Protein AF-A0A8T6LXS4-F1 (afdb_monomer_lite)

Sequence (438 aa):
MLAKVILNIPNPSGKRLLEIGCGSGAISLFAAQLGFSVTACDINPYAVASSRDSARQNNIQIEVREGGPGPESDGEVRQWAGEEPHDVIVWNLPYLVPENDSEHLGPLEEAALLDTDEKGLVARLLHQLNTSSVLADGGVVYLLVSENEKGRTARSTCLRNGFAVRKVAQHQFDDGEQLVVLGIWRPYHSNTKLFESEIDSTNSTLLASEHIEGDFLQAGRQLAGHGRRGRTWSHEDIAFAGSWVIHDRSELPNPGLLQLQAGLALYEAIYSLVESSQNIVLKWPNDVLLKKDNELRKVGGVLVESVSRGKTSRIILGIGCNIHSSEVQKEGYSLGALHELNEQISLDDFQVVIQASVASWFEQKQGLEQPTNKSILSLYESKFSEAINALGDSIYRNKVMAFSTVNIDGRIALKDGEKKIHIIEDGEHIEWSNYSLN

Structure (mmCIF, N/CA/C/O backbone):
data_AF-A0A8T6LXS4-F1
#
_entry.id   AF-A0A8T6LXS4-F1
#
loop_
_atom_site.group_PDB
_atom_site.id
_atom_site.type_symbol
_atom_site.label_atom_id
_atom_site.label_alt_id
_atom_site.label_comp_id
_atom_site.label_asym_id
_atom_site.label_entity_id
_atom_site.label_seq_id
_atom_site.pdbx_PDB_ins_code
_atom_site.Cartn_x
_atom_site.Cartn_y
_atom_site.Cartn_z
_atom_site.occupancy
_atom_site.B_iso_or_equiv
_atom_site.auth_seq_id
_atom_site.auth_comp_id
_atom_site.auth_asym_id
_atom_site.auth_atom_id
_atom_site.pdbx_PDB_model_num
ATOM 1 N N . MET A 1 1 ? 19.444 -9.307 -7.001 1.00 89.00 1 MET A N 1
ATOM 2 C CA . MET A 1 1 ? 18.112 -9.467 -6.367 1.00 89.00 1 MET A CA 1
ATOM 3 C C . MET A 1 1 ? 16.976 -9.343 -7.384 1.00 89.00 1 MET A C 1
ATOM 5 O O . MET A 1 1 ? 16.180 -10.270 -7.462 1.00 89.00 1 MET A O 1
ATOM 9 N N . LEU A 1 2 ? 16.947 -8.288 -8.214 1.00 92.88 2 LEU A N 1
ATOM 10 C CA . LEU A 1 2 ? 15.936 -8.094 -9.273 1.00 92.88 2 LEU A CA 1
ATOM 11 C C . LEU A 1 2 ? 15.747 -9.302 -10.207 1.00 92.88 2 LEU A C 1
ATOM 13 O O . LEU A 1 2 ? 14.614 -9.701 -10.431 1.00 92.88 2 LEU A O 1
ATOM 17 N N . ALA A 1 3 ? 16.819 -9.965 -10.657 1.00 93.69 3 ALA A N 1
ATOM 18 C CA . ALA A 1 3 ? 16.698 -11.174 -11.485 1.00 93.69 3 ALA A CA 1
ATOM 19 C C . ALA A 1 3 ? 15.824 -12.277 -10.844 1.00 93.69 3 ALA A C 1
ATOM 21 O O . ALA A 1 3 ? 15.031 -12.912 -11.529 1.00 93.69 3 ALA A O 1
ATOM 22 N N . LYS A 1 4 ? 15.902 -12.476 -9.517 1.00 93.38 4 LYS A N 1
ATOM 23 C CA . LYS A 1 4 ? 15.047 -13.450 -8.810 1.00 93.38 4 LYS A CA 1
ATOM 24 C C . LYS A 1 4 ? 13.578 -13.025 -8.813 1.00 93.38 4 LYS A C 1
ATOM 26 O O . LYS A 1 4 ? 12.705 -13.875 -8.914 1.00 93.38 4 LYS A O 1
ATOM 31 N N . VAL A 1 5 ? 13.317 -11.722 -8.703 1.00 94.50 5 VAL A N 1
ATOM 32 C CA . VAL A 1 5 ? 11.960 -11.167 -8.780 1.00 94.50 5 VAL A CA 1
ATOM 33 C C . VAL A 1 5 ? 11.399 -11.361 -10.186 1.00 94.50 5 VAL A C 1
ATOM 35 O O . VAL A 1 5 ? 10.312 -11.910 -10.321 1.00 94.50 5 VAL A O 1
ATOM 38 N N . ILE A 1 6 ? 12.171 -11.014 -11.221 1.00 95.44 6 ILE A N 1
ATOM 39 C CA . ILE A 1 6 ? 11.779 -11.171 -12.631 1.00 95.44 6 ILE A CA 1
ATOM 40 C C . ILE A 1 6 ? 11.488 -12.636 -12.968 1.00 95.44 6 ILE A C 1
ATOM 42 O O . ILE A 1 6 ? 10.495 -12.923 -13.631 1.00 95.44 6 ILE A O 1
ATOM 46 N N . LEU A 1 7 ? 12.302 -13.569 -12.466 1.00 94.88 7 LEU A N 1
ATOM 47 C CA . LEU A 1 7 ? 12.097 -15.008 -12.658 1.00 94.88 7 LEU A CA 1
ATOM 48 C C . LEU A 1 7 ? 10.735 -15.495 -12.135 1.00 94.88 7 LEU A C 1
ATOM 50 O O . LEU A 1 7 ? 10.164 -16.428 -12.694 1.00 94.88 7 LEU A O 1
ATOM 54 N N . ASN A 1 8 ? 10.216 -14.865 -11.079 1.00 92.94 8 ASN A N 1
ATOM 55 C CA . ASN A 1 8 ? 8.938 -15.218 -10.463 1.00 92.94 8 ASN A CA 1
ATOM 56 C C . ASN A 1 8 ? 7.742 -14.472 -11.080 1.00 92.94 8 ASN A C 1
ATOM 58 O O . ASN A 1 8 ? 6.606 -14.687 -10.649 1.00 92.94 8 ASN A O 1
ATOM 62 N N . ILE A 1 9 ? 7.957 -13.607 -12.080 1.00 93.56 9 ILE A N 1
ATOM 63 C CA . ILE A 1 9 ? 6.858 -12.929 -12.769 1.00 93.56 9 ILE A CA 1
ATOM 64 C C . ILE A 1 9 ? 6.089 -13.961 -13.608 1.00 93.56 9 ILE A C 1
ATOM 66 O O . ILE A 1 9 ? 6.671 -14.629 -14.466 1.00 93.56 9 ILE A O 1
ATOM 70 N N . PRO A 1 10 ? 4.768 -14.094 -13.412 1.00 89.00 10 PRO A N 1
ATOM 71 C CA . PRO A 1 10 ? 3.985 -15.103 -14.106 1.00 89.00 10 PRO A CA 1
ATOM 72 C C . PRO A 1 10 ? 3.780 -14.732 -15.574 1.00 89.00 10 PRO A C 1
ATOM 74 O O . PRO A 1 10 ? 3.498 -13.575 -15.895 1.00 89.00 10 PRO A O 1
ATOM 77 N N . ASN A 1 11 ? 3.832 -15.741 -16.447 1.00 90.19 11 ASN A N 1
ATOM 78 C CA . ASN A 1 11 ? 3.597 -15.630 -17.892 1.00 90.19 11 ASN A CA 1
ATOM 79 C C . ASN A 1 11 ? 4.434 -14.511 -18.552 1.00 90.19 11 ASN A C 1
ATOM 81 O O . ASN A 1 11 ? 3.858 -13.545 -19.054 1.00 90.19 11 ASN A O 1
ATOM 85 N N . PRO A 1 12 ? 5.777 -14.608 -18.531 1.00 91.69 12 PRO A N 1
ATOM 86 C CA . PRO A 1 12 ? 6.664 -13.581 -19.087 1.00 91.69 12 PRO A CA 1
ATOM 87 C C . PRO A 1 12 ? 6.569 -13.454 -20.616 1.00 91.69 12 PRO A C 1
ATOM 89 O O . PRO A 1 12 ? 6.804 -12.381 -21.164 1.00 91.69 12 PRO A O 1
ATOM 92 N N . SER A 1 13 ? 6.196 -14.534 -21.312 1.00 92.38 13 SER A N 1
ATOM 93 C CA . SER A 1 13 ? 6.138 -14.568 -22.774 1.00 92.38 13 SER A CA 1
ATOM 94 C C . SER A 1 13 ? 5.177 -13.516 -23.335 1.00 92.38 13 SER A C 1
ATOM 96 O O . SER A 1 13 ? 3.986 -13.525 -23.025 1.00 92.38 13 SER A O 1
ATOM 98 N N . GLY A 1 14 ? 5.707 -12.615 -24.165 1.00 86.50 14 GLY A N 1
ATOM 99 C CA . GLY A 1 14 ? 4.936 -11.565 -24.838 1.00 86.50 14 GLY A CA 1
ATOM 100 C C . GLY A 1 14 ? 4.648 -10.321 -23.991 1.00 86.50 14 GLY A C 1
ATOM 101 O O . GLY A 1 14 ? 4.145 -9.343 -24.539 1.00 86.50 14 GLY A O 1
ATOM 102 N N . LYS A 1 15 ? 4.995 -10.314 -22.696 1.00 96.81 15 LYS A N 1
ATOM 103 C CA . LYS A 1 15 ? 4.927 -9.102 -21.867 1.00 96.81 15 LYS A CA 1
ATOM 104 C C . LYS A 1 15 ? 6.042 -8.132 -22.242 1.00 96.81 15 LYS A C 1
ATOM 106 O O . LYS A 1 15 ? 7.162 -8.554 -22.539 1.00 96.81 15 LYS A O 1
ATOM 111 N N . ARG A 1 16 ? 5.755 -6.834 -22.180 1.00 98.31 16 ARG A N 1
ATOM 112 C CA . ARG A 1 16 ? 6.739 -5.766 -22.393 1.00 98.31 16 ARG A CA 1
ATOM 113 C C . ARG A 1 16 ? 7.409 -5.412 -21.074 1.00 98.31 16 ARG A C 1
ATOM 115 O O . ARG A 1 16 ? 6.724 -5.075 -20.106 1.00 98.31 16 ARG A O 1
ATOM 122 N N . LEU A 1 17 ? 8.735 -5.488 -21.042 1.00 98.56 17 LEU A N 1
ATOM 123 C CA . LEU A 1 17 ? 9.545 -5.121 -19.887 1.00 98.56 17 LEU A CA 1
ATOM 124 C C . LEU A 1 17 ? 10.437 -3.932 -20.232 1.00 98.56 17 LEU A C 1
ATOM 126 O O . LEU A 1 17 ? 11.146 -3.980 -21.232 1.00 98.56 17 LEU A O 1
ATOM 130 N N . LEU A 1 18 ? 10.407 -2.900 -19.391 1.00 98.62 18 LEU A N 1
ATOM 131 C CA . LEU A 1 18 ? 11.345 -1.783 -19.436 1.00 98.62 18 LEU A CA 1
ATOM 132 C C . LEU A 1 18 ? 12.369 -1.919 -18.311 1.00 98.62 18 LEU A C 1
ATOM 134 O O . LEU A 1 18 ? 11.989 -1.923 -17.141 1.00 98.62 18 LEU A O 1
ATOM 138 N N . GLU A 1 19 ? 13.653 -1.997 -18.644 1.00 98.44 19 GLU A N 1
ATOM 139 C CA . GLU A 1 19 ? 14.733 -1.786 -17.677 1.00 98.44 19 GLU A CA 1
ATOM 140 C C . GLU A 1 19 ? 15.204 -0.331 -17.727 1.00 98.44 19 GLU A C 1
ATOM 142 O O . GLU A 1 19 ? 15.655 0.144 -18.765 1.00 98.44 19 GLU A O 1
ATOM 147 N N . ILE A 1 20 ? 15.133 0.360 -16.592 1.00 96.94 20 ILE A N 1
ATOM 148 C CA . ILE A 1 20 ? 15.703 1.696 -16.411 1.00 96.94 20 ILE A CA 1
ATOM 149 C C . ILE A 1 20 ? 17.067 1.548 -15.730 1.00 96.94 20 ILE A C 1
ATOM 151 O O . ILE A 1 20 ? 17.177 0.846 -14.723 1.00 96.94 20 ILE A O 1
ATOM 155 N N . GLY A 1 21 ? 18.090 2.216 -16.266 1.00 94.69 21 GLY A N 1
ATOM 156 C CA . GLY A 1 21 ? 19.472 2.124 -15.788 1.00 94.69 21 GLY A CA 1
ATOM 157 C C . GLY A 1 21 ? 20.101 0.777 -16.138 1.00 94.69 21 GLY A C 1
ATOM 158 O O . GLY A 1 21 ? 20.493 0.023 -15.247 1.00 94.69 21 GLY A O 1
ATOM 159 N N . CYS A 1 22 ? 20.126 0.433 -17.427 1.00 94.19 22 CYS A N 1
ATOM 160 C CA . CYS A 1 22 ? 20.465 -0.918 -17.867 1.00 94.19 22 CYS A CA 1
ATOM 161 C C . CYS A 1 22 ? 21.934 -1.316 -17.660 1.00 94.19 22 CYS A C 1
ATOM 163 O O . CYS A 1 22 ? 22.231 -2.514 -17.609 1.00 94.19 22 CYS A O 1
ATOM 165 N N . GLY A 1 23 ? 22.865 -0.365 -17.515 1.00 93.94 23 GLY A N 1
ATOM 166 C CA . GLY A 1 23 ? 24.270 -0.670 -17.231 1.00 93.94 23 GLY A CA 1
ATOM 167 C C . GLY A 1 23 ? 24.895 -1.611 -18.271 1.00 93.94 23 GLY A C 1
ATOM 168 O O . GLY A 1 23 ? 25.058 -1.257 -19.436 1.00 93.94 23 GLY A O 1
ATOM 169 N N . SER A 1 24 ? 25.244 -2.835 -17.860 1.00 94.12 24 SER A N 1
ATOM 170 C CA . SER A 1 24 ? 25.782 -3.878 -18.753 1.00 94.12 24 SER A CA 1
ATOM 171 C C . SER A 1 24 ? 24.718 -4.637 -19.561 1.00 94.12 24 SER A C 1
ATOM 173 O O . SER A 1 24 ? 25.055 -5.449 -20.422 1.00 94.12 24 SER A O 1
ATOM 175 N N . GLY A 1 25 ? 23.436 -4.429 -19.261 1.00 95.94 25 GLY A N 1
ATOM 176 C CA . GLY A 1 25 ? 22.306 -5.123 -19.873 1.00 95.94 25 GLY A CA 1
ATOM 177 C C . GLY A 1 25 ? 22.032 -6.503 -19.276 1.00 95.94 25 GLY A C 1
ATOM 178 O O . GLY A 1 25 ? 21.212 -7.246 -19.806 1.00 95.94 25 GLY A O 1
ATOM 179 N N . ALA A 1 26 ? 22.693 -6.886 -18.178 1.00 96.38 26 ALA A N 1
ATOM 180 C CA . ALA A 1 26 ? 22.566 -8.228 -17.604 1.00 96.38 26 ALA A CA 1
ATOM 181 C C . ALA A 1 26 ? 21.112 -8.609 -17.258 1.00 96.38 26 ALA A C 1
ATOM 183 O O . ALA A 1 26 ? 20.693 -9.740 -17.514 1.00 96.38 26 ALA A O 1
ATOM 184 N N . ILE A 1 27 ? 20.332 -7.676 -16.702 1.00 97.12 27 ILE A N 1
ATOM 185 C CA . ILE A 1 27 ? 18.920 -7.906 -16.375 1.00 97.12 27 ILE A CA 1
ATOM 186 C C . ILE A 1 27 ? 18.063 -7.925 -17.644 1.00 97.12 27 ILE A C 1
ATOM 188 O O . ILE A 1 27 ? 17.255 -8.841 -17.792 1.00 97.12 27 ILE A O 1
ATOM 192 N N . SER A 1 28 ? 18.274 -6.994 -18.577 1.00 98.12 28 SER A N 1
ATOM 193 C CA . SER A 1 28 ? 17.612 -6.969 -19.887 1.00 98.12 28 SER A CA 1
ATOM 194 C C . SER A 1 28 ? 17.760 -8.286 -20.644 1.00 98.12 28 SER A C 1
ATOM 196 O O . SER A 1 28 ? 16.773 -8.861 -21.102 1.00 98.12 28 SER A O 1
ATOM 198 N N . LEU A 1 29 ? 18.985 -8.808 -20.742 1.00 98.19 29 LEU A N 1
ATOM 199 C CA . LEU A 1 29 ? 19.262 -10.068 -21.434 1.00 98.19 29 LEU A CA 1
ATOM 200 C C . LEU A 1 29 ? 18.614 -11.255 -20.724 1.00 98.19 29 LEU A C 1
ATOM 202 O O . LEU A 1 29 ? 18.020 -12.112 -21.378 1.00 98.19 29 LEU A O 1
ATOM 206 N N . PHE A 1 30 ? 18.681 -11.283 -19.393 1.00 97.94 30 PHE A N 1
ATOM 207 C CA . PHE A 1 30 ? 18.019 -12.308 -18.593 1.00 97.94 30 PHE A CA 1
ATOM 208 C C . PHE A 1 30 ? 16.495 -12.289 -18.791 1.00 97.94 30 PHE A C 1
ATOM 210 O O . PHE A 1 30 ? 15.891 -13.333 -19.025 1.00 97.94 30 PHE A O 1
ATOM 217 N N . ALA A 1 31 ? 15.867 -11.112 -18.761 1.00 97.94 31 ALA A N 1
ATOM 218 C CA . ALA A 1 31 ? 14.438 -10.960 -19.016 1.00 97.94 31 ALA A CA 1
ATOM 219 C C . ALA A 1 31 ? 14.060 -11.410 -20.439 1.00 97.94 31 ALA A C 1
ATOM 221 O O . ALA A 1 31 ? 13.108 -12.170 -20.616 1.00 97.94 31 ALA A O 1
ATOM 222 N N . ALA A 1 32 ? 14.831 -11.020 -21.453 1.00 97.94 32 ALA A N 1
ATOM 223 C CA . ALA A 1 32 ? 14.581 -11.435 -22.831 1.00 97.94 32 ALA A CA 1
ATOM 224 C C . ALA A 1 32 ? 14.649 -12.966 -22.995 1.00 97.94 32 ALA A C 1
ATOM 226 O O . ALA A 1 32 ? 13.808 -13.555 -23.674 1.00 97.94 32 ALA A O 1
ATOM 227 N N . GLN A 1 33 ? 15.578 -13.641 -22.307 1.00 96.69 33 GLN A N 1
ATOM 228 C CA . GLN A 1 33 ? 15.659 -15.110 -22.289 1.00 96.69 33 GLN A CA 1
ATOM 229 C C . GLN A 1 33 ? 14.446 -15.786 -21.635 1.00 96.69 33 GLN A C 1
ATOM 231 O O . GLN A 1 33 ? 14.117 -16.919 -21.987 1.00 96.69 33 GLN A O 1
ATOM 236 N N . LEU A 1 34 ? 13.758 -15.103 -20.716 1.00 96.75 34 LEU A N 1
ATOM 237 C CA . LEU A 1 34 ? 12.493 -15.570 -20.140 1.00 96.75 34 LEU A CA 1
ATOM 238 C C . LEU A 1 34 ? 11.288 -15.331 -21.070 1.00 96.75 34 LEU A C 1
ATOM 240 O O . LEU A 1 34 ? 10.190 -15.802 -20.775 1.00 96.75 34 LEU A O 1
ATOM 244 N N . GLY A 1 35 ? 11.478 -14.641 -22.200 1.00 97.06 35 GLY A N 1
ATOM 245 C CA . GLY A 1 35 ? 10.455 -14.408 -23.222 1.00 97.06 35 GLY A CA 1
ATOM 246 C C . GLY A 1 35 ? 9.785 -13.032 -23.178 1.00 97.06 35 GLY A C 1
ATOM 247 O O . GLY A 1 35 ? 8.796 -12.834 -23.889 1.00 97.06 35 GLY A O 1
ATOM 248 N N . PHE A 1 36 ? 10.295 -12.095 -22.374 1.00 98.19 36 PHE A N 1
ATOM 249 C CA . PHE A 1 36 ? 9.841 -10.703 -22.407 1.00 98.19 36 PHE A CA 1
ATOM 250 C C . PHE A 1 36 ? 10.255 -10.012 -23.716 1.00 98.19 36 PHE A C 1
ATOM 252 O O . PHE A 1 36 ? 11.338 -10.258 -24.248 1.00 98.19 36 PHE A O 1
ATOM 259 N N . SER A 1 37 ? 9.423 -9.086 -24.192 1.00 98.00 37 SER A N 1
ATOM 260 C CA . SER A 1 37 ? 9.840 -8.058 -25.148 1.00 98.00 37 SER A CA 1
ATOM 261 C C . SER A 1 37 ? 10.507 -6.933 -24.364 1.00 98.00 37 SER A C 1
ATOM 263 O O . SER A 1 37 ? 9.829 -6.240 -23.607 1.00 98.00 37 SER A O 1
ATOM 265 N N . VAL A 1 38 ? 11.825 -6.785 -24.494 1.00 98.44 38 VAL A N 1
ATOM 266 C CA . VAL A 1 38 ? 12.610 -5.910 -23.614 1.00 98.44 38 VAL A CA 1
ATOM 267 C C . VAL A 1 38 ? 12.991 -4.605 -24.305 1.00 98.44 38 VAL A C 1
ATOM 269 O O . VAL A 1 38 ? 13.678 -4.615 -25.330 1.00 98.44 38 VAL A O 1
ATOM 272 N N . THR A 1 39 ? 12.603 -3.507 -23.666 1.00 98.50 39 THR A N 1
ATOM 273 C CA . THR A 1 39 ? 13.164 -2.170 -23.859 1.00 98.50 39 THR A CA 1
ATOM 274 C C . THR A 1 39 ? 14.072 -1.866 -22.670 1.00 98.50 39 THR A C 1
ATOM 276 O O . THR A 1 39 ? 13.770 -2.219 -21.532 1.00 98.50 39 THR A O 1
ATOM 279 N N . ALA A 1 40 ? 15.192 -1.211 -22.911 1.00 98.25 40 ALA A N 1
ATOM 280 C CA . ALA A 1 40 ? 16.150 -0.820 -21.896 1.00 98.25 40 ALA A CA 1
ATOM 281 C C . ALA A 1 40 ? 16.553 0.635 -22.119 1.00 98.25 40 ALA A C 1
ATOM 283 O O . ALA A 1 40 ? 16.670 1.075 -23.266 1.00 98.25 40 ALA A O 1
ATOM 284 N N . CYS A 1 41 ? 16.794 1.380 -21.049 1.00 97.38 41 CYS A N 1
ATOM 285 C CA . CYS A 1 41 ? 17.328 2.725 -21.160 1.00 97.38 41 CYS A CA 1
ATOM 286 C C . CYS A 1 41 ? 18.401 3.020 -20.121 1.00 97.38 41 CYS A C 1
ATOM 288 O O . CYS A 1 41 ? 18.423 2.441 -19.035 1.00 97.38 41 CYS A O 1
ATOM 290 N N . ASP A 1 42 ? 19.295 3.936 -20.469 1.00 95.69 42 ASP A N 1
ATOM 291 C CA . ASP A 1 42 ? 20.288 4.476 -19.551 1.00 95.69 42 ASP A CA 1
ATOM 292 C C . ASP A 1 42 ? 20.634 5.911 -19.956 1.00 95.69 42 ASP A C 1
ATOM 294 O O . ASP A 1 42 ? 20.696 6.231 -21.146 1.00 95.69 42 ASP A O 1
ATOM 298 N N . ILE A 1 43 ? 20.865 6.783 -18.976 1.00 91.94 43 ILE A N 1
ATOM 299 C CA . ILE A 1 43 ? 21.345 8.148 -19.231 1.00 91.94 43 ILE A CA 1
ATOM 300 C C . ILE A 1 43 ? 22.815 8.146 -19.670 1.00 91.94 43 ILE A C 1
ATOM 302 O O . ILE A 1 43 ? 23.266 9.080 -20.331 1.00 91.94 43 ILE A O 1
ATOM 306 N N . ASN A 1 44 ? 23.570 7.096 -19.327 1.00 91.19 44 ASN A N 1
ATOM 307 C CA . ASN A 1 44 ? 24.963 6.946 -19.705 1.00 91.19 44 ASN A CA 1
ATOM 308 C C . ASN A 1 44 ? 25.078 6.274 -21.091 1.00 91.19 44 ASN A C 1
ATOM 310 O O . ASN A 1 44 ? 24.804 5.074 -21.225 1.00 91.19 44 ASN A O 1
ATOM 314 N N . PRO A 1 45 ? 25.572 6.978 -22.128 1.00 93.44 45 PRO A N 1
ATOM 315 C CA . PRO A 1 45 ? 25.698 6.409 -23.471 1.00 93.44 45 PRO A CA 1
ATOM 316 C C . PRO A 1 45 ? 26.656 5.206 -23.532 1.00 93.44 45 PRO A C 1
ATOM 318 O O . PRO A 1 45 ? 26.501 4.335 -24.392 1.00 93.44 45 PRO A O 1
ATOM 321 N N . TYR A 1 46 ? 27.619 5.095 -22.607 1.00 94.56 46 TYR A N 1
ATOM 322 C CA . TYR A 1 46 ? 28.499 3.925 -22.520 1.00 94.56 46 TYR A CA 1
ATOM 323 C C . TYR A 1 46 ? 27.768 2.683 -22.000 1.00 94.56 46 TYR A C 1
ATOM 325 O O . TYR A 1 46 ? 28.026 1.585 -22.493 1.00 94.56 46 TYR A O 1
ATOM 333 N N . ALA A 1 47 ? 26.830 2.841 -21.062 1.00 94.94 47 ALA A N 1
ATOM 334 C CA . ALA A 1 47 ? 25.970 1.752 -20.598 1.00 94.94 47 ALA A CA 1
ATOM 335 C C . ALA A 1 47 ? 25.031 1.280 -21.718 1.00 94.94 47 ALA A C 1
ATOM 337 O O . ALA A 1 47 ? 24.913 0.082 -21.986 1.00 94.94 47 ALA A O 1
ATOM 338 N N . VAL A 1 48 ? 24.463 2.222 -22.477 1.00 97.44 48 VAL A N 1
ATOM 339 C CA . VAL A 1 48 ? 23.675 1.906 -23.676 1.00 97.44 48 VAL A CA 1
ATOM 340 C C . VAL A 1 48 ? 24.504 1.113 -24.691 1.00 97.44 48 VAL A C 1
ATOM 342 O O . VAL A 1 48 ? 24.060 0.068 -25.178 1.00 97.44 48 VAL A O 1
ATOM 345 N N . ALA A 1 49 ? 25.722 1.565 -25.001 1.00 97.62 49 ALA A N 1
ATOM 346 C CA . ALA A 1 49 ? 26.621 0.856 -25.911 1.00 97.62 49 ALA A CA 1
ATOM 347 C C . ALA A 1 49 ? 27.002 -0.541 -25.384 1.00 97.62 49 ALA A C 1
ATOM 349 O O . ALA A 1 49 ? 26.962 -1.511 -26.144 1.00 97.62 49 ALA A O 1
ATOM 350 N N . SER A 1 50 ? 27.310 -0.656 -24.088 1.00 97.38 50 SER A N 1
ATOM 351 C CA . SER A 1 50 ? 27.654 -1.919 -23.422 1.00 97.38 50 SER A CA 1
ATOM 352 C C . SER A 1 50 ? 26.506 -2.929 -23.469 1.00 97.38 50 SER A C 1
ATOM 354 O O . SER A 1 50 ? 26.712 -4.091 -23.830 1.00 97.38 50 SER A O 1
ATOM 356 N N . SER A 1 51 ? 25.283 -2.482 -23.186 1.00 97.88 51 SER A N 1
ATOM 357 C CA . SER A 1 51 ? 24.078 -3.313 -23.230 1.00 97.88 51 SER A CA 1
ATOM 358 C C . SER A 1 51 ? 23.771 -3.800 -24.651 1.00 97.88 51 SER A C 1
ATOM 360 O O . SER A 1 51 ? 23.488 -4.984 -24.854 1.00 97.88 51 SER A O 1
ATOM 362 N N . ARG A 1 52 ? 23.899 -2.922 -25.660 1.00 98.44 52 ARG A N 1
ATOM 363 C CA . ARG A 1 52 ? 23.729 -3.284 -27.082 1.00 98.44 52 ARG A CA 1
ATOM 364 C C . ARG A 1 52 ? 24.763 -4.310 -27.546 1.00 98.44 52 ARG A C 1
ATOM 366 O O . ARG A 1 52 ? 24.402 -5.271 -28.226 1.00 98.44 52 ARG A O 1
ATOM 373 N N . ASP A 1 53 ? 26.036 -4.128 -27.192 1.00 98.06 53 ASP A N 1
ATOM 374 C CA . ASP A 1 53 ? 27.081 -5.086 -27.566 1.00 98.06 53 ASP A CA 1
ATOM 375 C C . ASP A 1 53 ? 26.887 -6.432 -26.855 1.00 98.06 53 ASP A C 1
ATOM 377 O O . ASP A 1 53 ? 26.947 -7.478 -27.502 1.00 98.06 53 ASP A O 1
ATOM 381 N N . SER A 1 54 ? 26.523 -6.423 -25.569 1.00 97.81 54 SER A N 1
ATOM 382 C CA . SER A 1 54 ? 26.201 -7.642 -24.816 1.00 97.81 54 SER A CA 1
ATOM 383 C C . SER A 1 54 ? 25.036 -8.414 -25.449 1.00 97.81 54 SER A C 1
ATOM 385 O O . SER A 1 54 ? 25.117 -9.635 -25.605 1.00 97.81 54 SER A O 1
ATOM 387 N N . ALA A 1 55 ? 23.985 -7.720 -25.894 1.00 98.06 55 ALA A N 1
ATOM 388 C CA . ALA A 1 55 ? 22.879 -8.325 -26.638 1.00 98.06 55 ALA A CA 1
ATOM 389 C C . ALA A 1 55 ? 23.338 -8.969 -27.950 1.00 98.06 55 ALA A C 1
ATOM 391 O O . ALA A 1 55 ? 23.011 -10.127 -28.231 1.00 98.06 55 ALA A O 1
ATOM 392 N N . ARG A 1 56 ? 24.169 -8.251 -28.716 1.00 98.00 56 ARG A N 1
ATOM 393 C CA . ARG A 1 56 ? 24.734 -8.730 -29.983 1.00 98.00 56 ARG A CA 1
ATOM 394 C C . ARG A 1 56 ? 25.590 -9.979 -29.794 1.00 98.00 56 ARG A C 1
ATOM 396 O O . ARG A 1 56 ? 25.417 -10.943 -30.534 1.00 98.00 56 ARG A O 1
ATOM 403 N N . GLN A 1 57 ? 26.487 -9.981 -28.808 1.00 97.88 57 GLN A N 1
ATOM 404 C CA . GLN A 1 57 ? 27.369 -11.116 -28.518 1.00 97.88 57 GLN A CA 1
ATOM 405 C C . GLN A 1 57 ? 26.590 -12.375 -28.114 1.00 97.88 57 GLN A C 1
ATOM 407 O O . GLN A 1 57 ? 27.004 -13.486 -28.438 1.00 97.88 57 GLN A O 1
ATOM 412 N N . ASN A 1 58 ? 25.446 -12.204 -27.446 1.00 97.56 58 ASN A N 1
ATOM 413 C CA . ASN A 1 58 ? 24.605 -13.308 -26.985 1.00 97.56 58 ASN A CA 1
ATOM 414 C C . ASN A 1 58 ? 23.480 -13.686 -27.967 1.00 97.56 58 ASN A C 1
ATOM 416 O O . ASN A 1 58 ? 22.726 -14.614 -27.687 1.00 97.56 58 ASN A O 1
ATOM 420 N N . ASN A 1 59 ? 23.375 -13.021 -29.126 1.00 97.69 59 ASN A N 1
ATOM 421 C CA . ASN A 1 59 ? 22.293 -13.199 -30.105 1.00 97.69 59 ASN A CA 1
ATOM 422 C C . ASN A 1 59 ? 20.883 -13.008 -29.512 1.00 97.69 59 ASN A C 1
ATOM 424 O O . ASN A 1 59 ? 19.941 -13.711 -29.882 1.00 97.69 59 ASN A O 1
ATOM 428 N N . ILE A 1 60 ? 20.736 -12.054 -28.593 1.00 97.88 60 ILE A N 1
ATOM 429 C CA . ILE A 1 60 ? 19.464 -11.718 -27.944 1.00 97.88 60 ILE A CA 1
ATOM 430 C C . ILE A 1 60 ? 18.961 -10.393 -28.524 1.00 97.88 60 ILE A C 1
ATOM 432 O O . ILE A 1 60 ? 19.724 -9.441 -28.660 1.00 97.88 60 ILE A O 1
ATOM 436 N N . GLN A 1 61 ? 17.678 -10.333 -28.877 1.00 96.69 61 GLN A N 1
ATOM 437 C CA . GLN A 1 61 ? 17.045 -9.120 -29.395 1.00 96.69 61 GLN A CA 1
ATOM 438 C C . GLN A 1 61 ? 16.455 -8.312 -28.239 1.00 96.69 61 GLN A C 1
ATOM 440 O O . GLN A 1 61 ? 15.551 -8.793 -27.559 1.00 96.69 61 GLN A O 1
ATOM 445 N N . ILE A 1 62 ? 16.963 -7.097 -28.042 1.00 97.69 62 ILE A N 1
ATOM 446 C CA . ILE A 1 62 ? 16.421 -6.087 -27.126 1.00 97.69 62 ILE A CA 1
ATOM 447 C C . ILE A 1 62 ? 16.524 -4.711 -27.785 1.00 97.69 62 ILE A C 1
ATOM 449 O O . ILE A 1 62 ? 17.390 -4.484 -28.635 1.00 97.69 62 ILE A O 1
ATOM 453 N N . GLU A 1 63 ? 15.676 -3.782 -27.364 1.00 98.06 63 GLU A N 1
ATOM 454 C CA . GLU A 1 63 ? 15.795 -2.373 -27.719 1.00 98.06 63 GLU A CA 1
ATOM 455 C C . GLU A 1 63 ? 16.503 -1.621 -26.588 1.00 98.06 63 GLU A C 1
ATOM 457 O O . GLU A 1 63 ? 16.117 -1.753 -25.435 1.00 98.06 63 GLU A O 1
ATOM 462 N N . VAL A 1 64 ? 17.540 -0.835 -26.894 1.00 98.38 64 VAL A N 1
ATOM 463 C CA . VAL A 1 64 ? 18.267 -0.042 -25.883 1.00 98.38 64 VAL A CA 1
ATOM 464 C C . VAL A 1 64 ? 18.312 1.415 -26.321 1.00 98.38 64 VAL A C 1
ATOM 466 O O . VAL A 1 64 ? 18.704 1.690 -27.460 1.00 98.38 64 VAL A O 1
ATOM 469 N N . ARG A 1 65 ? 17.932 2.340 -25.440 1.00 97.69 65 ARG A N 1
ATOM 470 C CA . ARG A 1 65 ? 17.746 3.775 -25.705 1.00 97.69 65 ARG A CA 1
ATOM 471 C C . ARG A 1 65 ? 18.526 4.632 -24.704 1.00 97.69 65 ARG A C 1
ATOM 473 O O . ARG A 1 65 ? 18.810 4.193 -23.598 1.00 97.69 65 ARG A O 1
ATOM 480 N N . GLU A 1 66 ? 18.870 5.853 -25.099 1.00 95.94 66 GLU A N 1
ATOM 481 C CA . GLU A 1 66 ? 19.473 6.840 -24.193 1.00 95.94 66 GLU A CA 1
ATOM 482 C C . GLU A 1 66 ? 18.379 7.657 -23.494 1.00 95.94 66 GLU A C 1
ATOM 484 O O . GLU A 1 66 ? 17.413 8.086 -24.138 1.00 95.94 66 GLU A O 1
ATOM 489 N N . GLY A 1 67 ? 18.549 7.873 -22.190 1.00 94.38 67 GLY A N 1
ATOM 490 C CA . GLY A 1 67 ? 17.673 8.679 -21.341 1.00 94.38 67 GLY A CA 1
ATOM 491 C C . GLY A 1 67 ? 17.077 7.917 -20.156 1.00 94.38 67 GLY A C 1
ATOM 492 O O . GLY A 1 67 ? 17.377 6.743 -19.922 1.00 94.38 67 GLY A O 1
ATOM 493 N N . GLY A 1 68 ? 16.213 8.592 -19.399 1.00 93.00 68 GLY A N 1
ATOM 494 C CA . GLY A 1 68 ? 15.539 7.998 -18.248 1.00 93.00 68 GLY A CA 1
ATOM 495 C C . GLY A 1 68 ? 14.654 8.977 -17.468 1.00 93.00 68 GLY A C 1
ATOM 496 O O . GLY A 1 68 ? 14.505 10.138 -17.850 1.00 93.00 68 GLY A O 1
ATOM 497 N N . PRO A 1 69 ? 14.043 8.523 -16.362 1.00 86.75 69 PRO A N 1
ATOM 498 C CA . PRO A 1 69 ? 13.250 9.360 -15.463 1.00 86.75 69 PRO A CA 1
ATOM 499 C C . PRO A 1 69 ? 14.152 10.308 -14.643 1.00 86.75 69 PRO A C 1
ATOM 501 O O . PRO A 1 69 ? 14.437 10.064 -13.472 1.00 86.75 69 PRO A O 1
ATOM 504 N N . GLY A 1 70 ? 14.583 11.404 -15.269 1.00 83.25 70 GLY A N 1
ATOM 505 C CA . GLY A 1 70 ? 15.433 12.446 -14.685 1.00 83.25 70 GLY A CA 1
ATOM 506 C C . GLY A 1 70 ? 14.905 13.869 -14.936 1.00 83.25 70 GLY A C 1
ATOM 507 O O . GLY A 1 70 ? 13.698 14.061 -15.148 1.00 83.25 70 GLY A O 1
ATOM 508 N N . PRO A 1 71 ? 15.746 14.911 -14.820 1.00 79.19 71 PRO A N 1
ATOM 509 C CA . PRO A 1 71 ? 15.461 16.252 -15.338 1.00 79.19 71 PRO A CA 1
ATOM 510 C C . PRO A 1 71 ? 15.068 16.250 -16.823 1.00 79.19 71 PRO A C 1
ATOM 512 O O . PRO A 1 71 ? 15.299 15.279 -17.532 1.00 79.19 71 PRO A O 1
ATOM 515 N N . GLU A 1 72 ? 14.486 17.349 -17.320 1.00 77.50 72 GLU A N 1
ATOM 516 C CA . GLU A 1 72 ? 14.062 17.453 -18.734 1.00 77.50 72 GLU A CA 1
ATOM 517 C C . GLU A 1 72 ? 15.212 17.205 -19.727 1.00 77.50 72 GLU A C 1
ATOM 519 O O . GLU A 1 72 ? 14.981 16.733 -20.837 1.00 77.50 72 GLU A O 1
ATOM 524 N N . SER A 1 73 ? 16.457 17.466 -19.315 1.00 80.56 73 SER A N 1
ATOM 525 C CA . SER A 1 73 ? 17.666 17.165 -20.089 1.00 80.56 73 SER A CA 1
ATOM 526 C C . SER A 1 73 ? 17.874 15.680 -20.379 1.00 80.56 73 SER A C 1
ATOM 528 O O . SER A 1 73 ? 18.565 15.352 -21.340 1.00 80.56 73 SER A O 1
ATOM 530 N N . ASP A 1 74 ? 17.283 14.794 -19.577 1.00 81.75 74 ASP A N 1
ATOM 531 C CA . ASP A 1 74 ? 17.502 13.345 -19.645 1.00 81.75 74 ASP A CA 1
ATOM 532 C C . ASP A 1 74 ? 16.546 12.667 -20.643 1.00 81.75 74 ASP A C 1
ATOM 534 O O . ASP A 1 74 ? 16.589 11.451 -20.841 1.00 81.75 74 ASP A O 1
ATOM 538 N N . GLY A 1 75 ? 15.709 13.463 -21.315 1.00 84.75 75 GLY A N 1
ATOM 539 C CA . GLY A 1 75 ? 14.869 13.049 -22.431 1.00 84.75 75 GLY A CA 1
ATOM 540 C C . GLY A 1 75 ? 13.402 12.812 -22.073 1.00 84.75 75 GLY A C 1
ATOM 541 O O . GLY A 1 75 ? 13.012 12.581 -20.928 1.00 84.75 75 GLY A O 1
ATOM 542 N N . GLU A 1 76 ? 12.560 12.851 -23.104 1.00 90.94 76 GLU A N 1
ATOM 543 C CA . GLU A 1 76 ? 11.124 12.596 -22.980 1.00 90.94 76 GLU A CA 1
ATOM 544 C C . GLU A 1 76 ? 10.822 11.102 -22.807 1.00 90.94 76 GLU A C 1
ATOM 546 O O . GLU A 1 76 ? 11.528 10.250 -23.342 1.00 90.94 76 GLU A O 1
ATOM 551 N N . VAL A 1 77 ? 9.705 10.764 -22.152 1.00 93.44 77 VAL A N 1
ATOM 552 C CA . VAL A 1 77 ? 9.292 9.366 -21.914 1.00 93.44 77 VAL A CA 1
ATOM 553 C C . VAL A 1 77 ? 9.326 8.516 -23.182 1.00 93.44 77 VAL A C 1
ATOM 555 O O . VAL A 1 77 ? 9.881 7.422 -23.176 1.00 93.44 77 VAL A O 1
ATOM 558 N N . ARG A 1 78 ? 8.791 9.018 -24.300 1.00 93.81 78 ARG A N 1
ATOM 559 C CA . ARG A 1 78 ? 8.762 8.266 -25.567 1.00 93.81 78 ARG A CA 1
ATOM 560 C C . ARG A 1 78 ? 10.152 7.999 -26.137 1.00 93.81 78 ARG A C 1
ATOM 562 O O . ARG A 1 78 ? 10.347 6.993 -26.819 1.00 93.81 78 ARG A O 1
ATOM 569 N N . GLN A 1 79 ? 11.119 8.870 -25.849 1.00 94.69 79 GLN A N 1
ATOM 570 C CA . GLN A 1 79 ? 12.502 8.701 -26.281 1.00 94.69 79 GLN A CA 1
ATOM 571 C C . GLN A 1 79 ? 13.127 7.477 -25.617 1.00 94.69 79 GLN A C 1
ATOM 573 O O . GLN A 1 79 ? 13.689 6.643 -26.325 1.00 94.69 79 GLN A O 1
ATOM 578 N N . TRP A 1 80 ? 13.011 7.347 -24.293 1.00 95.25 80 TRP A N 1
ATOM 579 C CA . TRP A 1 80 ? 13.708 6.301 -23.539 1.00 95.25 80 TRP A CA 1
ATOM 580 C C . TRP A 1 80 ? 12.861 5.053 -23.273 1.00 95.25 80 TRP A C 1
ATOM 582 O O . TRP A 1 80 ? 13.406 3.953 -23.276 1.00 95.25 80 TRP A O 1
ATOM 592 N N . ALA A 1 81 ? 11.541 5.181 -23.128 1.00 96.31 81 ALA A N 1
ATOM 593 C CA . ALA A 1 81 ? 10.641 4.046 -22.925 1.00 96.31 81 ALA A CA 1
ATOM 594 C C . ALA A 1 81 ? 10.033 3.498 -24.223 1.00 96.31 81 ALA A C 1
ATOM 596 O O . ALA A 1 81 ? 9.620 2.348 -24.253 1.00 96.31 81 ALA A O 1
ATOM 597 N N . GLY A 1 82 ? 9.964 4.283 -25.300 1.00 94.31 82 GLY A N 1
ATOM 598 C CA . GLY A 1 82 ? 9.210 3.914 -26.504 1.00 94.31 82 GLY A CA 1
ATOM 599 C C . GLY A 1 82 ? 7.749 4.376 -26.478 1.00 94.31 82 GLY A C 1
ATOM 600 O O . GLY A 1 82 ? 7.304 5.052 -25.554 1.00 94.31 82 GLY A O 1
ATOM 601 N N . GLU A 1 83 ? 7.006 4.054 -27.540 1.00 91.81 83 GLU A N 1
ATOM 602 C CA . GLU A 1 83 ? 5.627 4.544 -27.758 1.00 91.81 83 GLU A CA 1
ATOM 603 C C . GLU A 1 83 ? 4.569 3.792 -26.938 1.00 91.81 83 GLU A C 1
ATOM 605 O O . GLU A 1 83 ? 3.438 4.239 -26.770 1.00 91.81 83 GLU A O 1
ATOM 610 N N . GLU A 1 84 ? 4.938 2.620 -26.449 1.00 95.50 84 GLU A N 1
ATOM 611 C CA . GLU A 1 84 ? 4.039 1.569 -26.016 1.00 95.50 84 GLU A CA 1
ATOM 612 C C . GLU A 1 84 ? 4.219 1.311 -24.503 1.00 95.50 84 GLU A C 1
ATOM 614 O O . GLU A 1 84 ? 5.359 1.263 -24.038 1.00 95.50 84 GLU A O 1
ATOM 619 N N . PRO A 1 85 ? 3.137 1.144 -23.710 1.00 97.56 85 PRO A N 1
ATOM 620 C CA . PRO A 1 85 ? 3.252 0.933 -22.263 1.00 97.56 85 PRO A CA 1
ATOM 621 C C . PRO A 1 85 ? 4.043 -0.327 -21.897 1.00 97.56 85 PRO A C 1
ATOM 623 O O . PRO A 1 85 ? 4.144 -1.255 -22.680 1.00 97.56 85 PRO A O 1
ATOM 626 N N . HIS A 1 86 ? 4.517 -0.466 -20.669 1.00 98.25 86 HIS A N 1
ATOM 627 C CA . HIS A 1 86 ? 5.191 -1.687 -20.219 1.00 98.25 86 HIS A CA 1
ATOM 628 C C . HIS A 1 86 ? 4.356 -2.402 -19.162 1.00 98.25 86 HIS A C 1
ATOM 630 O O . HIS A 1 86 ? 3.766 -1.771 -18.285 1.00 98.25 86 HIS A O 1
ATOM 636 N N . ASP A 1 87 ? 4.294 -3.730 -19.247 1.00 97.81 87 ASP A N 1
ATOM 637 C CA . ASP A 1 87 ? 3.648 -4.568 -18.231 1.00 97.81 87 ASP A CA 1
ATOM 638 C C . ASP A 1 87 ? 4.516 -4.655 -16.973 1.00 97.81 87 ASP A C 1
ATOM 640 O O . ASP A 1 87 ? 4.018 -4.826 -15.859 1.00 97.81 87 ASP A O 1
ATOM 644 N N . VAL A 1 88 ? 5.832 -4.554 -17.164 1.00 98.12 88 VAL A N 1
ATOM 645 C CA . VAL A 1 88 ? 6.829 -4.600 -16.104 1.00 98.12 88 VAL A CA 1
ATOM 646 C C . VAL A 1 88 ? 7.826 -3.473 -16.320 1.00 98.12 88 VAL A C 1
ATOM 648 O O . VAL A 1 88 ? 8.402 -3.354 -17.396 1.00 98.12 88 VAL A O 1
ATOM 651 N N . ILE A 1 89 ? 8.073 -2.672 -15.292 1.00 98.44 89 ILE A N 1
ATOM 652 C CA . ILE A 1 89 ? 9.210 -1.747 -15.271 1.00 98.44 89 ILE A CA 1
ATOM 653 C C . ILE A 1 89 ? 10.135 -2.207 -14.156 1.00 98.44 89 ILE A C 1
ATOM 655 O O . ILE A 1 89 ? 9.671 -2.490 -13.054 1.00 98.44 89 ILE A O 1
ATOM 659 N N . VAL A 1 90 ? 11.431 -2.303 -14.414 1.00 97.94 90 VAL A N 1
ATOM 660 C CA . VAL A 1 90 ? 12.428 -2.611 -13.390 1.00 97.94 90 VAL A CA 1
ATOM 661 C C . VAL A 1 90 ? 13.446 -1.490 -13.330 1.00 97.94 90 VAL A C 1
ATOM 663 O O . VAL A 1 90 ? 13.880 -0.988 -14.363 1.00 97.94 90 VAL A O 1
ATOM 666 N N . TRP A 1 91 ? 13.825 -1.095 -12.121 1.00 95.62 91 TRP A N 1
ATOM 667 C CA . TRP A 1 91 ? 14.877 -0.107 -11.937 1.00 95.62 91 TRP A CA 1
ATOM 668 C C . TRP A 1 91 ? 15.725 -0.450 -10.720 1.00 95.62 91 TRP A C 1
ATOM 670 O O . TRP A 1 91 ? 15.223 -0.614 -9.603 1.00 95.62 91 TRP A O 1
ATOM 680 N N . ASN A 1 92 ? 17.024 -0.584 -10.962 1.00 91.56 92 ASN A N 1
ATOM 681 C CA . ASN A 1 92 ? 18.041 -0.609 -9.928 1.00 91.56 92 ASN A CA 1
ATOM 682 C C . ASN A 1 92 ? 18.453 0.832 -9.603 1.00 91.56 92 ASN A C 1
ATOM 684 O O . ASN A 1 92 ? 19.238 1.410 -10.352 1.00 91.56 92 ASN A O 1
ATOM 688 N N . LEU A 1 93 ? 17.884 1.431 -8.552 1.00 85.50 93 LEU A N 1
ATOM 689 C CA . LEU A 1 93 ? 18.215 2.815 -8.215 1.00 85.50 93 LEU A CA 1
ATOM 690 C C . LEU A 1 93 ? 19.646 2.936 -7.687 1.00 85.50 93 LEU A C 1
ATOM 692 O O . LEU A 1 93 ? 20.107 2.024 -7.003 1.00 85.50 93 LEU A O 1
ATOM 696 N N . PRO A 1 94 ? 20.308 4.080 -7.908 1.00 76.12 94 PRO A N 1
ATOM 697 C CA . PRO A 1 94 ? 21.515 4.431 -7.174 1.00 76.12 94 PRO A CA 1
ATOM 698 C C . PRO A 1 94 ? 21.220 4.451 -5.665 1.00 76.12 94 PRO A C 1
ATOM 700 O O . PRO A 1 94 ? 20.227 5.039 -5.228 1.00 76.12 94 PRO A O 1
ATOM 703 N N . TYR A 1 95 ? 22.044 3.777 -4.861 1.00 67.50 95 TYR A N 1
ATOM 704 C CA . TYR A 1 95 ? 21.771 3.558 -3.434 1.00 67.50 95 TYR A CA 1
ATOM 705 C C . TYR A 1 95 ? 22.880 4.029 -2.486 1.00 67.50 95 TYR A C 1
ATOM 707 O O . TYR A 1 95 ? 22.683 3.975 -1.269 1.00 67.50 95 TYR A O 1
ATOM 715 N N . LEU A 1 96 ? 24.005 4.530 -3.007 1.00 64.38 96 LEU A N 1
ATOM 716 C CA . LEU A 1 96 ? 25.056 5.106 -2.172 1.00 64.38 96 LEU A CA 1
ATOM 717 C C . LEU A 1 96 ? 24.664 6.518 -1.711 1.00 64.38 96 LEU A C 1
ATOM 719 O O . LEU A 1 96 ? 23.986 7.277 -2.411 1.00 64.38 96 LEU A O 1
ATOM 723 N N . VAL A 1 97 ? 25.076 6.860 -0.491 1.00 60.88 97 VAL A N 1
ATOM 724 C CA . VAL A 1 97 ? 24.936 8.210 0.066 1.00 60.88 97 VAL A CA 1
ATOM 725 C C . VAL A 1 97 ? 26.187 9.003 -0.323 1.00 60.88 97 VAL A C 1
ATOM 727 O O . VAL A 1 97 ? 27.281 8.454 -0.203 1.00 60.88 97 VAL A O 1
ATOM 730 N N . PRO A 1 98 ? 26.069 10.265 -0.776 1.00 58.53 98 PRO A N 1
ATOM 731 C CA . PRO A 1 98 ? 27.243 11.066 -1.103 1.00 58.53 98 PRO A CA 1
ATOM 732 C C . PRO A 1 98 ? 28.125 11.251 0.140 1.00 58.53 98 PRO A C 1
ATOM 734 O O . PRO A 1 98 ? 27.655 11.765 1.157 1.00 58.53 98 PRO A O 1
ATOM 737 N N . GLU A 1 99 ? 29.393 10.843 0.076 1.00 58.22 99 GLU A N 1
ATOM 738 C CA . GLU A 1 99 ? 30.384 11.188 1.099 1.00 58.22 99 GLU A CA 1
ATOM 739 C C . GLU A 1 99 ? 31.008 12.545 0.758 1.00 58.22 99 GLU A C 1
ATOM 741 O O . GLU A 1 99 ? 31.573 12.715 -0.321 1.00 58.22 99 GLU A O 1
ATOM 746 N N . ASN A 1 100 ? 30.933 13.504 1.690 1.00 51.75 100 ASN A N 1
ATOM 747 C CA . ASN A 1 100 ? 31.360 14.897 1.484 1.00 51.75 100 ASN A CA 1
ATOM 748 C C . ASN A 1 100 ? 32.870 15.092 1.199 1.00 51.75 100 ASN A C 1
ATOM 750 O O . ASN A 1 100 ? 33.260 16.215 0.903 1.00 51.75 100 ASN A O 1
ATOM 754 N N . ASP A 1 101 ? 33.704 14.044 1.276 1.00 53.59 101 ASP A N 1
ATOM 755 C CA . ASP A 1 101 ? 35.177 14.125 1.188 1.00 53.59 101 ASP A CA 1
ATOM 756 C C . ASP A 1 101 ? 35.820 13.031 0.293 1.00 53.59 101 ASP A C 1
ATOM 758 O O . ASP A 1 101 ? 37.000 12.707 0.445 1.00 53.59 101 ASP A O 1
ATOM 762 N N . SER A 1 102 ? 35.070 12.436 -0.643 1.00 56.47 102 SER A N 1
ATOM 763 C CA . SER A 1 102 ? 35.594 11.385 -1.539 1.00 56.47 102 SER A CA 1
ATOM 764 C C . SER A 1 102 ? 36.053 11.923 -2.905 1.00 56.47 102 SER A C 1
ATOM 766 O O . SER A 1 102 ? 35.536 12.922 -3.403 1.00 56.47 102 SER A O 1
ATOM 768 N N . GLU A 1 103 ? 37.058 11.279 -3.518 1.00 57.03 103 GLU A N 1
ATOM 769 C CA . GLU A 1 103 ? 37.449 11.573 -4.904 1.00 57.03 103 GLU A CA 1
ATOM 770 C C . GLU A 1 103 ? 36.277 11.276 -5.849 1.00 57.03 103 GLU A C 1
ATOM 772 O O . GLU A 1 103 ? 35.789 10.149 -5.934 1.00 57.03 103 GLU A O 1
ATOM 777 N N . HIS A 1 104 ? 35.847 12.305 -6.573 1.00 59.09 104 HIS A N 1
ATOM 778 C CA . HIS A 1 104 ? 34.768 12.244 -7.550 1.00 59.09 104 HIS A CA 1
ATOM 779 C C . HIS A 1 104 ? 35.140 11.337 -8.734 1.00 59.09 104 HIS A C 1
ATOM 781 O O . HIS A 1 104 ? 36.143 11.570 -9.414 1.00 59.09 104 HIS A O 1
ATOM 787 N N . LEU A 1 105 ? 34.320 10.315 -9.008 1.00 60.03 105 LEU A N 1
ATOM 788 C CA . LEU A 1 105 ? 34.544 9.348 -10.098 1.00 60.03 105 LEU A CA 1
ATOM 789 C C . LEU A 1 105 ? 34.155 9.895 -11.483 1.00 60.03 105 LEU A C 1
ATOM 791 O O . LEU A 1 105 ? 34.401 9.233 -12.489 1.00 60.03 105 LEU A O 1
ATOM 795 N N . GLY A 1 106 ? 33.598 11.108 -11.532 1.00 65.00 106 GLY A N 1
ATOM 796 C CA . GLY A 1 106 ? 33.028 11.717 -12.730 1.00 65.00 106 GLY A CA 1
ATOM 797 C C . GLY A 1 106 ? 31.495 11.719 -12.691 1.00 65.00 106 GLY A C 1
ATOM 798 O O . GLY A 1 106 ? 30.885 10.955 -11.944 1.00 65.00 106 GLY A O 1
ATOM 799 N N . PRO A 1 107 ? 30.837 12.586 -13.482 1.00 61.41 107 PRO A N 1
ATOM 800 C CA . PRO A 1 107 ? 29.398 12.827 -13.362 1.00 61.41 107 PRO A CA 1
ATOM 801 C C . PRO A 1 107 ? 28.529 11.614 -13.733 1.00 61.41 107 PRO A C 1
ATOM 803 O O . PRO A 1 107 ? 27.424 11.479 -13.215 1.00 61.41 107 PRO A O 1
ATOM 806 N N . LEU A 1 108 ? 29.000 10.728 -14.617 1.00 65.00 108 LEU A N 1
ATOM 807 C CA . LEU A 1 108 ? 28.237 9.551 -15.051 1.00 65.00 108 LEU A CA 1
ATOM 808 C C . LEU A 1 108 ? 28.348 8.404 -14.043 1.00 65.00 108 LEU A C 1
ATOM 810 O O . LEU A 1 108 ? 27.365 7.726 -13.754 1.00 65.00 108 LEU A O 1
ATOM 814 N N . GLU A 1 109 ? 29.542 8.202 -13.499 1.00 66.31 109 GLU A N 1
ATOM 815 C CA . GLU A 1 109 ? 29.834 7.232 -12.452 1.00 66.31 109 GLU A CA 1
ATOM 816 C C . GLU A 1 109 ? 29.112 7.605 -11.154 1.00 66.31 109 GLU A C 1
ATOM 818 O O . GLU A 1 109 ? 28.545 6.742 -10.486 1.00 66.31 109 GLU A O 1
ATOM 823 N N . GLU A 1 110 ? 29.056 8.898 -10.835 1.00 67.88 110 GLU A N 1
ATOM 824 C CA . GLU A 1 110 ? 28.284 9.407 -9.705 1.00 67.88 110 GLU A CA 1
ATOM 825 C C . GLU A 1 110 ? 26.785 9.247 -9.911 1.00 67.88 110 GLU A C 1
ATOM 827 O O . GLU A 1 110 ? 26.125 8.749 -9.010 1.00 67.88 110 GLU A O 1
ATOM 832 N N . ALA A 1 111 ? 26.237 9.573 -11.085 1.00 60.03 111 ALA A N 1
ATOM 833 C CA . ALA A 1 111 ? 24.808 9.384 -11.351 1.00 60.03 111 ALA A CA 1
ATOM 834 C C . ALA A 1 111 ? 24.372 7.905 -11.307 1.00 60.03 111 ALA A C 1
ATOM 836 O O . ALA A 1 111 ? 23.216 7.604 -11.012 1.00 60.03 111 ALA A O 1
ATOM 837 N N . ALA A 1 112 ? 25.291 6.969 -11.568 1.00 61.22 112 ALA A N 1
ATOM 838 C CA . ALA A 1 112 ? 25.034 5.534 -11.441 1.00 61.22 112 ALA A CA 1
ATOM 839 C C . ALA A 1 112 ? 25.025 5.040 -9.980 1.00 61.22 112 ALA A C 1
ATOM 841 O O . ALA A 1 112 ? 24.452 3.988 -9.690 1.00 61.22 112 ALA A O 1
ATOM 842 N N . LEU A 1 113 ? 25.666 5.771 -9.063 1.00 62.94 113 LEU A N 1
ATOM 843 C CA . LEU A 1 113 ? 25.896 5.349 -7.677 1.00 62.94 113 LEU A CA 1
ATOM 844 C C . LEU A 1 113 ? 25.126 6.180 -6.644 1.00 62.94 113 LEU A C 1
ATOM 846 O O . LEU A 1 113 ? 24.686 5.638 -5.629 1.00 62.94 113 LEU A O 1
ATOM 850 N N . LEU A 1 114 ? 24.918 7.462 -6.927 1.00 65.44 114 LEU A N 1
ATOM 851 C CA . LEU A 1 114 ? 24.333 8.468 -6.055 1.00 65.44 114 LEU A CA 1
ATOM 852 C C . LEU A 1 114 ? 23.027 8.999 -6.646 1.00 65.44 114 LEU A C 1
ATOM 854 O O . LEU A 1 114 ? 22.953 9.380 -7.811 1.00 65.44 114 LEU A O 1
ATOM 858 N N . ASP A 1 115 ? 22.003 9.106 -5.802 1.00 70.38 115 ASP A N 1
ATOM 859 C CA . ASP A 1 115 ? 20.830 9.921 -6.120 1.00 70.38 115 ASP A CA 1
ATOM 860 C C . ASP A 1 115 ? 21.150 11.388 -5.799 1.00 70.38 115 ASP A C 1
ATOM 862 O O . ASP A 1 115 ? 21.036 11.822 -4.643 1.00 70.38 115 ASP A O 1
ATOM 866 N N . THR A 1 116 ? 21.614 12.108 -6.822 1.00 64.50 116 THR A N 1
ATOM 867 C CA . THR A 1 116 ? 21.982 13.532 -6.786 1.00 64.50 116 THR A CA 1
ATOM 868 C C . THR A 1 116 ? 20.818 14.462 -7.134 1.00 64.50 116 THR A C 1
ATOM 870 O O . THR A 1 116 ? 20.991 15.681 -7.139 1.00 64.50 116 THR A O 1
ATOM 873 N N . ASP A 1 117 ? 19.630 13.920 -7.418 1.00 74.38 117 ASP A N 1
ATOM 874 C CA . ASP A 1 117 ? 18.489 14.721 -7.840 1.00 74.38 117 ASP A CA 1
ATOM 875 C C . ASP A 1 117 ? 17.758 15.352 -6.647 1.00 74.38 117 ASP A C 1
ATOM 877 O O . ASP A 1 117 ? 17.338 14.670 -5.713 1.00 74.38 117 ASP A O 1
ATOM 881 N N . GLU A 1 118 ? 17.529 16.665 -6.711 1.00 70.94 118 GLU A N 1
ATOM 882 C CA . GLU A 1 118 ? 16.880 17.418 -5.628 1.00 70.94 118 GLU A CA 1
ATOM 883 C C . GLU A 1 118 ? 15.431 16.978 -5.355 1.00 70.94 118 GLU A C 1
ATOM 885 O O . GLU A 1 118 ? 14.954 17.100 -4.227 1.00 70.94 118 GLU A O 1
ATOM 890 N N . LYS A 1 119 ? 14.713 16.469 -6.369 1.00 77.00 119 LYS A N 1
ATOM 891 C CA . LYS A 1 119 ? 13.333 15.971 -6.214 1.00 77.00 119 LYS A CA 1
ATOM 892 C C . LYS A 1 119 ? 13.289 14.498 -5.799 1.00 77.00 119 LYS A C 1
ATOM 894 O O . LYS A 1 119 ? 12.257 14.041 -5.308 1.00 77.00 119 LYS A O 1
ATOM 899 N N . GLY A 1 120 ? 14.384 13.769 -5.997 1.00 85.50 120 GLY A N 1
ATOM 900 C CA . GLY A 1 120 ? 14.501 12.334 -5.786 1.00 85.50 120 GLY A CA 1
ATOM 901 C C . GLY A 1 120 ? 13.982 11.517 -6.971 1.00 85.50 120 GLY A C 1
ATOM 902 O O . GLY A 1 120 ? 12.862 11.697 -7.466 1.00 85.50 120 GLY A O 1
ATOM 903 N N . LEU A 1 121 ? 14.780 10.535 -7.387 1.00 88.12 121 LEU A N 1
ATOM 904 C CA . LEU A 1 121 ? 14.510 9.693 -8.557 1.00 88.12 121 LEU A CA 1
ATOM 905 C C . LEU A 1 121 ? 13.200 8.890 -8.456 1.00 88.12 121 LEU A C 1
ATOM 907 O O . LEU A 1 121 ? 12.489 8.723 -9.450 1.00 88.12 121 LEU A O 1
ATOM 911 N N . VAL A 1 122 ? 12.819 8.454 -7.249 1.00 90.50 122 VAL A N 1
ATOM 912 C CA . VAL A 1 122 ? 11.529 7.779 -7.006 1.00 90.50 122 VAL A CA 1
ATOM 913 C C . VAL A 1 122 ? 10.360 8.696 -7.365 1.00 90.50 122 VAL A C 1
ATOM 915 O O . VAL A 1 122 ? 9.447 8.286 -8.079 1.00 90.50 122 VAL A O 1
ATOM 918 N N . ALA A 1 123 ? 10.387 9.946 -6.896 1.00 90.81 123 ALA A N 1
ATOM 919 C CA . ALA A 1 123 ? 9.324 10.909 -7.158 1.00 90.81 123 ALA A CA 1
ATOM 920 C C . ALA A 1 123 ? 9.239 11.250 -8.652 1.00 90.81 123 ALA A C 1
ATOM 922 O O . ALA A 1 123 ? 8.139 11.346 -9.197 1.00 90.81 123 ALA A O 1
ATOM 923 N N . ARG A 1 124 ? 10.388 11.356 -9.336 1.00 91.50 124 ARG A N 1
ATOM 924 C CA . ARG A 1 124 ? 10.429 11.557 -10.792 1.00 91.50 124 ARG A CA 1
ATOM 925 C C . ARG A 1 124 ? 9.791 10.414 -11.556 1.00 91.50 124 ARG A C 1
ATOM 927 O O . ARG A 1 124 ? 8.959 10.675 -12.422 1.00 91.50 124 ARG A O 1
ATOM 934 N N . LEU A 1 125 ? 10.124 9.167 -11.222 1.00 94.75 125 LEU A N 1
ATOM 935 C CA . LEU A 1 125 ? 9.478 8.019 -11.852 1.00 94.75 125 LEU A CA 1
ATOM 936 C C . LEU A 1 125 ? 7.971 8.071 -11.644 1.00 94.75 125 LEU A C 1
ATOM 938 O O . LEU A 1 125 ? 7.239 8.030 -12.622 1.00 94.75 125 LEU A O 1
ATOM 942 N N . LEU A 1 126 ? 7.504 8.205 -10.400 1.00 95.50 126 LEU A N 1
ATOM 943 C CA . LEU A 1 126 ? 6.071 8.215 -10.084 1.00 95.50 126 LEU A CA 1
ATOM 944 C C . LEU A 1 126 ? 5.328 9.347 -10.807 1.00 95.50 126 LEU A C 1
ATOM 946 O O . LEU A 1 126 ? 4.213 9.132 -11.287 1.00 95.50 126 LEU A O 1
ATOM 950 N N . HIS A 1 127 ? 5.959 10.517 -10.952 1.00 94.31 127 HIS A N 1
ATOM 951 C CA . HIS A 1 127 ? 5.437 11.598 -11.782 1.00 94.31 127 HIS A CA 1
ATOM 952 C C . HIS A 1 127 ? 5.261 11.146 -13.235 1.00 94.31 127 HIS A C 1
ATOM 954 O O . HIS A 1 127 ? 4.153 11.245 -13.753 1.00 94.31 127 HIS A O 1
ATOM 960 N N . GLN A 1 128 ? 6.300 10.578 -13.859 1.00 94.69 128 GLN A N 1
ATOM 961 C CA . GLN A 1 128 ? 6.215 10.073 -15.234 1.00 94.69 128 GLN A CA 1
ATOM 962 C C . GLN A 1 128 ? 5.179 8.959 -15.380 1.00 94.69 128 GLN A C 1
ATOM 964 O O . GLN A 1 128 ? 4.444 8.935 -16.364 1.00 94.69 128 GLN A O 1
ATOM 969 N N . LEU A 1 129 ? 5.060 8.061 -14.398 1.00 95.94 129 LEU A N 1
ATOM 970 C CA . LEU A 1 129 ? 4.014 7.042 -14.405 1.00 95.94 129 LEU A CA 1
ATOM 971 C C . LEU A 1 129 ? 2.624 7.693 -14.451 1.00 95.94 129 LEU A C 1
ATOM 973 O O . LEU A 1 129 ? 1.761 7.196 -15.166 1.00 95.94 129 LEU A O 1
ATOM 977 N N . ASN A 1 130 ? 2.397 8.779 -13.701 1.00 94.56 130 ASN A N 1
ATOM 978 C CA . ASN A 1 130 ? 1.116 9.492 -13.615 1.00 94.56 130 ASN A CA 1
ATOM 979 C C . ASN A 1 130 ? 0.815 10.426 -14.792 1.00 94.56 130 ASN A C 1
ATOM 981 O O . ASN A 1 130 ? -0.359 10.654 -15.075 1.00 94.56 130 ASN A O 1
ATOM 985 N N . THR A 1 131 ? 1.829 10.964 -15.465 1.00 93.56 131 THR A N 1
ATOM 986 C CA . THR A 1 131 ? 1.648 11.938 -16.556 1.00 93.56 131 THR A CA 1
ATOM 987 C C . THR A 1 131 ? 1.848 11.349 -17.950 1.00 93.56 131 THR A C 1
ATOM 989 O O . THR A 1 131 ? 1.601 12.035 -18.942 1.00 93.56 131 THR A O 1
ATOM 992 N N . SER A 1 132 ? 2.243 10.078 -18.052 1.00 93.06 132 SER A N 1
ATOM 993 C CA . SER A 1 132 ? 2.461 9.381 -19.321 1.00 93.06 132 SER A CA 1
ATOM 994 C C . SER A 1 132 ? 1.842 7.979 -19.335 1.00 93.06 132 SER A C 1
ATOM 996 O O . SER A 1 132 ? 1.419 7.448 -18.312 1.00 93.06 132 SER A O 1
ATOM 998 N N . SER A 1 133 ? 1.818 7.347 -20.509 1.00 91.94 133 SER A N 1
ATOM 999 C CA . SER A 1 133 ? 1.335 5.976 -20.710 1.00 91.94 133 SER A CA 1
ATOM 1000 C C . SER A 1 133 ? 2.455 4.929 -20.639 1.00 91.94 133 SER A C 1
ATOM 1002 O O . SER A 1 133 ? 2.394 3.922 -21.338 1.00 91.94 133 SER A O 1
ATOM 1004 N N . VAL A 1 134 ? 3.507 5.165 -19.843 1.00 97.00 134 VAL A N 1
ATOM 1005 C CA . VAL A 1 134 ? 4.683 4.273 -19.784 1.00 97.00 134 VAL A CA 1
ATOM 1006 C C . VAL A 1 134 ? 4.413 2.941 -19.081 1.00 97.00 134 VAL A C 1
ATOM 1008 O O . VAL A 1 134 ? 5.044 1.942 -19.412 1.00 97.00 134 VAL A O 1
ATOM 1011 N N . LEU A 1 135 ? 3.470 2.899 -18.137 1.00 97.69 135 LEU A N 1
ATOM 1012 C CA . LEU A 1 135 ? 3.056 1.688 -17.424 1.00 97.69 135 LEU A CA 1
ATOM 1013 C C . LEU A 1 135 ? 1.663 1.274 -17.901 1.00 97.69 135 LEU A C 1
ATOM 1015 O O . LEU A 1 135 ? 0.752 2.100 -17.921 1.00 97.69 135 LEU A O 1
ATOM 1019 N N . ALA A 1 136 ? 1.492 0.004 -18.261 1.00 96.31 136 ALA A N 1
ATOM 1020 C CA . ALA A 1 136 ? 0.187 -0.548 -18.619 1.00 96.31 136 ALA A CA 1
ATOM 1021 C C . ALA A 1 136 ? -0.789 -0.501 -17.425 1.00 96.31 136 ALA A C 1
ATOM 1023 O O . ALA A 1 136 ? -0.356 -0.525 -16.274 1.00 96.31 136 ALA A O 1
ATOM 1024 N N . ASP A 1 137 ? -2.103 -0.519 -17.678 1.00 91.38 137 ASP A N 1
ATOM 1025 C CA . ASP A 1 137 ? -3.133 -0.411 -16.626 1.00 91.38 137 ASP A CA 1
ATOM 1026 C C . ASP A 1 137 ? -2.966 -1.466 -15.518 1.00 91.38 137 ASP A C 1
ATOM 1028 O O . ASP A 1 137 ? -3.100 -1.167 -14.334 1.00 91.38 137 ASP A O 1
ATOM 1032 N N . GLY A 1 138 ? -2.566 -2.685 -15.891 1.00 92.81 138 GLY A N 1
ATOM 1033 C CA . GLY A 1 138 ? -2.246 -3.777 -14.971 1.00 92.81 138 GLY A CA 1
ATOM 1034 C C . GLY A 1 138 ? -0.760 -3.938 -14.641 1.00 92.81 138 GLY A C 1
ATOM 1035 O O . GLY A 1 138 ? -0.402 -4.936 -14.009 1.00 92.81 138 GLY A O 1
ATOM 1036 N N . GLY A 1 139 ? 0.094 -3.007 -15.053 1.00 96.25 139 GLY A N 1
ATOM 1037 C CA . GLY A 1 139 ? 1.541 -3.119 -14.929 1.00 96.25 139 GLY A CA 1
ATOM 1038 C C . GLY A 1 139 ? 2.049 -3.048 -13.488 1.00 96.25 139 GLY A C 1
ATOM 1039 O O . GLY A 1 139 ? 1.358 -2.585 -12.575 1.00 96.25 139 GLY A O 1
ATOM 1040 N N . VAL A 1 140 ? 3.276 -3.527 -13.285 1.00 97.75 140 VAL A N 1
ATOM 1041 C CA . VAL A 1 140 ? 3.979 -3.476 -11.995 1.00 97.75 140 VAL A CA 1
ATOM 1042 C C . VAL A 1 140 ? 5.382 -2.917 -12.194 1.00 97.75 140 VAL A C 1
ATOM 1044 O O . VAL A 1 140 ? 6.113 -3.334 -13.090 1.00 97.75 140 VAL A O 1
ATOM 1047 N N . VAL A 1 141 ? 5.771 -1.993 -11.323 1.00 98.06 141 VAL A N 1
ATOM 1048 C CA . VAL A 1 141 ? 7.141 -1.495 -11.229 1.00 98.06 141 VAL A CA 1
ATOM 1049 C C . VAL A 1 141 ? 7.864 -2.234 -10.108 1.00 98.06 141 VAL A C 1
ATOM 1051 O O . VAL A 1 141 ? 7.350 -2.321 -8.996 1.00 98.06 141 VAL A O 1
ATOM 1054 N N . TYR A 1 142 ? 9.058 -2.749 -10.383 1.00 97.69 142 TYR A N 1
ATOM 1055 C CA . TYR A 1 142 ? 9.954 -3.333 -9.394 1.00 97.69 142 TYR A CA 1
ATOM 1056 C C . TYR A 1 142 ? 11.162 -2.430 -9.190 1.00 97.69 142 TYR A C 1
ATOM 1058 O O . TYR A 1 142 ? 12.034 -2.319 -10.053 1.00 97.69 142 TYR A O 1
ATOM 1066 N N . LEU A 1 143 ? 11.206 -1.800 -8.026 1.00 95.19 143 LEU A N 1
ATOM 1067 C CA . LEU A 1 143 ? 12.204 -0.805 -7.677 1.00 95.19 143 LEU A CA 1
ATOM 1068 C C . LEU A 1 143 ? 13.142 -1.370 -6.615 1.00 95.19 143 LEU A C 1
ATOM 1070 O O . LEU A 1 143 ? 12.692 -1.701 -5.517 1.00 95.19 143 LEU A O 1
ATOM 1074 N N . LEU A 1 144 ? 14.429 -1.498 -6.928 1.00 93.38 144 LEU A N 1
ATOM 1075 C CA . LEU A 1 144 ? 15.431 -1.848 -5.926 1.00 93.38 144 LEU A CA 1
ATOM 1076 C C . LEU A 1 144 ? 15.904 -0.578 -5.217 1.00 93.38 144 LEU A C 1
ATOM 1078 O O . LEU A 1 144 ? 16.371 0.345 -5.871 1.00 93.38 144 LEU A O 1
ATOM 1082 N N . VAL A 1 145 ? 15.767 -0.550 -3.893 1.00 90.62 145 VAL A N 1
ATOM 1083 C CA . VAL A 1 145 ? 16.161 0.557 -3.011 1.00 90.62 145 VAL A CA 1
ATOM 1084 C C . VAL A 1 145 ? 16.994 0.025 -1.846 1.00 90.62 145 VAL A C 1
ATOM 1086 O O . VAL A 1 145 ? 16.805 -1.116 -1.421 1.00 90.62 145 VAL A O 1
ATOM 1089 N N . SER A 1 146 ? 17.880 0.851 -1.292 1.00 84.75 146 SER A N 1
ATOM 1090 C CA . SER A 1 146 ? 18.509 0.575 0.007 1.00 84.75 146 SER A CA 1
ATOM 1091 C C . SER A 1 146 ? 17.593 1.034 1.133 1.00 84.75 146 SER A C 1
ATOM 1093 O O . SER A 1 146 ? 17.057 2.130 1.076 1.00 84.75 146 SER A O 1
ATOM 1095 N N . GLU A 1 147 ? 17.404 0.221 2.170 1.00 77.25 147 GLU A N 1
ATOM 1096 C CA . GLU A 1 147 ? 16.564 0.490 3.350 1.00 77.25 147 GLU A CA 1
ATOM 1097 C C . GLU A 1 147 ? 17.218 1.498 4.327 1.00 77.25 147 GLU A C 1
ATOM 1099 O O . GLU A 1 147 ? 16.895 1.564 5.516 1.00 77.25 147 GLU A O 1
ATOM 1104 N N . ASN A 1 148 ? 18.123 2.328 3.800 1.00 69.88 148 ASN A N 1
ATOM 1105 C CA . ASN A 1 148 ? 18.554 3.587 4.389 1.00 69.88 148 ASN A CA 1
ATOM 1106 C C . ASN A 1 148 ? 17.391 4.606 4.423 1.00 69.88 148 ASN A C 1
ATOM 1108 O O . ASN A 1 148 ? 16.254 4.310 4.050 1.00 69.88 148 ASN A O 1
ATOM 1112 N N . GLU A 1 149 ? 17.645 5.825 4.904 1.00 63.59 149 GLU A N 1
ATOM 1113 C CA . GLU A 1 149 ? 16.605 6.854 5.045 1.00 63.59 149 GLU A CA 1
ATOM 1114 C C . GLU A 1 149 ? 15.806 7.101 3.752 1.00 63.59 149 GLU A C 1
ATOM 1116 O O . GLU A 1 149 ? 14.578 7.170 3.812 1.00 63.59 149 GLU A O 1
ATOM 1121 N N . LYS A 1 150 ? 16.465 7.110 2.584 1.00 62.59 150 LYS A N 1
ATOM 1122 C CA . LYS A 1 150 ? 15.809 7.304 1.281 1.00 62.59 150 LYS A CA 1
ATOM 1123 C C . LYS A 1 150 ? 14.922 6.117 0.877 1.00 62.59 150 LYS A C 1
ATOM 1125 O O . LYS A 1 150 ? 13.813 6.322 0.386 1.00 62.59 150 LYS A O 1
ATOM 1130 N N . GLY A 1 151 ? 15.332 4.867 1.107 1.00 63.91 151 GLY A N 1
ATOM 1131 C CA . GLY A 1 151 ? 14.439 3.728 0.834 1.00 63.91 151 GLY A CA 1
ATOM 1132 C C . GLY A 1 151 ? 13.301 3.592 1.837 1.00 63.91 151 GLY A C 1
ATOM 1133 O O . GLY A 1 151 ? 12.224 3.117 1.469 1.00 63.91 151 GLY A O 1
ATOM 1134 N N . ARG A 1 152 ? 13.483 4.068 3.078 1.00 68.38 152 ARG A N 1
ATOM 1135 C CA . ARG A 1 152 ? 12.384 4.168 4.053 1.00 68.38 152 ARG A CA 1
ATOM 1136 C C . ARG A 1 152 ? 11.307 5.148 3.584 1.00 68.38 152 ARG A C 1
ATOM 1138 O O . ARG A 1 152 ? 10.124 4.843 3.734 1.00 68.38 152 ARG A O 1
ATOM 1145 N N . THR A 1 153 ? 11.685 6.271 2.970 1.00 83.50 153 THR A N 1
ATOM 1146 C CA . THR A 1 153 ? 10.716 7.243 2.434 1.00 83.50 153 THR A CA 1
ATOM 1147 C C . THR A 1 153 ? 10.113 6.817 1.097 1.00 83.50 153 THR A C 1
ATOM 1149 O O . THR A 1 153 ? 8.988 7.217 0.803 1.00 83.50 153 THR A O 1
ATOM 1152 N N . ALA A 1 154 ? 10.772 5.949 0.317 1.00 89.69 154 ALA A N 1
ATOM 1153 C CA . ALA A 1 154 ? 10.254 5.471 -0.970 1.00 89.69 154 ALA A CA 1
ATOM 1154 C C . ALA A 1 154 ? 8.831 4.889 -0.866 1.00 89.69 154 ALA A C 1
ATOM 1156 O O . ALA A 1 154 ? 7.993 5.173 -1.723 1.00 89.69 154 ALA A O 1
ATOM 1157 N N . ARG A 1 155 ? 8.524 4.140 0.208 1.00 92.19 155 ARG A N 1
ATOM 1158 C CA . ARG A 1 155 ? 7.166 3.628 0.473 1.00 92.19 155 ARG A CA 1
ATOM 1159 C C . ARG A 1 155 ? 6.163 4.775 0.627 1.00 92.19 155 ARG A C 1
ATOM 1161 O O . ARG A 1 155 ? 5.176 4.803 -0.102 1.00 92.19 155 ARG A O 1
ATOM 1168 N N . SER A 1 156 ? 6.434 5.730 1.514 1.00 93.25 156 SER A N 1
ATOM 1169 C CA . SER A 1 156 ? 5.571 6.900 1.737 1.00 93.25 156 SER A CA 1
ATOM 1170 C C . SER A 1 156 ? 5.403 7.740 0.468 1.00 93.25 156 SER A C 1
ATOM 1172 O O . SER A 1 156 ? 4.307 8.203 0.161 1.00 93.25 156 SER A O 1
ATOM 1174 N N . THR A 1 157 ? 6.468 7.899 -0.319 1.00 94.25 157 THR A N 1
ATOM 1175 C CA . THR A 1 157 ? 6.434 8.610 -1.602 1.00 94.25 157 THR A CA 1
ATOM 1176 C C . THR A 1 157 ? 5.562 7.888 -2.631 1.00 94.25 157 THR A C 1
ATOM 1178 O O . THR A 1 157 ? 4.783 8.554 -3.311 1.00 94.25 157 THR A O 1
ATOM 1181 N N . CYS A 1 158 ? 5.602 6.552 -2.709 1.00 97.12 158 CYS A N 1
ATOM 1182 C CA . CYS A 1 158 ? 4.677 5.782 -3.553 1.00 97.12 158 CYS A CA 1
ATOM 1183 C C . CYS A 1 158 ? 3.220 6.028 -3.148 1.00 97.12 158 CYS A C 1
ATOM 1185 O O . CYS A 1 158 ? 2.401 6.386 -3.996 1.00 97.12 158 CYS A O 1
ATOM 1187 N N . LEU A 1 159 ? 2.919 5.910 -1.849 1.00 97.50 159 LEU A N 1
ATOM 1188 C CA . LEU A 1 159 ? 1.564 6.081 -1.326 1.00 97.50 159 LEU A CA 1
ATOM 1189 C C . LEU A 1 159 ? 1.022 7.495 -1.598 1.00 97.50 159 LEU A C 1
ATOM 1191 O O . LEU A 1 159 ? -0.084 7.629 -2.117 1.00 97.50 159 LEU A O 1
ATOM 1195 N N . ARG A 1 160 ? 1.821 8.544 -1.350 1.00 96.06 160 ARG A N 1
ATOM 1196 C CA . ARG A 1 160 ? 1.476 9.952 -1.660 1.00 96.06 160 ARG A CA 1
ATOM 1197 C C . ARG A 1 160 ? 1.209 10.228 -3.130 1.00 96.06 160 ARG A C 1
ATOM 1199 O O . ARG A 1 160 ? 0.430 11.115 -3.444 1.00 96.06 160 ARG A O 1
ATOM 1206 N N . ASN A 1 161 ? 1.824 9.466 -4.027 1.00 96.88 161 ASN A N 1
ATOM 1207 C CA . ASN A 1 161 ? 1.600 9.597 -5.465 1.00 96.88 161 ASN A CA 1
ATOM 1208 C C . ASN A 1 161 ? 0.513 8.642 -5.991 1.00 96.88 161 ASN A C 1
ATOM 1210 O O . ASN A 1 161 ? 0.365 8.497 -7.206 1.00 96.88 161 ASN A O 1
ATOM 1214 N N . GLY A 1 162 ? -0.242 7.990 -5.097 1.00 97.50 162 GLY A N 1
ATOM 1215 C CA . GLY A 1 162 ? -1.378 7.141 -5.451 1.00 97.50 162 GLY A CA 1
ATOM 1216 C C . GLY A 1 162 ? -1.002 5.742 -5.930 1.00 97.50 162 GLY A C 1
ATOM 1217 O O . GLY A 1 162 ? -1.808 5.093 -6.597 1.00 97.50 162 GLY A O 1
ATOM 1218 N N . PHE A 1 163 ? 0.201 5.262 -5.607 1.00 98.38 163 PHE A N 1
ATOM 1219 C CA . PHE A 1 163 ? 0.653 3.920 -5.962 1.00 98.38 163 PHE A CA 1
ATOM 1220 C C . PHE A 1 163 ? 0.698 3.004 -4.746 1.00 98.38 163 PHE A C 1
ATOM 1222 O O . PHE A 1 163 ? 1.334 3.311 -3.736 1.00 98.38 163 PHE A O 1
ATOM 1229 N N . ALA A 1 164 ? 0.064 1.840 -4.872 1.00 98.19 164 ALA A N 1
ATOM 1230 C CA . ALA A 1 164 ? 0.217 0.772 -3.902 1.00 98.19 164 ALA A CA 1
ATOM 1231 C C . ALA A 1 164 ? 1.624 0.178 -3.990 1.00 98.19 164 ALA A C 1
ATOM 1233 O O . ALA A 1 164 ? 2.252 0.192 -5.049 1.00 98.19 164 ALA A O 1
ATOM 1234 N N . VAL A 1 165 ? 2.124 -0.329 -2.867 1.00 97.25 165 VAL A N 1
ATOM 1235 C CA . VAL A 1 165 ? 3.508 -0.767 -2.727 1.00 97.25 165 VAL A CA 1
ATOM 1236 C C . VAL A 1 165 ? 3.646 -1.923 -1.734 1.00 97.25 165 VAL A C 1
ATOM 1238 O O . VAL A 1 165 ? 3.113 -1.895 -0.623 1.00 97.25 165 VAL A O 1
ATOM 1241 N N . ARG A 1 166 ? 4.437 -2.939 -2.091 1.00 95.31 166 ARG A N 1
ATOM 1242 C CA . ARG A 1 166 ? 4.826 -4.061 -1.218 1.00 95.31 166 ARG A CA 1
ATOM 1243 C C . ARG A 1 166 ? 6.318 -4.327 -1.302 1.00 95.31 166 ARG A C 1
ATOM 1245 O O . ARG A 1 166 ? 6.914 -4.212 -2.365 1.00 95.31 166 ARG A O 1
ATOM 1252 N N . LYS A 1 167 ? 6.905 -4.763 -0.191 1.00 93.31 167 LYS A N 1
ATOM 1253 C CA . LYS A 1 167 ? 8.237 -5.371 -0.175 1.00 93.31 167 LYS A CA 1
ATOM 1254 C C . LYS A 1 167 ? 8.128 -6.783 -0.762 1.00 93.31 167 LYS A C 1
ATOM 1256 O O . LYS A 1 167 ? 7.421 -7.611 -0.197 1.00 93.31 167 LYS A O 1
ATOM 1261 N N . VAL A 1 168 ? 8.803 -7.042 -1.883 1.00 92.75 168 VAL A N 1
ATOM 1262 C CA . VAL A 1 168 ? 8.745 -8.341 -2.594 1.00 92.75 168 VAL A CA 1
ATOM 1263 C C . VAL A 1 168 ? 9.989 -9.193 -2.380 1.00 92.75 168 VAL A C 1
ATOM 1265 O O . VAL A 1 168 ? 9.940 -10.414 -2.473 1.00 92.75 168 VAL A O 1
ATOM 1268 N N . ALA A 1 169 ? 11.118 -8.553 -2.095 1.00 92.12 169 ALA A N 1
ATOM 1269 C CA . ALA A 1 169 ? 12.365 -9.216 -1.757 1.00 92.12 169 ALA A CA 1
ATOM 1270 C C . ALA A 1 169 ? 13.182 -8.304 -0.845 1.00 92.12 169 ALA A C 1
ATOM 1272 O O . ALA A 1 169 ? 13.071 -7.081 -0.928 1.00 92.12 169 ALA A O 1
ATOM 1273 N N . GLN A 1 170 ? 14.012 -8.898 0.004 1.00 91.44 170 GLN A N 1
ATOM 1274 C CA . GLN A 1 170 ? 14.990 -8.170 0.801 1.00 91.44 170 GLN A CA 1
ATOM 1275 C C . GLN A 1 170 ? 16.264 -8.995 0.957 1.00 91.44 170 GLN A C 1
ATOM 1277 O O . GLN A 1 170 ? 16.221 -10.230 0.930 1.00 91.44 170 GLN A O 1
ATOM 1282 N N . HIS A 1 171 ? 17.384 -8.310 1.131 1.00 90.50 171 HIS A N 1
ATOM 1283 C CA . HIS A 1 171 ? 18.668 -8.912 1.443 1.00 90.50 171 HIS A CA 1
ATOM 1284 C C . HIS A 1 171 ? 19.424 -8.004 2.405 1.00 90.50 171 HIS A C 1
ATOM 1286 O O . HIS A 1 171 ? 19.477 -6.801 2.176 1.00 90.50 171 HIS A O 1
ATOM 1292 N N . GLN A 1 172 ? 19.985 -8.585 3.459 1.00 88.94 172 GLN A N 1
ATOM 1293 C CA . GLN A 1 172 ? 20.836 -7.887 4.412 1.00 88.94 172 GLN A CA 1
ATOM 1294 C C . GLN A 1 172 ? 22.273 -8.361 4.205 1.00 88.94 172 GLN A C 1
ATOM 1296 O O . GLN A 1 172 ? 22.508 -9.570 4.128 1.00 88.94 172 GLN A O 1
ATOM 1301 N N . PHE A 1 173 ? 23.192 -7.414 4.088 1.00 84.81 173 PHE A N 1
ATOM 1302 C CA . PHE A 1 173 ? 24.624 -7.633 3.962 1.00 84.81 173 PHE A CA 1
ATOM 1303 C C . PHE A 1 173 ? 25.302 -7.683 5.335 1.00 84.81 173 PHE A C 1
ATOM 1305 O O . PHE A 1 173 ? 24.739 -7.269 6.351 1.00 84.81 173 PHE A O 1
ATOM 1312 N N . ASP A 1 174 ? 26.530 -8.202 5.355 1.00 85.56 174 ASP A N 1
ATOM 1313 C CA . ASP A 1 174 ? 27.312 -8.401 6.582 1.00 85.56 174 ASP A CA 1
ATOM 1314 C C . ASP A 1 174 ? 27.710 -7.079 7.265 1.00 85.56 174 ASP A C 1
ATOM 1316 O O . ASP A 1 174 ? 27.923 -7.048 8.476 1.00 85.56 174 ASP A O 1
ATOM 1320 N N . ASP A 1 175 ? 27.780 -5.984 6.506 1.00 80.62 175 ASP A N 1
ATOM 1321 C CA . ASP A 1 175 ? 28.030 -4.624 6.998 1.00 80.62 175 ASP A CA 1
ATOM 1322 C C . ASP A 1 175 ? 26.772 -3.935 7.561 1.00 80.62 175 ASP A C 1
ATOM 1324 O O . ASP A 1 175 ? 26.841 -2.814 8.066 1.00 80.62 175 ASP A O 1
ATOM 1328 N N . GLY A 1 176 ? 25.625 -4.619 7.521 1.00 79.62 176 GLY A N 1
ATOM 1329 C CA . GLY A 1 176 ? 24.342 -4.113 7.988 1.00 79.62 176 GLY A CA 1
ATOM 1330 C C . GLY A 1 176 ? 23.544 -3.347 6.935 1.00 79.62 176 GLY A C 1
ATOM 1331 O O . GLY A 1 176 ? 22.399 -2.992 7.230 1.00 79.62 176 GLY A O 1
ATOM 1332 N N . GLU A 1 177 ? 24.073 -3.129 5.723 1.00 80.75 177 GLU A N 1
ATOM 1333 C CA . GLU A 1 177 ? 23.271 -2.587 4.628 1.00 80.75 177 GLU A CA 1
ATOM 1334 C C . GLU A 1 177 ? 22.136 -3.559 4.286 1.00 80.75 177 GLU A C 1
ATOM 1336 O O . GLU A 1 177 ? 22.302 -4.779 4.251 1.00 80.75 177 GLU A O 1
ATOM 1341 N N . GLN A 1 178 ? 20.952 -3.017 4.019 1.00 86.81 178 GLN A N 1
ATOM 1342 C CA . GLN A 1 178 ? 19.802 -3.807 3.623 1.00 86.81 178 GLN A CA 1
ATOM 1343 C C . GLN A 1 178 ? 19.237 -3.273 2.316 1.00 86.81 178 GLN A C 1
ATOM 1345 O O . GLN A 1 178 ? 18.855 -2.113 2.226 1.00 86.81 178 GLN A O 1
ATOM 1350 N N . LEU A 1 179 ? 19.146 -4.130 1.304 1.00 89.94 179 LEU A N 1
ATOM 1351 C CA . LEU A 1 179 ? 18.470 -3.818 0.052 1.00 89.94 179 LEU A CA 1
ATOM 1352 C C . LEU A 1 179 ? 17.086 -4.441 0.038 1.00 89.94 179 LEU A C 1
ATOM 1354 O O . LEU A 1 179 ? 16.869 -5.562 0.507 1.00 89.94 179 LEU A O 1
ATOM 1358 N N . VAL A 1 180 ? 16.161 -3.747 -0.607 1.00 91.81 180 VAL A N 1
ATOM 1359 C CA . VAL A 1 180 ? 14.772 -4.153 -0.766 1.00 91.81 180 VAL A CA 1
ATOM 1360 C C . VAL A 1 180 ? 14.357 -3.982 -2.218 1.00 91.81 180 VAL A C 1
ATOM 1362 O O . VAL A 1 180 ? 14.703 -2.996 -2.855 1.00 91.81 180 VAL A O 1
ATOM 1365 N N . VAL A 1 181 ? 13.572 -4.924 -2.742 1.00 94.56 181 VAL A N 1
ATOM 1366 C CA . VAL A 1 181 ? 12.771 -4.676 -3.946 1.00 94.56 181 VAL A CA 1
ATOM 1367 C C . VAL A 1 181 ? 11.351 -4.335 -3.522 1.00 94.56 181 VAL A C 1
ATOM 1369 O O . VAL A 1 181 ? 10.707 -5.105 -2.800 1.00 94.56 181 VAL A O 1
ATOM 1372 N N . LEU A 1 182 ? 10.863 -3.195 -3.992 1.00 95.56 182 LEU A N 1
ATOM 1373 C CA . LEU A 1 182 ? 9.479 -2.765 -3.874 1.00 95.56 182 LEU A CA 1
ATOM 1374 C C . LEU A 1 182 ? 8.731 -3.123 -5.159 1.00 95.56 182 LEU A C 1
ATOM 1376 O O . LEU A 1 182 ? 9.177 -2.767 -6.243 1.00 95.56 182 LEU A O 1
ATOM 1380 N N . GLY A 1 183 ? 7.604 -3.819 -5.043 1.00 97.31 183 GLY A N 1
ATOM 1381 C CA . GLY A 1 183 ? 6.615 -3.948 -6.109 1.00 97.31 183 GLY A CA 1
ATOM 1382 C C . GLY A 1 183 ? 5.593 -2.827 -5.971 1.00 97.31 183 GLY A C 1
ATOM 1383 O O . GLY A 1 183 ? 5.005 -2.689 -4.900 1.00 97.31 183 GLY A O 1
ATOM 1384 N N . ILE A 1 184 ? 5.408 -2.032 -7.020 1.00 97.94 184 ILE A N 1
ATOM 1385 C CA . ILE A 1 184 ? 4.613 -0.800 -7.030 1.00 97.94 184 ILE A CA 1
ATOM 1386 C C . ILE A 1 184 ? 3.592 -0.882 -8.171 1.00 97.94 184 ILE A C 1
ATOM 1388 O O . ILE A 1 184 ? 3.948 -1.261 -9.287 1.00 97.94 184 ILE A O 1
ATOM 1392 N N . TRP A 1 185 ? 2.324 -0.558 -7.919 1.00 98.06 185 TRP A N 1
ATOM 1393 C CA . TRP A 1 185 ? 1.263 -0.671 -8.929 1.00 98.06 185 TRP A CA 1
ATOM 1394 C C . TRP A 1 185 ? 0.116 0.320 -8.702 1.00 98.06 185 TRP A C 1
ATOM 1396 O O . TRP A 1 185 ? 0.012 0.956 -7.651 1.00 98.06 185 TRP A O 1
ATOM 1406 N N . ARG A 1 186 ? -0.756 0.452 -9.709 1.00 97.38 186 ARG A N 1
ATOM 1407 C CA . ARG A 1 186 ? -1.968 1.278 -9.636 1.00 97.38 186 ARG A CA 1
ATOM 1408 C C . ARG A 1 186 ? -3.069 0.554 -8.848 1.00 97.38 186 ARG A C 1
ATOM 1410 O O . ARG A 1 186 ? -3.494 -0.507 -9.307 1.00 97.38 186 ARG A O 1
ATOM 1417 N N . PRO A 1 187 ? -3.550 1.112 -7.719 1.00 97.12 187 PRO A N 1
ATOM 1418 C CA . PRO A 1 187 ? -4.583 0.497 -6.887 1.00 97.12 187 PRO A CA 1
ATOM 1419 C C . PRO A 1 187 ? -5.858 0.184 -7.670 1.00 97.12 187 PRO A C 1
ATOM 1421 O O . PRO A 1 187 ? -6.473 1.109 -8.217 1.00 97.12 187 PRO A O 1
ATOM 1424 N N . TYR A 1 188 ? -6.261 -1.090 -7.679 1.00 96.00 188 TYR A N 1
ATOM 1425 C CA . TYR A 1 188 ? -7.553 -1.562 -8.189 1.00 96.00 188 TYR A CA 1
ATOM 1426 C C . TYR A 1 188 ? -7.938 -0.935 -9.543 1.00 96.00 188 TYR A C 1
ATOM 1428 O O . TYR A 1 188 ? -9.037 -0.408 -9.719 1.00 96.00 188 TYR A O 1
ATOM 1436 N N . HIS A 1 189 ? -6.996 -0.911 -10.493 1.00 90.94 189 HIS A N 1
ATOM 1437 C CA . HIS A 1 189 ? -7.095 -0.091 -11.711 1.00 90.94 189 HIS A CA 1
ATOM 1438 C C . HIS A 1 189 ? -8.347 -0.364 -12.566 1.00 90.94 189 HIS A C 1
ATOM 1440 O O . HIS A 1 189 ? -8.807 0.525 -13.275 1.00 90.94 189 HIS A O 1
ATOM 1446 N N . SER A 1 190 ? -8.884 -1.586 -12.520 1.00 92.19 190 SER A N 1
ATOM 1447 C CA . SER A 1 190 ? -10.063 -2.015 -13.279 1.00 92.19 190 SER A CA 1
ATOM 1448 C C . SER A 1 190 ? -11.359 -2.014 -12.464 1.00 92.19 190 SER A C 1
ATOM 1450 O O . SER A 1 190 ? -12.397 -2.411 -12.990 1.00 92.19 190 SER A O 1
ATOM 1452 N N . ASN A 1 191 ? -11.306 -1.643 -11.183 1.00 96.56 191 ASN A N 1
ATOM 1453 C CA . ASN A 1 191 ? -12.454 -1.690 -10.284 1.00 96.56 191 ASN A CA 1
ATOM 1454 C C . ASN A 1 191 ? -13.262 -0.397 -10.293 1.00 96.56 191 ASN A C 1
ATOM 1456 O O . ASN A 1 191 ? -12.773 0.689 -10.618 1.00 96.56 191 ASN A O 1
ATOM 1460 N N . THR A 1 192 ? -14.513 -0.524 -9.863 1.00 97.12 192 THR A N 1
ATOM 1461 C CA . THR A 1 192 ? -15.440 0.598 -9.772 1.00 97.12 192 THR A CA 1
ATOM 1462 C C . THR A 1 192 ? -15.086 1.474 -8.574 1.00 97.12 192 THR A C 1
ATOM 1464 O O . THR A 1 192 ? -14.915 0.981 -7.458 1.00 97.12 192 THR A O 1
ATOM 1467 N N . LYS A 1 193 ? -15.025 2.790 -8.795 1.00 97.25 193 LYS A N 1
ATOM 1468 C CA . LYS A 1 193 ? -14.892 3.806 -7.744 1.00 97.25 193 LYS A CA 1
ATOM 1469 C C . LYS A 1 193 ? -16.138 4.681 -7.762 1.00 97.25 193 LYS A C 1
ATOM 1471 O O . LYS A 1 193 ? -16.397 5.359 -8.754 1.00 97.25 193 LYS A O 1
ATOM 1476 N N . LEU A 1 194 ? -16.910 4.632 -6.685 1.00 98.00 194 LEU A N 1
ATOM 1477 C CA . LEU A 1 194 ? -18.164 5.360 -6.524 1.00 98.00 194 LEU A CA 1
ATOM 1478 C C . LEU A 1 194 ? -18.007 6.482 -5.500 1.00 98.00 194 LEU A C 1
ATOM 1480 O O . LEU A 1 194 ? -17.282 6.341 -4.513 1.00 98.00 194 LEU A O 1
ATOM 1484 N N . PHE A 1 195 ? -18.732 7.572 -5.722 1.00 98.06 195 PHE A N 1
ATOM 1485 C CA . PHE A 1 195 ? -18.875 8.663 -4.771 1.00 98.06 195 PHE A CA 1
ATOM 1486 C C . PHE A 1 195 ? -20.347 9.052 -4.681 1.00 98.06 195 PHE A C 1
ATOM 1488 O O . PHE A 1 195 ? -20.966 9.353 -5.699 1.00 98.06 195 PHE A O 1
ATOM 1495 N N . GLU A 1 196 ? -20.874 9.079 -3.463 1.00 97.44 196 GLU A N 1
ATOM 1496 C CA . GLU A 1 196 ? -22.223 9.548 -3.162 1.00 97.44 196 GLU A CA 1
ATOM 1497 C C . GLU A 1 196 ? -22.125 10.777 -2.260 1.00 97.44 196 GLU A C 1
ATOM 1499 O O . GLU A 1 196 ? -21.472 10.739 -1.215 1.00 97.44 196 GLU A O 1
ATOM 1504 N N . SER A 1 197 ? -22.765 11.887 -2.634 1.00 95.62 197 SER A N 1
ATOM 1505 C CA . SER A 1 197 ? -22.688 13.113 -1.829 1.00 95.62 197 SER A CA 1
ATOM 1506 C C . SER A 1 197 ? -23.282 12.921 -0.432 1.00 95.62 197 SER A C 1
ATOM 1508 O O . SER A 1 197 ? -22.767 13.476 0.535 1.00 95.62 197 SER A O 1
ATOM 1510 N N . GLU A 1 198 ? -24.341 12.118 -0.324 1.00 95.44 198 GLU A N 1
ATOM 1511 C CA . GLU A 1 198 ? -24.990 11.760 0.934 1.00 95.44 198 GLU A CA 1
ATOM 1512 C C . GLU A 1 198 ? -25.572 10.341 0.839 1.00 95.44 198 GLU A C 1
ATOM 1514 O O . GLU A 1 198 ? -26.203 9.993 -0.158 1.00 95.44 198 GLU A O 1
ATOM 1519 N N . ILE A 1 199 ? -25.353 9.515 1.864 1.00 96.62 199 ILE A N 1
ATOM 1520 C CA . ILE A 1 199 ? -25.842 8.128 1.939 1.00 96.62 199 ILE A CA 1
ATOM 1521 C C . ILE A 1 199 ? -26.042 7.709 3.401 1.00 96.62 199 ILE A C 1
ATOM 1523 O O . ILE A 1 199 ? -25.484 8.327 4.300 1.00 96.62 199 ILE A O 1
ATOM 1527 N N . ASP A 1 200 ? -26.787 6.641 3.682 1.00 95.00 200 ASP A N 1
ATOM 1528 C CA . ASP A 1 200 ? -26.920 6.121 5.050 1.00 95.00 200 ASP A CA 1
ATOM 1529 C C . ASP A 1 200 ? -25.579 5.600 5.599 1.00 95.00 200 ASP A C 1
ATOM 1531 O O . ASP A 1 200 ? -25.034 6.132 6.570 1.00 95.00 200 ASP A O 1
ATOM 1535 N N . SER A 1 201 ? -25.015 4.571 4.960 1.00 96.62 201 SER A N 1
ATOM 1536 C CA . SER A 1 201 ? -23.726 3.979 5.330 1.00 96.62 201 SER A CA 1
ATOM 1537 C C . SER A 1 201 ? -23.045 3.345 4.121 1.00 96.62 201 SER A C 1
ATOM 1539 O O . SER A 1 201 ? -23.649 2.525 3.422 1.00 96.62 201 SER A O 1
ATOM 1541 N N . THR A 1 202 ? -21.777 3.692 3.881 1.00 97.81 202 THR A N 1
ATOM 1542 C CA . THR A 1 202 ? -20.966 3.104 2.801 1.00 97.81 202 THR A CA 1
ATOM 1543 C C . THR A 1 202 ? -20.795 1.595 3.001 1.00 97.81 202 THR A C 1
ATOM 1545 O O . THR A 1 202 ? -20.962 0.822 2.056 1.00 97.81 202 THR A O 1
ATOM 1548 N N . ASN A 1 203 ? -20.572 1.155 4.247 1.00 97.38 203 ASN A N 1
ATOM 1549 C CA . ASN A 1 203 ? -20.453 -0.261 4.598 1.00 97.38 203 ASN A CA 1
ATOM 1550 C C . ASN A 1 203 ? -21.741 -1.038 4.313 1.00 97.38 203 ASN A C 1
ATOM 1552 O O . ASN A 1 203 ? -21.710 -2.043 3.603 1.00 97.38 203 ASN A O 1
ATOM 1556 N N . SER A 1 204 ? -22.874 -0.557 4.837 1.00 96.88 204 SER A N 1
ATOM 1557 C CA . SER A 1 204 ? -24.175 -1.216 4.650 1.00 96.88 204 SER A CA 1
ATOM 1558 C C . SER A 1 204 ? -24.551 -1.311 3.169 1.00 96.88 204 SER A C 1
ATOM 1560 O O . SER A 1 204 ? -25.041 -2.346 2.716 1.00 96.88 204 SER A O 1
ATOM 1562 N N . THR A 1 205 ? -24.250 -0.263 2.400 1.00 97.81 205 THR A N 1
ATOM 1563 C CA . THR A 1 205 ? -24.503 -0.219 0.955 1.00 97.81 205 THR A CA 1
ATOM 1564 C C . THR A 1 205 ? -23.691 -1.279 0.215 1.00 97.81 205 THR A C 1
ATOM 1566 O O . THR A 1 205 ? -24.259 -2.084 -0.525 1.00 97.81 205 THR A O 1
ATOM 1569 N N . LEU A 1 206 ? -22.377 -1.363 0.453 1.00 97.56 206 LEU A N 1
ATOM 1570 C CA . LEU A 1 206 ? -21.545 -2.376 -0.203 1.00 97.56 206 LEU A CA 1
ATOM 1571 C C . LEU A 1 206 ? -21.878 -3.807 0.250 1.00 97.56 206 LEU A C 1
ATOM 1573 O O . LEU A 1 206 ? -21.890 -4.720 -0.584 1.00 97.56 206 LEU A O 1
ATOM 1577 N N . LEU A 1 207 ? -22.223 -4.014 1.528 1.00 96.62 207 LEU A N 1
ATOM 1578 C CA . LEU A 1 207 ? -22.674 -5.313 2.048 1.00 96.62 207 LEU A CA 1
ATOM 1579 C C . LEU A 1 207 ? -23.903 -5.838 1.292 1.00 96.62 207 LEU A C 1
ATOM 1581 O O . LEU A 1 207 ? -23.982 -7.041 1.025 1.00 96.62 207 LEU A O 1
ATOM 1585 N N . ALA A 1 208 ? -24.835 -4.953 0.930 1.00 95.88 208 ALA A N 1
ATOM 1586 C CA . ALA A 1 208 ? -26.075 -5.286 0.226 1.00 95.88 208 ALA A CA 1
ATOM 1587 C C . ALA A 1 208 ? -25.955 -5.294 -1.311 1.00 95.88 208 ALA A C 1
ATOM 1589 O O . ALA A 1 208 ? -26.815 -5.859 -1.978 1.00 95.88 208 ALA A O 1
ATOM 1590 N N . SER A 1 209 ? -24.900 -4.703 -1.875 1.00 95.12 209 SER A N 1
ATOM 1591 C CA . SER A 1 209 ? -24.715 -4.540 -3.328 1.00 95.12 209 SER A CA 1
ATOM 1592 C C . SER A 1 209 ? -24.373 -5.840 -4.080 1.00 95.12 209 SER A C 1
ATOM 1594 O O . SER A 1 209 ? -24.316 -6.908 -3.482 1.00 95.12 209 SER A O 1
ATOM 1596 N N . GLU A 1 210 ? -24.063 -5.763 -5.377 1.00 94.38 210 GLU A N 1
ATOM 1597 C CA . GLU A 1 210 ? -23.421 -6.839 -6.161 1.00 94.38 210 GLU A CA 1
ATOM 1598 C C . GLU A 1 210 ? -21.999 -6.453 -6.619 1.00 94.38 210 GLU A C 1
ATOM 1600 O O . GLU A 1 210 ? -21.446 -7.064 -7.529 1.00 94.38 210 GLU A O 1
ATOM 1605 N N . HIS A 1 211 ? -21.397 -5.444 -5.977 1.00 96.19 211 HIS A N 1
ATOM 1606 C CA . HIS A 1 211 ? -20.022 -5.023 -6.246 1.00 96.19 211 HIS A CA 1
ATOM 1607 C C . HIS A 1 211 ? -19.012 -6.134 -5.959 1.00 96.19 211 HIS A C 1
ATOM 1609 O O . HIS A 1 211 ? -19.227 -6.975 -5.080 1.00 96.19 211 HIS A O 1
ATOM 1615 N N . ILE A 1 212 ? -17.912 -6.124 -6.709 1.00 95.00 212 ILE A N 1
ATOM 1616 C CA . ILE A 1 212 ? -16.879 -7.162 -6.652 1.00 95.00 212 ILE A CA 1
ATOM 1617 C C . ILE A 1 212 ? -15.706 -6.738 -5.770 1.00 95.00 212 ILE A C 1
ATOM 1619 O O . ILE A 1 212 ? -15.544 -5.565 -5.445 1.00 95.00 212 ILE A O 1
ATOM 1623 N N . GLU A 1 213 ? -14.861 -7.699 -5.394 1.00 95.69 213 GLU A N 1
ATOM 1624 C CA . GLU A 1 213 ? -13.630 -7.416 -4.654 1.00 95.69 213 GLU A CA 1
ATOM 1625 C C . GLU A 1 213 ? -12.773 -6.353 -5.361 1.00 95.69 213 GLU A C 1
ATOM 1627 O O . GLU A 1 213 ? -12.493 -6.457 -6.557 1.00 95.69 213 GLU A O 1
ATOM 1632 N N . GLY A 1 214 ? -12.367 -5.340 -4.598 1.00 96.62 214 GLY A N 1
ATOM 1633 C CA . GLY A 1 214 ? -11.640 -4.158 -5.051 1.00 96.62 214 GLY A CA 1
ATOM 1634 C C . GLY A 1 214 ? -12.513 -2.941 -5.357 1.00 96.62 214 GLY A C 1
ATOM 1635 O O . GLY A 1 214 ? -11.981 -1.833 -5.415 1.00 96.62 214 GLY A O 1
ATOM 1636 N N . ASP A 1 215 ? -13.833 -3.103 -5.505 1.00 98.31 215 ASP A N 1
ATOM 1637 C CA . ASP A 1 215 ? -14.734 -1.962 -5.675 1.00 98.31 215 ASP A CA 1
ATOM 1638 C C . ASP A 1 215 ? -14.764 -1.092 -4.410 1.00 98.31 215 ASP A C 1
ATOM 1640 O O . ASP A 1 215 ? -14.706 -1.583 -3.273 1.00 98.31 215 ASP A O 1
ATOM 1644 N N . PHE A 1 216 ? -14.870 0.215 -4.634 1.00 98.50 216 PHE A N 1
ATOM 1645 C CA . PHE A 1 216 ? -14.776 1.254 -3.618 1.00 98.50 216 PHE A CA 1
ATOM 1646 C C . PHE A 1 216 ? -15.986 2.191 -3.666 1.00 98.50 216 PHE A C 1
ATOM 1648 O O . PHE A 1 216 ? -16.410 2.613 -4.743 1.00 98.50 216 PHE A O 1
ATOM 1655 N N . LEU A 1 217 ? -16.494 2.568 -2.492 1.00 98.62 217 LEU A N 1
ATOM 1656 C CA . LEU A 1 217 ? -17.539 3.575 -2.320 1.00 98.62 217 LEU A CA 1
ATOM 1657 C C . LEU A 1 217 ? -17.117 4.603 -1.270 1.00 98.62 217 LEU A C 1
ATOM 1659 O O . LEU A 1 217 ? -16.847 4.244 -0.124 1.00 98.62 217 LEU A O 1
ATOM 1663 N N . GLN A 1 218 ? -17.132 5.876 -1.652 1.00 98.19 218 GLN A N 1
ATOM 1664 C CA . GLN A 1 218 ? -16.945 7.022 -0.766 1.00 98.19 218 GLN A CA 1
ATOM 1665 C C . GLN A 1 218 ? -18.259 7.765 -0.552 1.00 98.19 218 GLN A C 1
ATOM 1667 O O . GLN A 1 218 ? -19.056 7.903 -1.480 1.00 98.19 218 GLN A O 1
ATOM 1672 N N . ALA A 1 219 ? -18.448 8.294 0.651 1.00 96.75 219 ALA A N 1
ATOM 1673 C CA . ALA A 1 219 ? -19.513 9.235 0.951 1.00 96.75 219 ALA A CA 1
ATOM 1674 C C . ALA A 1 219 ? -18.942 10.633 1.209 1.00 96.75 219 ALA A C 1
ATOM 1676 O O . ALA A 1 219 ? -17.914 10.771 1.871 1.00 96.75 219 ALA A O 1
ATOM 1677 N N . GLY A 1 220 ? -19.633 11.668 0.730 1.00 93.75 220 GLY A N 1
ATOM 1678 C CA . GLY A 1 220 ? -19.434 13.037 1.213 1.00 93.75 220 GLY A CA 1
ATOM 1679 C C . GLY A 1 220 ? -20.011 13.234 2.619 1.00 93.75 220 GLY A C 1
ATOM 1680 O O . GLY A 1 220 ? -19.463 13.991 3.415 1.00 93.75 220 GLY A O 1
ATOM 1681 N N . ARG A 1 221 ? -21.109 12.532 2.933 1.00 91.88 221 ARG A N 1
ATOM 1682 C CA . ARG A 1 221 ? -21.762 12.528 4.246 1.00 91.88 221 ARG A CA 1
ATOM 1683 C C . ARG A 1 221 ? -22.507 11.219 4.497 1.00 91.88 221 ARG A C 1
ATOM 1685 O O . ARG A 1 221 ? -23.211 10.725 3.619 1.00 91.88 221 ARG A O 1
ATOM 1692 N N . GLN A 1 222 ? -22.395 10.691 5.717 1.00 93.06 222 GLN A N 1
ATOM 1693 C CA . GLN A 1 222 ? -23.183 9.545 6.179 1.00 93.06 222 GLN A CA 1
ATOM 1694 C C . GLN A 1 222 ? -24.308 9.966 7.134 1.00 93.06 222 GLN A C 1
ATOM 1696 O O . GLN A 1 222 ? -24.040 10.600 8.154 1.00 93.06 222 GLN A O 1
ATOM 1701 N N . LEU A 1 223 ? -25.549 9.577 6.831 1.00 92.44 223 LEU A N 1
ATOM 1702 C CA . LEU A 1 223 ? -26.742 9.862 7.642 1.00 92.44 223 LEU A CA 1
ATOM 1703 C C . LEU A 1 223 ? -26.937 8.872 8.796 1.00 92.44 223 LEU A C 1
ATOM 1705 O O . LEU A 1 223 ? -27.451 9.239 9.850 1.00 92.44 223 LEU A O 1
ATOM 1709 N N . ALA A 1 224 ? -26.506 7.626 8.602 1.00 92.38 224 ALA A N 1
ATOM 1710 C CA . ALA A 1 224 ? -26.618 6.534 9.564 1.00 92.38 224 ALA A CA 1
ATOM 1711 C C . ALA A 1 224 ? -25.275 5.799 9.701 1.00 92.38 224 ALA A C 1
ATOM 1713 O O . ALA A 1 224 ? -25.209 4.569 9.750 1.00 92.38 224 ALA A O 1
ATOM 1714 N N . GLY A 1 225 ? -24.178 6.564 9.728 1.00 88.94 225 GLY A N 1
ATOM 1715 C CA . GLY A 1 225 ? -22.850 6.015 9.957 1.00 88.94 225 GLY A CA 1
ATOM 1716 C C . GLY A 1 225 ? -22.751 5.341 11.318 1.00 88.94 225 GLY A C 1
ATOM 1717 O O . GLY A 1 225 ? -23.250 5.845 12.324 1.00 88.94 225 GLY A O 1
ATOM 1718 N N . HIS A 1 226 ? -22.084 4.192 11.354 1.00 90.50 226 HIS A N 1
ATOM 1719 C CA . HIS A 1 226 ? -21.897 3.422 12.573 1.00 90.50 226 HIS A CA 1
ATOM 1720 C C . HIS A 1 226 ? -20.474 2.876 12.65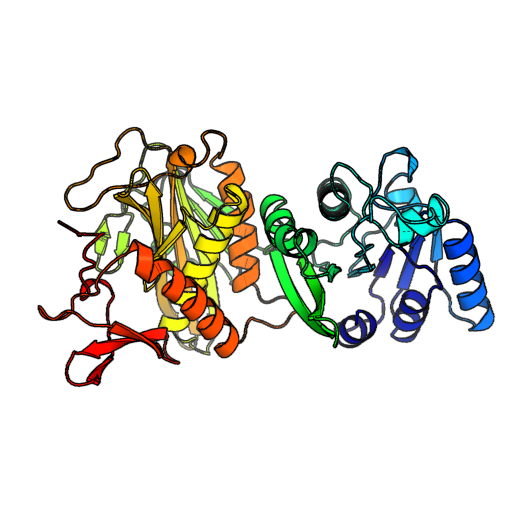7 1.00 90.50 226 HIS A C 1
ATOM 1722 O O . HIS A 1 226 ? -19.826 2.588 11.654 1.00 90.50 226 HIS A O 1
ATOM 1728 N N . GLY A 1 227 ? -19.994 2.729 13.884 1.00 88.38 227 GLY A N 1
ATOM 1729 C CA . GLY A 1 227 ? -18.774 2.029 14.238 1.00 88.38 227 GLY A CA 1
ATOM 1730 C C . GLY A 1 227 ? -19.073 0.691 14.910 1.00 88.38 227 GLY A C 1
ATOM 1731 O O . GLY A 1 227 ? -20.201 0.190 14.942 1.00 88.38 227 GLY A O 1
ATOM 1732 N N . ARG A 1 228 ? -18.036 0.106 15.512 1.00 85.25 228 ARG A N 1
ATOM 1733 C CA . ARG A 1 228 ? -18.163 -1.138 16.283 1.00 85.25 228 ARG A CA 1
ATOM 1734 C C . ARG A 1 228 ? -19.148 -0.960 17.446 1.00 85.25 228 ARG A C 1
ATOM 1736 O O . ARG A 1 228 ? -19.172 0.096 18.084 1.00 85.25 228 ARG A O 1
ATOM 1743 N N . ARG A 1 229 ? -19.908 -2.024 17.741 1.00 80.19 229 ARG A N 1
ATOM 1744 C CA . ARG A 1 229 ? -20.946 -2.084 18.793 1.00 80.19 229 ARG A CA 1
ATOM 1745 C C . ARG A 1 229 ? -22.103 -1.083 18.601 1.00 80.19 229 ARG A C 1
ATOM 1747 O O . ARG A 1 229 ? -22.749 -0.712 19.571 1.00 80.19 229 ARG A O 1
ATOM 1754 N N . GLY A 1 230 ? -22.361 -0.642 17.367 1.00 77.81 230 GLY A N 1
ATOM 1755 C CA . GLY A 1 230 ? -23.486 0.248 17.055 1.00 77.81 230 GLY A CA 1
ATOM 1756 C C . GLY A 1 230 ? -23.294 1.701 17.497 1.00 77.81 230 GLY A C 1
ATOM 1757 O O . GLY A 1 230 ? -24.259 2.456 17.506 1.00 77.81 230 GLY A O 1
ATOM 1758 N N . ARG A 1 231 ? -22.068 2.106 17.864 1.00 81.88 231 ARG A N 1
ATOM 1759 C CA . ARG A 1 231 ? -21.748 3.520 18.115 1.00 81.88 231 ARG A CA 1
ATOM 1760 C C . ARG A 1 231 ? -22.000 4.331 16.853 1.00 81.88 231 ARG A C 1
ATOM 1762 O O . ARG A 1 231 ? -21.589 3.902 15.779 1.00 81.88 231 ARG A O 1
ATOM 1769 N N . THR A 1 232 ? -22.610 5.499 16.980 1.00 80.69 232 THR A N 1
ATOM 1770 C CA . THR A 1 232 ? -22.788 6.407 15.846 1.00 80.69 232 THR A CA 1
ATOM 1771 C C . THR A 1 232 ? -21.431 6.906 15.357 1.00 80.69 232 THR A C 1
ATOM 1773 O O . THR A 1 232 ? -20.592 7.326 16.152 1.00 80.69 232 THR A O 1
ATOM 1776 N N . TRP A 1 233 ? -21.222 6.860 14.044 1.00 79.75 233 TRP A N 1
ATOM 1777 C CA . TRP A 1 233 ? -20.130 7.549 13.369 1.00 79.75 233 TRP A CA 1
ATOM 1778 C C . TRP A 1 233 ? -20.693 8.798 12.699 1.00 79.75 233 TRP A C 1
ATOM 1780 O O . TRP A 1 233 ? -21.601 8.712 11.873 1.00 79.75 233 TRP A O 1
ATOM 1790 N N . SER A 1 234 ? -20.157 9.957 13.055 1.00 71.06 234 SER A N 1
ATOM 1791 C CA . SER A 1 234 ? -20.575 11.253 12.524 1.00 71.06 234 SER A CA 1
ATOM 1792 C C . SER A 1 234 ? -19.489 11.836 11.635 1.00 71.06 234 SER A C 1
ATOM 1794 O O . SER A 1 234 ? -18.312 11.749 11.973 1.00 71.06 234 SER A O 1
ATOM 1796 N N . HIS A 1 235 ? -19.889 12.473 10.538 1.00 65.62 235 HIS A N 1
ATOM 1797 C CA . HIS A 1 235 ? -18.993 13.353 9.795 1.00 65.62 235 HIS A CA 1
ATOM 1798 C C . HIS A 1 235 ? -18.811 14.651 10.585 1.00 65.62 235 HIS A C 1
ATOM 1800 O O . HIS A 1 235 ? -19.796 15.353 10.817 1.00 65.62 235 HIS A O 1
ATOM 1806 N N . GLU A 1 236 ? -17.578 14.941 11.006 1.00 68.25 236 GLU A N 1
ATOM 1807 C CA . GLU A 1 236 ? -17.185 16.309 11.372 1.00 68.25 236 GLU A CA 1
ATOM 1808 C C . GLU A 1 236 ? -17.101 17.181 10.104 1.00 68.25 236 GLU A C 1
ATOM 1810 O O . GLU A 1 236 ? -17.384 16.698 9.005 1.00 68.25 236 GLU A O 1
ATOM 1815 N N . ASP A 1 237 ? -16.684 18.443 10.244 1.00 79.75 237 ASP A N 1
ATOM 1816 C CA . ASP A 1 237 ? -16.600 19.424 9.149 1.00 79.75 237 ASP A CA 1
ATOM 1817 C C . ASP A 1 237 ? -16.034 18.850 7.843 1.00 79.75 237 ASP A C 1
ATOM 1819 O O . ASP A 1 237 ? -16.653 18.990 6.788 1.00 79.75 237 ASP A O 1
ATOM 1823 N N . ILE A 1 238 ? -14.868 18.192 7.910 1.00 88.25 238 ILE A N 1
ATOM 1824 C CA . ILE A 1 238 ? -14.296 17.454 6.781 1.00 88.25 238 ILE A CA 1
ATOM 1825 C C . ILE A 1 238 ? -13.759 16.119 7.291 1.00 88.25 238 ILE A C 1
ATOM 1827 O O . ILE A 1 238 ? -12.736 16.053 7.978 1.00 88.25 238 ILE A O 1
ATOM 1831 N N . ALA A 1 239 ? -14.418 15.036 6.896 1.00 92.38 239 ALA A N 1
ATOM 1832 C CA . ALA A 1 239 ? -13.998 13.678 7.199 1.00 92.38 239 ALA A CA 1
ATOM 1833 C C . ALA A 1 239 ? -13.986 12.821 5.931 1.00 92.38 239 ALA A C 1
ATOM 1835 O O . ALA A 1 239 ? -14.825 12.972 5.046 1.00 92.38 239 ALA A O 1
ATOM 1836 N N . PHE A 1 240 ? -13.035 11.896 5.863 1.00 96.00 240 PHE A N 1
ATOM 1837 C CA . PHE A 1 240 ? -13.065 10.803 4.909 1.00 96.00 240 PHE A CA 1
ATOM 1838 C C . PHE A 1 240 ? -13.965 9.691 5.445 1.00 96.00 240 PHE A C 1
ATOM 1840 O O . PHE A 1 240 ? -13.776 9.230 6.574 1.00 96.00 240 PHE A O 1
ATOM 1847 N N . ALA A 1 241 ? -14.887 9.220 4.611 1.00 96.69 241 ALA A N 1
ATOM 1848 C CA . ALA A 1 241 ? -15.673 8.023 4.859 1.00 96.69 241 ALA A CA 1
ATOM 1849 C C . ALA A 1 241 ? -15.741 7.181 3.587 1.00 96.69 241 ALA A C 1
ATOM 1851 O O . ALA A 1 241 ? -16.389 7.547 2.604 1.00 96.69 241 ALA A O 1
ATOM 1852 N N . GLY A 1 242 ? -15.035 6.055 3.602 1.00 97.81 242 GLY A N 1
ATOM 1853 C CA . GLY A 1 242 ? -14.915 5.189 2.440 1.00 97.81 242 GLY A CA 1
ATOM 1854 C C . GLY A 1 242 ? -14.899 3.720 2.818 1.00 97.81 242 GLY A C 1
ATOM 1855 O O . GLY A 1 242 ? -14.410 3.345 3.886 1.00 97.81 242 GLY A O 1
ATOM 1856 N N . SER A 1 243 ? -15.425 2.892 1.921 1.00 98.69 243 SER A N 1
ATOM 1857 C CA . SER A 1 243 ? -15.512 1.450 2.106 1.00 98.69 243 SER A CA 1
ATOM 1858 C C . SER A 1 243 ? -15.055 0.682 0.873 1.00 98.69 243 SER A C 1
ATOM 1860 O O . SER A 1 243 ? -15.317 1.095 -0.254 1.00 98.69 243 SER A O 1
ATOM 1862 N N . TRP A 1 244 ? -14.421 -0.468 1.095 1.00 98.62 244 TRP A N 1
ATOM 1863 C CA . TRP A 1 244 ? -13.939 -1.376 0.055 1.00 98.62 244 TRP A CA 1
ATOM 1864 C C . TRP A 1 244 ? -14.542 -2.765 0.235 1.00 98.62 244 TRP A C 1
ATOM 1866 O O . TRP A 1 244 ? -14.608 -3.281 1.357 1.00 98.62 244 TRP A O 1
ATOM 1876 N N . VAL A 1 245 ? -14.896 -3.413 -0.873 1.00 98.12 245 VAL A N 1
ATOM 1877 C CA . VAL A 1 245 ? -15.099 -4.866 -0.886 1.00 98.12 245 VAL A CA 1
ATOM 1878 C C . VAL A 1 245 ? -13.718 -5.520 -0.860 1.00 98.12 245 VAL A C 1
ATOM 1880 O O . VAL A 1 245 ? -13.023 -5.545 -1.871 1.00 98.12 245 VAL A O 1
ATOM 1883 N N . ILE A 1 246 ? -13.286 -6.035 0.291 1.00 96.81 246 ILE A N 1
ATOM 1884 C CA . ILE A 1 246 ? -11.932 -6.610 0.442 1.00 96.81 246 ILE A CA 1
ATOM 1885 C C . ILE A 1 246 ? -11.901 -8.131 0.296 1.00 96.81 246 ILE A C 1
ATOM 1887 O O . ILE A 1 246 ? -10.830 -8.730 0.230 1.00 96.81 246 ILE A O 1
ATOM 1891 N N . HIS A 1 247 ? -13.070 -8.770 0.291 1.00 95.38 247 HIS A N 1
ATOM 1892 C CA . HIS A 1 247 ? -13.186 -10.212 0.152 1.00 95.38 247 HIS A CA 1
ATOM 1893 C C . HIS A 1 247 ? -14.596 -10.589 -0.309 1.00 95.38 247 HIS A C 1
ATOM 1895 O O . HIS A 1 247 ? -15.573 -10.154 0.301 1.00 95.38 247 HIS A O 1
ATOM 1901 N N . ASP A 1 248 ? -14.704 -11.425 -1.340 1.00 92.38 248 ASP A N 1
ATOM 1902 C CA . ASP A 1 248 ? -15.966 -12.056 -1.756 1.00 92.38 248 ASP A CA 1
ATOM 1903 C C . ASP A 1 248 ? -15.716 -13.481 -2.277 1.00 92.38 248 ASP A C 1
ATOM 1905 O O . ASP A 1 248 ? -15.719 -13.754 -3.480 1.00 92.38 248 ASP A O 1
ATOM 1909 N N . ARG A 1 249 ? -15.346 -14.390 -1.365 1.00 92.00 249 ARG A N 1
ATOM 1910 C CA . ARG A 1 249 ? -14.876 -15.751 -1.688 1.00 92.00 249 ARG A CA 1
ATOM 1911 C C . ARG A 1 249 ? -15.327 -16.754 -0.627 1.00 92.00 249 ARG A C 1
ATOM 1913 O O . ARG A 1 249 ? -15.968 -16.398 0.356 1.00 92.00 249 ARG A O 1
ATOM 1920 N N . SER A 1 250 ? -15.046 -18.040 -0.834 1.00 86.62 250 SER A N 1
ATOM 1921 C CA . SER A 1 250 ? -15.480 -19.112 0.077 1.00 86.62 250 SER A CA 1
ATOM 1922 C C . SER A 1 250 ? -14.638 -19.259 1.346 1.00 86.62 250 SER A C 1
ATOM 1924 O O . SER A 1 250 ? -15.141 -19.735 2.359 1.00 86.62 250 SER A O 1
ATOM 1926 N N . GLU A 1 251 ? -13.352 -18.915 1.293 1.00 86.19 251 GLU A N 1
ATOM 1927 C CA . GLU A 1 251 ? -12.439 -19.051 2.430 1.00 86.19 251 GLU A CA 1
ATOM 1928 C C . GLU A 1 251 ? -12.586 -17.857 3.368 1.00 86.19 251 GLU A C 1
ATOM 1930 O O . GLU A 1 251 ? -12.276 -16.743 2.977 1.00 86.19 251 GLU A O 1
ATOM 1935 N N . LEU A 1 252 ? -13.018 -18.078 4.610 1.00 84.25 252 LEU A N 1
ATOM 1936 C CA . LEU A 1 252 ? -13.174 -16.985 5.564 1.00 84.25 252 LEU A CA 1
ATOM 1937 C C . LEU A 1 252 ? -11.809 -16.595 6.169 1.00 84.25 252 LEU A C 1
ATOM 1939 O O . LEU A 1 252 ? -11.237 -17.397 6.914 1.00 84.25 252 LEU A O 1
ATOM 1943 N N . PRO A 1 253 ? -11.284 -15.384 5.906 1.00 89.25 253 PRO A N 1
ATOM 1944 C CA . PRO A 1 253 ? -10.069 -14.902 6.555 1.00 89.25 253 PRO A CA 1
ATOM 1945 C C . PRO A 1 253 ? -10.281 -14.681 8.058 1.00 89.25 253 PRO A C 1
ATOM 1947 O O . PRO A 1 253 ? -11.401 -14.508 8.540 1.00 89.25 253 PRO A O 1
ATOM 1950 N N . ASN A 1 254 ? -9.181 -14.638 8.814 1.00 90.44 254 ASN A N 1
ATOM 1951 C CA . ASN A 1 254 ? -9.237 -14.356 10.244 1.00 90.44 254 ASN A CA 1
ATOM 1952 C C . ASN A 1 254 ? -9.689 -12.895 10.491 1.00 90.44 254 ASN A C 1
ATOM 1954 O O . ASN A 1 254 ? -8.967 -11.968 10.115 1.00 90.44 254 ASN A O 1
ATOM 1958 N N . PRO A 1 255 ? -10.832 -12.660 11.161 1.00 90.31 255 PRO A N 1
ATOM 1959 C CA . PRO A 1 255 ? -11.384 -11.315 11.332 1.00 90.31 255 PRO A CA 1
ATOM 1960 C C . PRO A 1 255 ? -10.553 -10.420 12.262 1.00 90.31 255 PRO A C 1
ATOM 1962 O O . PRO A 1 255 ? -10.584 -9.199 12.117 1.00 90.31 255 PRO A O 1
ATOM 1965 N N . GLY A 1 256 ? -9.811 -10.999 13.212 1.00 92.38 256 GLY A N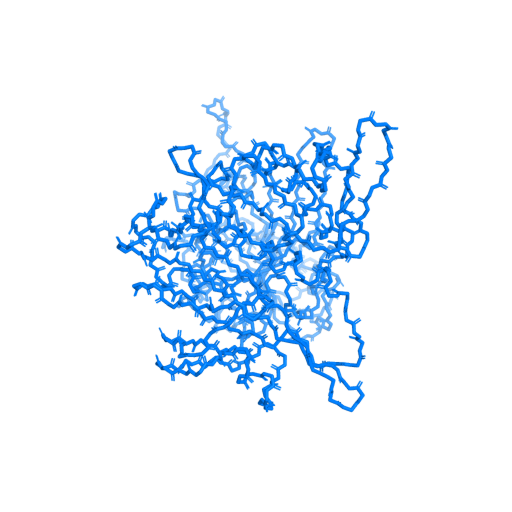 1
ATOM 1966 C CA . GLY A 1 256 ? -8.880 -10.251 14.054 1.00 92.38 256 GLY A CA 1
ATOM 1967 C C . GLY A 1 256 ? -7.704 -9.733 13.234 1.00 92.38 256 GLY A C 1
ATOM 1968 O O . GLY A 1 256 ? -7.405 -8.544 13.286 1.00 92.38 256 GLY A O 1
ATOM 1969 N N . LEU A 1 257 ? -7.108 -10.582 12.390 1.00 94.06 257 LEU A N 1
ATOM 1970 C CA . LEU A 1 257 ? -6.026 -10.168 11.488 1.00 94.06 257 LEU A CA 1
ATOM 1971 C C . LEU A 1 257 ? -6.466 -9.085 10.500 1.00 94.06 257 LEU A C 1
ATOM 1973 O O . LEU A 1 257 ? -5.716 -8.135 10.296 1.00 94.06 257 LEU A O 1
ATOM 1977 N N . LEU A 1 258 ? -7.682 -9.175 9.948 1.00 95.12 258 LEU A N 1
ATOM 1978 C CA . LEU A 1 258 ? -8.218 -8.127 9.071 1.00 95.12 258 LEU A CA 1
ATOM 1979 C C . LEU A 1 258 ? -8.310 -6.768 9.778 1.00 95.12 258 LEU A C 1
ATOM 1981 O O . LEU A 1 258 ? -7.986 -5.746 9.179 1.00 95.12 258 LEU A O 1
ATOM 1985 N N . GLN A 1 259 ? -8.718 -6.745 11.052 1.00 94.44 259 GLN A N 1
ATOM 1986 C CA . GLN A 1 259 ? -8.770 -5.509 11.841 1.00 94.44 259 GLN A CA 1
ATOM 1987 C C . GLN A 1 259 ? -7.375 -4.928 12.085 1.00 94.44 259 GLN A C 1
ATOM 1989 O O . GLN A 1 259 ? -7.186 -3.725 11.910 1.00 94.44 259 GLN A O 1
ATOM 1994 N N . LEU A 1 260 ? -6.400 -5.774 12.436 1.00 96.69 260 LEU A N 1
ATOM 1995 C CA . LEU A 1 260 ? -5.013 -5.342 12.628 1.00 96.69 260 LEU A CA 1
ATOM 1996 C C . LEU A 1 260 ? -4.425 -4.765 11.335 1.00 96.69 260 LEU A C 1
ATOM 1998 O O . LEU A 1 260 ? -3.833 -3.688 11.335 1.00 96.69 260 LEU A O 1
ATOM 2002 N N . GLN A 1 261 ? -4.630 -5.471 10.226 1.00 96.88 261 GLN A N 1
ATOM 2003 C CA . GLN A 1 261 ? -4.171 -5.084 8.899 1.00 96.88 261 GLN A CA 1
ATOM 2004 C C . GLN A 1 261 ? -4.809 -3.770 8.428 1.00 96.88 261 GLN A C 1
ATOM 2006 O O . GLN A 1 261 ? -4.118 -2.907 7.895 1.00 96.88 261 GLN A O 1
ATOM 2011 N N . ALA A 1 262 ? -6.105 -3.578 8.680 1.00 97.38 262 ALA A N 1
ATOM 2012 C CA . ALA A 1 262 ? -6.797 -2.326 8.388 1.00 97.38 262 ALA A CA 1
ATOM 2013 C C . ALA A 1 262 ? -6.285 -1.158 9.249 1.00 97.38 262 ALA A C 1
ATOM 2015 O O . ALA A 1 262 ? -6.104 -0.053 8.739 1.00 97.38 262 ALA A O 1
ATOM 2016 N N . GLY A 1 263 ? -5.991 -1.406 10.531 1.00 97.44 263 GLY A N 1
ATOM 2017 C CA . GLY A 1 263 ? -5.351 -0.422 11.407 1.00 97.44 263 GLY A CA 1
ATOM 2018 C C . GLY A 1 263 ? -3.961 -0.012 10.910 1.00 97.44 263 GLY A C 1
ATOM 2019 O O . GLY A 1 263 ? -3.644 1.175 10.899 1.00 97.44 263 GLY A O 1
ATOM 2020 N N . LEU A 1 264 ? -3.158 -0.970 10.428 1.00 97.38 264 LEU A N 1
ATOM 2021 C CA . LEU A 1 264 ? -1.864 -0.692 9.790 1.00 97.38 264 LEU A CA 1
ATOM 2022 C C . LEU A 1 264 ? -2.023 0.118 8.502 1.00 97.38 264 LEU A C 1
ATOM 2024 O O . LEU A 1 264 ? -1.276 1.069 8.306 1.00 97.38 264 LEU A O 1
ATOM 2028 N N . ALA A 1 265 ? -3.010 -0.203 7.661 1.00 97.75 265 ALA A N 1
ATOM 2029 C CA . ALA A 1 265 ? -3.277 0.555 6.440 1.00 97.75 265 ALA A CA 1
ATOM 2030 C C . ALA A 1 265 ? -3.602 2.030 6.742 1.00 97.75 265 ALA A C 1
ATOM 2032 O O . ALA A 1 265 ? -3.046 2.932 6.110 1.00 97.75 265 ALA A O 1
ATOM 2033 N N . LEU A 1 266 ? -4.453 2.285 7.741 1.00 98.06 266 LEU A N 1
ATOM 2034 C CA . LEU A 1 266 ? -4.774 3.644 8.179 1.00 98.06 266 LEU A CA 1
ATOM 2035 C C . LEU A 1 266 ? -3.559 4.349 8.806 1.00 98.06 266 LEU A C 1
ATOM 2037 O O . LEU A 1 266 ? -3.286 5.502 8.476 1.00 98.06 266 LEU A O 1
ATOM 2041 N N . TYR A 1 267 ? -2.801 3.657 9.662 1.00 96.75 267 TYR A N 1
ATOM 2042 C CA . TYR A 1 267 ? -1.574 4.190 10.262 1.00 96.75 267 TYR A CA 1
ATOM 2043 C C . TYR A 1 267 ? -0.549 4.593 9.196 1.00 96.75 267 TYR A C 1
ATOM 2045 O O . TYR A 1 267 ? -0.030 5.705 9.239 1.00 96.75 267 TYR A O 1
ATOM 2053 N N . GLU A 1 268 ? -0.276 3.719 8.223 1.00 95.25 268 GLU A N 1
ATOM 2054 C CA . GLU A 1 268 ? 0.677 3.985 7.140 1.00 95.25 268 GLU A CA 1
ATOM 2055 C C . GLU A 1 268 ? 0.234 5.155 6.263 1.00 95.25 268 GLU A C 1
ATOM 2057 O O . GLU A 1 268 ? 1.074 5.951 5.836 1.00 95.25 268 GLU A O 1
ATOM 2062 N N . ALA A 1 269 ? -1.073 5.290 6.024 1.00 96.88 269 ALA A N 1
ATOM 2063 C CA . ALA A 1 269 ? -1.606 6.408 5.264 1.00 96.88 269 ALA A CA 1
ATOM 2064 C C . ALA A 1 269 ? -1.362 7.744 5.980 1.00 96.88 269 ALA A C 1
ATOM 2066 O O . ALA A 1 269 ? -0.803 8.673 5.402 1.00 96.88 269 ALA A O 1
ATOM 2067 N N . ILE A 1 270 ? -1.701 7.817 7.269 1.00 95.56 270 ILE A N 1
ATOM 2068 C CA . ILE A 1 270 ? -1.486 9.024 8.075 1.00 95.56 270 ILE A CA 1
ATOM 2069 C C . ILE A 1 270 ? 0.012 9.330 8.192 1.00 95.56 270 ILE A C 1
ATOM 2071 O O . ILE A 1 270 ? 0.427 10.463 7.952 1.00 95.56 270 ILE A O 1
ATOM 2075 N N . TYR A 1 271 ? 0.835 8.318 8.480 1.00 93.69 271 TYR A N 1
ATOM 2076 C CA . TYR A 1 271 ? 2.291 8.453 8.558 1.00 93.69 271 TYR A CA 1
ATOM 2077 C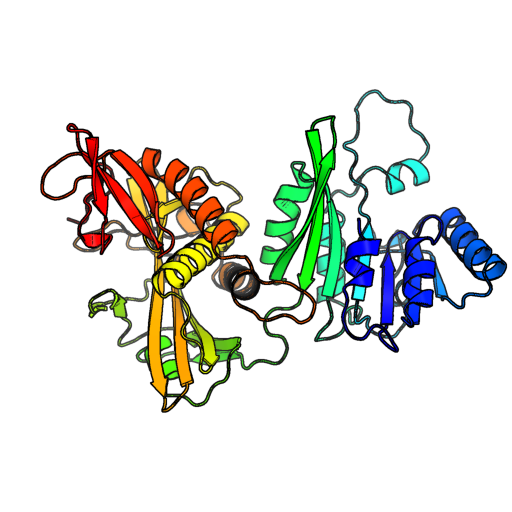 C . TYR A 1 271 ? 2.895 9.007 7.266 1.00 93.69 271 TYR A C 1
ATOM 2079 O O . TYR A 1 271 ? 3.771 9.866 7.322 1.00 93.69 271 TYR A O 1
ATOM 2087 N N . SER A 1 272 ? 2.399 8.573 6.107 1.00 93.75 272 SER A N 1
ATOM 2088 C CA . SER A 1 272 ? 2.905 9.037 4.812 1.00 93.75 272 SER A CA 1
ATOM 2089 C C . SER A 1 272 ? 2.621 10.515 4.540 1.00 93.75 272 SER A C 1
ATOM 2091 O O . SER A 1 272 ? 3.349 11.120 3.760 1.00 93.75 272 SER A O 1
ATOM 2093 N N . LEU A 1 273 ? 1.591 11.097 5.163 1.00 92.50 273 LEU A N 1
ATOM 2094 C CA . LEU A 1 273 ? 1.219 12.506 4.986 1.00 92.50 273 LEU A CA 1
ATOM 2095 C C . LEU A 1 273 ? 1.941 13.451 5.951 1.00 92.50 273 LEU A C 1
ATOM 2097 O O . LEU A 1 273 ? 2.201 14.597 5.598 1.00 92.50 273 LEU A O 1
ATOM 2101 N N . VAL A 1 274 ? 2.246 12.987 7.164 1.00 87.75 274 VAL A N 1
ATOM 2102 C CA . VAL A 1 274 ? 2.852 13.829 8.215 1.00 87.75 274 VAL A CA 1
ATOM 2103 C C . VAL A 1 274 ? 4.345 13.569 8.414 1.00 87.75 274 VAL A C 1
ATOM 2105 O O . VAL A 1 274 ? 5.004 14.341 9.101 1.00 87.75 274 VAL A O 1
ATOM 2108 N N . GLU A 1 275 ? 4.863 12.460 7.872 1.00 76.81 275 GLU A N 1
ATOM 2109 C CA . GLU A 1 275 ? 6.267 12.012 7.935 1.00 76.81 275 GLU A CA 1
ATOM 2110 C C . GLU A 1 275 ? 6.874 11.969 9.352 1.00 76.81 275 GLU A C 1
ATOM 2112 O O . GLU A 1 275 ? 8.087 11.918 9.536 1.00 76.81 275 GLU A O 1
ATOM 2117 N N . SER A 1 276 ? 6.023 11.915 10.378 1.00 77.88 276 SER A N 1
ATOM 2118 C CA . SER A 1 276 ? 6.408 11.857 11.785 1.00 77.88 276 SER A CA 1
ATOM 2119 C C . SER A 1 276 ? 5.616 10.778 12.509 1.00 77.88 276 SER A C 1
ATOM 2121 O O . SER A 1 276 ? 4.396 10.853 12.648 1.00 77.88 276 SER A O 1
ATOM 2123 N N . SER A 1 277 ? 6.321 9.763 13.008 1.00 79.00 277 SER A N 1
ATOM 2124 C CA . SER A 1 277 ? 5.717 8.679 13.788 1.00 79.00 277 SER A CA 1
ATOM 2125 C C . SER A 1 277 ? 5.461 9.061 15.246 1.00 79.00 277 SER A C 1
ATOM 2127 O O . SER A 1 277 ? 4.655 8.411 15.903 1.00 79.00 277 SER A O 1
ATOM 2129 N N . GLN A 1 278 ? 6.111 10.110 15.763 1.00 83.19 278 GLN A N 1
ATOM 2130 C CA . GLN A 1 278 ? 6.054 10.473 17.188 1.00 83.19 278 GLN A CA 1
ATOM 2131 C C . GLN A 1 278 ? 4.659 10.922 17.641 1.00 83.19 278 GLN A C 1
ATOM 2133 O O . GLN A 1 278 ? 4.321 10.798 18.819 1.00 83.19 278 GLN A O 1
ATOM 2138 N N . ASN A 1 279 ? 3.855 11.418 16.699 1.00 88.94 279 ASN A N 1
ATOM 2139 C CA . ASN A 1 279 ? 2.529 11.962 16.967 1.00 88.94 279 ASN A CA 1
ATOM 2140 C C . ASN A 1 279 ? 1.392 11.018 16.555 1.00 88.94 279 ASN A C 1
ATOM 2142 O O . ASN A 1 279 ? 0.233 11.403 16.676 1.00 88.94 279 ASN A O 1
ATOM 2146 N N . ILE A 1 280 ? 1.692 9.802 16.082 1.00 93.31 280 ILE A N 1
ATOM 2147 C CA . ILE A 1 280 ? 0.690 8.827 15.632 1.00 93.31 280 ILE A CA 1
ATOM 2148 C C . ILE A 1 280 ? 0.739 7.604 16.543 1.00 93.31 280 ILE A C 1
ATOM 2150 O O . ILE A 1 280 ? 1.775 6.957 16.686 1.00 93.31 280 ILE A O 1
ATOM 2154 N N . VAL A 1 281 ? -0.402 7.249 17.123 1.00 94.69 281 VAL A N 1
ATOM 2155 C CA . VAL A 1 281 ? -0.521 6.160 18.094 1.00 94.69 281 VAL A CA 1
ATOM 2156 C C . VAL A 1 281 ? -1.529 5.141 17.575 1.00 94.69 281 VAL A C 1
ATOM 2158 O O . VAL A 1 281 ? -2.709 5.445 17.407 1.00 94.69 281 VAL A O 1
ATOM 2161 N N . LEU A 1 282 ? -1.070 3.915 17.319 1.00 95.31 282 LEU A N 1
ATOM 2162 C CA . LEU A 1 282 ? -1.934 2.802 16.927 1.00 95.31 282 LEU A CA 1
ATOM 2163 C C . LEU A 1 282 ? -2.552 2.177 18.185 1.00 95.31 282 LEU A C 1
ATOM 2165 O O . LEU A 1 282 ? -1.837 1.605 19.004 1.00 95.31 282 LEU A O 1
ATOM 2169 N N . LYS A 1 283 ? -3.872 2.280 18.354 1.00 94.88 283 LYS A N 1
ATOM 2170 C CA . LYS A 1 283 ? -4.613 1.703 19.484 1.00 94.88 283 LYS A CA 1
ATOM 2171 C C . LYS A 1 283 ? -5.320 0.419 19.054 1.00 94.88 283 LYS A C 1
ATOM 2173 O O . LYS A 1 283 ? -6.144 0.416 18.139 1.00 94.88 283 LYS A O 1
ATOM 2178 N N . TRP A 1 284 ? -5.048 -0.671 19.771 1.00 94.94 284 TRP A N 1
ATOM 2179 C CA . TRP A 1 284 ? -5.680 -1.960 19.508 1.00 94.94 284 TRP A CA 1
ATOM 2180 C C . TRP A 1 284 ? -7.212 -1.910 19.706 1.00 94.94 284 TRP A C 1
ATOM 2182 O O . TRP A 1 284 ? -7.690 -1.298 20.667 1.00 94.94 284 TRP A O 1
ATOM 2192 N N . PRO A 1 285 ? -7.998 -2.565 18.826 1.00 90.75 285 PRO A N 1
ATOM 2193 C CA . PRO A 1 285 ? -7.535 -3.383 17.702 1.00 90.75 285 PRO A CA 1
ATOM 2194 C C . PRO A 1 285 ? -7.188 -2.621 16.432 1.00 90.75 285 PRO A C 1
ATOM 2196 O O . PRO A 1 285 ? -6.450 -3.150 15.604 1.00 90.75 285 PRO A O 1
ATOM 2199 N N . ASN A 1 286 ? -7.710 -1.416 16.230 1.00 91.12 286 ASN A N 1
ATOM 2200 C CA . ASN A 1 286 ? -7.728 -0.855 14.885 1.00 91.12 286 ASN A CA 1
ATOM 2201 C C . ASN A 1 286 ? -8.009 0.657 14.807 1.00 91.12 286 ASN A C 1
ATOM 2203 O O . ASN A 1 286 ? -8.361 1.160 13.741 1.00 91.12 286 ASN A O 1
ATOM 2207 N N . ASP A 1 287 ? -7.863 1.370 15.924 1.00 93.69 287 ASP A N 1
ATOM 2208 C CA . ASP A 1 287 ? -8.024 2.822 15.979 1.00 93.69 287 ASP A CA 1
ATOM 2209 C C . ASP A 1 287 ? -6.667 3.512 15.822 1.00 93.69 287 ASP A C 1
ATOM 2211 O O . ASP A 1 287 ? -5.646 3.015 16.304 1.00 93.69 287 ASP A O 1
ATOM 2215 N N . VAL A 1 288 ? -6.659 4.693 15.206 1.00 95.12 288 VAL A N 1
ATOM 2216 C CA . VAL A 1 288 ? -5.477 5.559 15.165 1.00 95.12 288 VAL A CA 1
ATOM 2217 C C . VAL A 1 288 ? -5.778 6.842 15.928 1.00 95.12 288 VAL A C 1
ATOM 2219 O O . VAL A 1 288 ? -6.812 7.488 15.723 1.00 95.12 288 VAL A O 1
ATOM 2222 N N . LEU A 1 289 ? -4.871 7.191 16.837 1.00 94.19 289 LEU A N 1
ATOM 2223 C CA . LEU A 1 289 ? -4.922 8.398 17.649 1.00 94.19 289 LEU A CA 1
ATOM 2224 C C . LEU A 1 289 ? -3.776 9.336 17.262 1.00 94.19 289 LEU A C 1
ATOM 2226 O O . LEU A 1 289 ? -2.713 8.889 16.828 1.00 94.19 289 LEU A O 1
ATOM 2230 N N . LEU A 1 290 ? -3.985 10.628 17.479 1.00 91.88 290 LEU A N 1
ATOM 2231 C CA . LEU A 1 290 ? -2.952 11.649 17.433 1.00 91.88 290 LEU A CA 1
ATOM 2232 C C . LEU A 1 290 ? -2.531 12.017 18.848 1.00 91.88 290 LEU A C 1
ATOM 2234 O O . LEU A 1 290 ? -3.373 12.117 19.743 1.00 91.88 290 LEU A O 1
ATOM 2238 N N . LYS A 1 291 ? -1.233 12.247 19.028 1.00 89.50 291 LYS A N 1
ATOM 2239 C CA . LYS A 1 291 ? -0.680 12.854 20.235 1.00 89.50 291 LYS A CA 1
ATOM 2240 C C . LYS A 1 291 ? -0.411 14.330 19.965 1.00 89.50 291 LYS A C 1
ATOM 2242 O O . LYS A 1 291 ? 0.438 14.654 19.138 1.00 89.50 291 LYS A O 1
ATOM 2247 N N . LYS A 1 292 ? -1.100 15.213 20.687 1.00 84.19 292 LYS A N 1
ATOM 2248 C CA . LYS A 1 292 ? -0.892 16.665 20.629 1.00 84.19 292 LYS A CA 1
ATOM 2249 C C . LYS A 1 292 ? -1.010 17.251 22.025 1.00 84.19 292 LYS A C 1
ATOM 2251 O O . LYS A 1 292 ? -1.920 16.890 22.757 1.00 84.19 292 LYS A O 1
ATOM 2256 N N . ASP A 1 293 ? -0.056 18.096 22.410 1.00 83.69 293 ASP A N 1
ATOM 2257 C CA . ASP A 1 293 ? -0.019 18.738 23.733 1.00 83.69 293 ASP A CA 1
ATOM 2258 C C . ASP A 1 293 ? -0.169 17.746 24.910 1.00 83.69 293 ASP A C 1
ATOM 2260 O O . ASP A 1 293 ? -0.774 18.045 25.932 1.00 83.69 293 ASP A O 1
ATOM 2264 N N . ASN A 1 294 ? 0.413 16.546 24.761 1.00 80.19 294 ASN A N 1
ATOM 2265 C CA . ASN A 1 294 ? 0.298 15.394 25.674 1.00 80.19 294 ASN A CA 1
ATOM 2266 C C . ASN A 1 294 ? -1.106 14.786 25.830 1.00 80.19 294 ASN A C 1
ATOM 2268 O O . ASN A 1 294 ? -1.278 13.879 26.641 1.00 80.19 294 ASN A O 1
ATOM 2272 N N . GLU A 1 295 ? -2.073 15.197 25.019 1.00 87.12 295 GLU A N 1
ATOM 2273 C CA . GLU A 1 295 ? -3.376 14.554 24.919 1.00 87.12 295 GLU A CA 1
ATOM 2274 C C . GLU A 1 295 ? -3.411 13.563 23.757 1.00 87.12 295 GLU A C 1
ATOM 2276 O O . GLU A 1 295 ? -2.813 13.782 22.698 1.00 87.12 295 GLU A O 1
ATOM 2281 N N . LEU A 1 296 ? -4.142 12.468 23.958 1.00 90.81 296 LEU A N 1
ATOM 2282 C CA . LEU A 1 296 ? -4.434 11.490 22.923 1.00 90.81 296 LEU A CA 1
ATOM 2283 C C . LEU A 1 296 ? -5.842 11.707 22.388 1.00 90.81 296 LEU A C 1
ATOM 2285 O O . LEU A 1 296 ? -6.816 11.701 23.141 1.00 90.81 296 LEU A O 1
ATOM 2289 N N . ARG A 1 297 ? -5.947 11.873 21.071 1.00 89.38 297 ARG A N 1
ATOM 2290 C CA . ARG A 1 297 ? -7.210 12.187 20.402 1.00 89.38 297 ARG A CA 1
ATOM 2291 C C . ARG A 1 297 ? -7.449 11.251 19.234 1.00 89.38 297 ARG A C 1
ATOM 2293 O O . ARG A 1 297 ? -6.549 11.021 18.432 1.00 89.38 297 ARG A O 1
ATOM 2300 N N . LYS A 1 298 ? -8.647 10.684 19.116 1.00 90.94 298 LYS A N 1
ATOM 2301 C CA . LYS A 1 298 ? -8.940 9.728 18.038 1.00 90.94 298 LYS A CA 1
ATOM 2302 C C . LYS A 1 298 ? -9.117 10.459 16.713 1.00 90.94 298 LYS A C 1
ATOM 2304 O O . LYS A 1 298 ? -10.014 11.287 16.607 1.00 90.94 298 LYS A O 1
ATOM 2309 N N . VAL A 1 299 ? -8.303 10.117 15.715 1.00 92.62 299 VAL A N 1
ATOM 2310 C CA . VAL A 1 299 ? -8.390 10.705 14.366 1.00 92.62 299 VAL A CA 1
ATOM 2311 C C . VAL A 1 299 ? -9.088 9.800 13.372 1.00 92.62 299 VAL A C 1
ATOM 2313 O O . VAL A 1 299 ? -9.767 10.281 12.473 1.00 92.62 299 VAL A O 1
ATOM 2316 N N . GLY A 1 300 ? -8.980 8.486 13.539 1.00 92.94 300 GLY A N 1
ATOM 2317 C CA . GLY A 1 300 ? -9.628 7.563 12.628 1.00 92.94 300 GLY A CA 1
ATOM 2318 C C . GLY A 1 300 ? -9.858 6.196 13.238 1.00 92.94 300 GLY A C 1
ATOM 2319 O O . GLY A 1 300 ? -9.285 5.824 14.267 1.00 92.94 300 GLY A O 1
ATOM 2320 N N . GLY A 1 301 ? -10.745 5.455 12.596 1.00 93.06 301 GLY A N 1
ATOM 2321 C CA . GLY A 1 301 ? -11.096 4.103 12.980 1.00 93.06 301 GLY A CA 1
ATOM 2322 C C . GLY A 1 301 ? -11.535 3.303 11.770 1.00 93.06 301 GLY A C 1
ATOM 2323 O O . GLY A 1 301 ? -11.914 3.849 10.731 1.00 93.06 301 GLY A O 1
ATOM 2324 N N . VAL A 1 302 ? -11.482 1.987 11.921 1.00 95.31 302 VAL A N 1
ATOM 2325 C CA . VAL A 1 302 ? -11.868 1.061 10.861 1.00 95.31 302 VAL A CA 1
ATOM 2326 C C . VAL A 1 302 ? -12.954 0.111 11.355 1.00 95.31 302 VAL A C 1
ATOM 2328 O O . VAL A 1 302 ? -13.011 -0.273 12.530 1.00 95.31 302 VAL A O 1
ATOM 2331 N N . LEU A 1 303 ? -13.823 -0.288 10.437 1.00 95.69 303 LEU A N 1
ATOM 2332 C CA . LEU A 1 303 ? -14.921 -1.205 10.683 1.00 95.69 303 LEU A CA 1
ATOM 2333 C C . LEU A 1 303 ? -14.895 -2.306 9.627 1.00 95.69 303 LEU A C 1
ATOM 2335 O O . LEU A 1 303 ? -15.124 -2.052 8.449 1.00 95.69 303 LEU A O 1
ATOM 2339 N N . VAL A 1 304 ? -14.621 -3.531 10.066 1.00 95.56 304 VAL A N 1
ATOM 2340 C CA . VAL A 1 304 ? -14.679 -4.723 9.216 1.00 95.56 304 VAL A CA 1
ATOM 2341 C C . VAL A 1 304 ? -15.985 -5.446 9.508 1.00 95.56 304 VAL A C 1
ATOM 2343 O O . VAL A 1 304 ? -16.213 -5.875 10.640 1.00 95.56 304 VAL A O 1
ATOM 2346 N N . GLU A 1 305 ? -16.827 -5.591 8.493 1.00 95.19 305 GLU A N 1
ATOM 2347 C CA . GLU A 1 305 ? -18.109 -6.287 8.590 1.00 95.19 305 GLU A CA 1
ATOM 2348 C C . GLU A 1 305 ? -18.210 -7.372 7.535 1.00 95.19 305 GLU A C 1
ATOM 2350 O O . GLU A 1 305 ? -17.687 -7.234 6.431 1.00 95.19 305 GLU A O 1
ATOM 2355 N N . SER A 1 306 ? -18.901 -8.458 7.868 1.00 94.38 306 SER A N 1
ATOM 2356 C CA . SER A 1 306 ? -19.042 -9.602 6.979 1.00 94.38 306 SER A CA 1
ATOM 2357 C C . SER A 1 306 ? -20.472 -10.109 6.918 1.00 94.38 306 SER A C 1
ATOM 2359 O O . SER A 1 306 ? -21.144 -10.188 7.946 1.00 94.38 306 SER A O 1
ATOM 2361 N N . VAL A 1 307 ? -20.889 -10.562 5.740 1.00 93.62 307 VAL A N 1
ATOM 2362 C CA . VAL A 1 307 ? -22.142 -11.294 5.535 1.00 93.62 307 VAL A CA 1
ATOM 2363 C C . VAL A 1 307 ? -21.870 -12.581 4.763 1.00 93.62 307 VAL A C 1
ATOM 2365 O O . VAL A 1 307 ? -21.112 -12.595 3.794 1.00 93.62 307 VAL A O 1
ATOM 2368 N N . SER A 1 308 ? -22.490 -13.682 5.181 1.00 92.06 308 SER A N 1
ATOM 2369 C CA . SER A 1 308 ? -22.445 -14.935 4.425 1.00 92.06 308 SER A CA 1
ATOM 2370 C C . SER A 1 308 ? -23.475 -14.906 3.292 1.00 92.06 308 SER A C 1
ATOM 2372 O O . SER A 1 308 ? -24.659 -14.664 3.525 1.00 92.06 308 SER A O 1
ATOM 2374 N N . ARG A 1 309 ? -23.034 -15.193 2.066 1.00 87.62 309 ARG A N 1
ATOM 2375 C CA . ARG A 1 309 ? -23.851 -15.298 0.850 1.00 87.62 309 ARG A CA 1
ATOM 2376 C C . ARG A 1 309 ? -23.746 -16.718 0.292 1.00 87.62 309 ARG A C 1
ATOM 2378 O O . ARG A 1 309 ? -22.909 -17.043 -0.546 1.00 87.62 309 ARG A O 1
ATOM 2385 N N . GLY A 1 310 ? -24.595 -17.613 0.793 1.00 86.88 310 GLY A N 1
ATOM 2386 C CA . GLY A 1 310 ? -24.552 -19.027 0.415 1.00 86.88 310 GLY A CA 1
ATOM 2387 C C . GLY A 1 310 ? -23.234 -19.687 0.836 1.00 86.88 310 GLY A C 1
ATOM 2388 O O . GLY A 1 310 ? -23.033 -19.946 2.018 1.00 86.88 310 GLY A O 1
ATOM 2389 N N . LYS A 1 311 ? -22.356 -19.987 -0.132 1.00 86.88 311 LYS A N 1
ATOM 2390 C CA . LYS A 1 311 ? -21.026 -20.583 0.111 1.00 86.88 311 LYS A CA 1
ATOM 2391 C C . LYS A 1 311 ? -19.888 -19.561 0.165 1.00 86.88 311 LYS A C 1
ATOM 2393 O O . LYS A 1 311 ? -18.764 -19.957 0.461 1.00 86.88 311 LYS A O 1
ATOM 2398 N N . THR A 1 312 ? -20.148 -18.296 -0.158 1.00 89.75 312 THR A N 1
ATOM 2399 C CA . THR A 1 312 ? -19.154 -17.226 -0.063 1.00 89.75 312 THR A CA 1
ATOM 2400 C C . THR A 1 312 ? -19.409 -16.374 1.171 1.00 89.75 312 THR A C 1
ATOM 2402 O O . THR A 1 312 ? -20.515 -16.327 1.712 1.00 89.75 312 THR A O 1
ATOM 2405 N N . SER A 1 313 ? -18.359 -15.720 1.644 1.00 91.94 313 SER A N 1
ATOM 2406 C CA . SER A 1 313 ? -18.443 -14.645 2.618 1.00 91.94 313 SER A CA 1
ATOM 2407 C C . SER A 1 313 ? -18.037 -13.366 1.916 1.00 91.94 313 SER A C 1
ATOM 2409 O O . SER A 1 313 ? -17.009 -13.331 1.245 1.00 91.94 313 SER A O 1
ATOM 2411 N N . ARG A 1 314 ? -18.835 -12.319 2.085 1.00 95.06 314 ARG A N 1
ATOM 2412 C CA . ARG A 1 314 ? -18.470 -10.970 1.675 1.00 95.06 314 ARG A CA 1
ATOM 2413 C C . ARG A 1 314 ? -17.980 -10.209 2.889 1.00 95.06 314 ARG A C 1
ATOM 2415 O O . ARG A 1 314 ? -18.648 -10.246 3.921 1.00 95.06 314 ARG A O 1
ATOM 2422 N N . ILE A 1 315 ? -16.858 -9.510 2.757 1.00 97.19 315 ILE A N 1
ATOM 2423 C CA . ILE A 1 315 ? -16.289 -8.673 3.813 1.00 97.19 315 ILE A CA 1
ATOM 2424 C C . ILE A 1 315 ? -16.046 -7.270 3.276 1.00 97.19 315 ILE A C 1
ATOM 2426 O O . ILE A 1 315 ? -15.375 -7.090 2.256 1.00 97.19 315 ILE A O 1
ATOM 2430 N N . ILE A 1 316 ? -16.585 -6.289 3.992 1.00 98.00 316 ILE A N 1
ATOM 2431 C CA . ILE A 1 316 ? -16.424 -4.871 3.705 1.00 98.00 316 ILE A CA 1
ATOM 2432 C C . ILE A 1 316 ? -15.521 -4.249 4.764 1.00 98.00 316 ILE A C 1
ATOM 2434 O O . ILE A 1 316 ? -15.732 -4.430 5.966 1.00 98.00 316 ILE A O 1
ATOM 2438 N N . LEU A 1 317 ? -14.515 -3.515 4.301 1.00 98.25 317 LEU A N 1
ATOM 2439 C CA . LEU A 1 317 ? -13.673 -2.663 5.129 1.00 98.25 317 LEU A CA 1
ATOM 2440 C C . LEU A 1 317 ? -14.164 -1.228 4.993 1.00 98.25 317 LEU A C 1
ATOM 2442 O O . LEU A 1 317 ? -14.047 -0.665 3.914 1.00 98.25 317 LEU A O 1
ATOM 2446 N N . GLY A 1 318 ? -14.665 -0.643 6.074 1.00 98.00 318 GLY A N 1
ATOM 2447 C CA . GLY A 1 318 ? -14.942 0.785 6.189 1.00 98.00 318 GLY A CA 1
ATOM 2448 C C . GLY A 1 318 ? -13.826 1.495 6.938 1.00 98.00 318 GLY A C 1
ATOM 2449 O O . GLY A 1 318 ? -13.351 0.994 7.959 1.00 98.00 318 GLY A O 1
ATOM 2450 N N . ILE A 1 319 ? -13.421 2.664 6.454 1.00 97.88 319 ILE A N 1
ATOM 2451 C CA . ILE A 1 319 ? -12.456 3.544 7.112 1.00 97.88 319 ILE A CA 1
ATOM 2452 C C . ILE A 1 319 ? -13.077 4.931 7.239 1.00 97.88 319 ILE A C 1
ATOM 2454 O O . ILE A 1 319 ? -13.512 5.523 6.250 1.00 97.88 319 ILE A O 1
ATOM 2458 N N . GLY A 1 320 ? -13.080 5.436 8.470 1.00 95.81 320 GLY A N 1
ATOM 2459 C CA . GLY A 1 320 ? -13.423 6.810 8.804 1.00 95.81 320 GLY A CA 1
ATOM 2460 C C . GLY A 1 320 ? -12.195 7.546 9.333 1.00 95.81 320 GLY A C 1
ATOM 2461 O O . GLY A 1 320 ? -11.499 7.019 10.206 1.00 95.81 320 GLY A O 1
ATOM 2462 N N . CYS A 1 321 ? -11.913 8.742 8.818 1.00 95.12 321 CYS A N 1
ATOM 2463 C CA . CYS A 1 321 ? -10.781 9.561 9.259 1.00 95.12 321 CYS A CA 1
ATOM 2464 C C . CYS A 1 321 ? -11.136 11.050 9.247 1.00 95.12 321 CYS A C 1
ATOM 2466 O O . CYS A 1 321 ? -11.636 11.565 8.250 1.00 95.12 321 CYS A O 1
ATOM 2468 N N . ASN A 1 322 ? -10.848 11.747 10.338 1.00 93.44 322 ASN A N 1
ATOM 2469 C CA . ASN A 1 322 ? -11.080 13.176 10.469 1.00 93.44 322 ASN A CA 1
ATOM 2470 C C . ASN A 1 322 ? -9.941 13.951 9.805 1.00 93.44 322 ASN A C 1
ATOM 2472 O O . ASN A 1 322 ? -8.781 13.848 10.214 1.00 93.44 322 ASN A O 1
ATOM 2476 N N . ILE A 1 323 ? -10.272 14.764 8.806 1.00 92.62 323 ILE A N 1
ATOM 2477 C CA . ILE A 1 323 ? -9.295 15.600 8.103 1.00 92.62 323 ILE A CA 1
ATOM 2478 C C . ILE A 1 323 ? -9.273 16.987 8.744 1.00 92.62 323 ILE A C 1
ATOM 2480 O O . ILE A 1 323 ? -8.235 17.447 9.226 1.00 92.62 323 ILE A O 1
ATOM 2484 N N . HIS A 1 324 ? -10.451 17.606 8.839 1.00 89.44 324 HIS A N 1
ATOM 2485 C CA . HIS A 1 324 ? -10.664 18.902 9.462 1.00 89.44 324 HIS A CA 1
ATOM 2486 C C . HIS A 1 324 ? -11.814 18.864 10.468 1.00 89.44 324 HIS A C 1
ATOM 2488 O O . HIS A 1 324 ? -12.847 18.249 10.211 1.00 89.44 324 HIS A O 1
ATOM 2494 N N . SER A 1 325 ? -11.638 19.550 11.597 1.00 81.25 325 SER A N 1
ATOM 2495 C CA . SER A 1 325 ? -12.695 19.750 12.589 1.00 81.25 325 SER A CA 1
ATOM 2496 C C . SER A 1 325 ? -12.501 21.074 13.320 1.00 81.25 325 SER A C 1
ATOM 2498 O O . SER A 1 325 ? -11.412 21.338 13.826 1.00 81.25 325 SER A O 1
ATOM 2500 N N . SER A 1 326 ? -13.550 21.889 13.392 1.00 69.19 326 SER A N 1
ATOM 2501 C CA . SER A 1 326 ? -13.621 23.089 14.230 1.00 69.19 326 SER A CA 1
ATOM 2502 C C . SER A 1 326 ? -13.988 22.764 15.684 1.00 69.19 326 SER A C 1
ATOM 2504 O O . SER A 1 326 ? -13.608 23.507 16.590 1.00 69.19 326 SER A O 1
ATOM 2506 N N . GLU A 1 327 ? -14.659 21.632 15.928 1.00 63.25 327 GLU A N 1
ATOM 2507 C CA . GLU A 1 327 ? -15.022 21.141 17.259 1.00 63.25 327 GLU A CA 1
ATOM 2508 C C . GLU A 1 327 ? -14.179 19.910 17.636 1.00 63.25 327 GLU A C 1
ATOM 2510 O O . GLU A 1 327 ? -14.156 18.894 16.944 1.00 63.25 327 GLU A O 1
ATOM 2515 N N . VAL A 1 328 ? -13.448 19.999 18.748 1.00 55.16 328 VAL A N 1
ATOM 2516 C CA . VAL A 1 328 ? -12.443 18.992 19.155 1.00 55.16 328 VAL A CA 1
ATOM 2517 C C . VAL A 1 328 ? -12.966 18.077 20.281 1.00 55.16 328 VAL A C 1
ATOM 2519 O O . VAL A 1 328 ? -12.314 17.109 20.675 1.00 55.16 328 VAL A O 1
ATOM 2522 N N . GLN A 1 329 ? -14.164 18.345 20.812 1.00 57.28 329 GLN A N 1
ATOM 2523 C CA . GLN A 1 329 ? -14.716 17.631 21.968 1.00 57.28 329 GLN A CA 1
ATOM 2524 C C . GLN A 1 329 ? -16.094 17.034 21.669 1.00 57.28 329 GLN A C 1
ATOM 2526 O O . GLN A 1 329 ? -17.027 17.756 21.331 1.00 57.28 329 GLN A O 1
ATOM 2531 N N . LYS A 1 330 ? -16.230 15.716 21.864 1.00 57.22 330 LYS A N 1
ATOM 2532 C CA . LYS A 1 330 ? -17.521 15.023 21.994 1.00 57.22 330 LYS A CA 1
ATOM 2533 C C . LYS A 1 330 ? -17.642 14.399 23.376 1.00 57.22 330 LYS A C 1
ATOM 2535 O O . LYS A 1 330 ? -16.632 14.118 24.020 1.00 57.22 330 LYS A O 1
ATOM 2540 N N . GLU A 1 331 ? -18.875 14.185 23.835 1.00 53.56 331 GLU A N 1
ATOM 2541 C CA . GLU A 1 331 ? -19.125 13.470 25.090 1.00 53.56 331 GLU A CA 1
ATOM 2542 C C . GLU A 1 331 ? -18.432 12.095 25.050 1.00 53.56 331 GLU A C 1
ATOM 2544 O O . GLU A 1 331 ? -18.781 11.226 24.252 1.00 53.56 331 GLU A O 1
ATOM 2549 N N . GLY A 1 332 ? -17.409 11.935 25.892 1.00 55.72 332 GLY A N 1
ATOM 2550 C CA . GLY A 1 332 ? -16.716 10.673 26.150 1.00 55.72 332 GLY A CA 1
ATOM 2551 C C . GLY A 1 332 ? -15.402 10.410 25.405 1.00 55.72 332 GLY A C 1
ATOM 2552 O O . GLY A 1 332 ? -14.744 9.421 25.714 1.00 55.72 332 GLY A O 1
ATOM 2553 N N . TYR A 1 333 ? -14.953 11.263 24.473 1.00 61.53 333 TYR A N 1
ATOM 2554 C CA . TYR A 1 333 ? -13.588 11.191 23.913 1.00 61.53 333 TYR A CA 1
ATOM 2555 C C . TYR A 1 333 ? -13.144 12.492 23.226 1.00 61.53 333 TYR A C 1
ATOM 2557 O O . TYR A 1 333 ? -13.939 13.189 22.594 1.00 61.53 333 TYR A O 1
ATOM 2565 N N . SER A 1 334 ? -11.840 12.782 23.284 1.00 68.25 334 SER A N 1
ATOM 2566 C CA . SER A 1 334 ? -11.226 13.866 22.507 1.00 68.25 334 SER A CA 1
ATOM 2567 C C . SER A 1 334 ? -11.033 13.435 21.052 1.00 68.25 334 SER A C 1
ATOM 2569 O O . SER A 1 334 ? -10.433 12.388 20.769 1.00 68.25 334 SER A O 1
ATOM 2571 N N . LEU A 1 335 ? -11.551 14.235 20.124 1.00 77.94 335 LEU A N 1
ATOM 2572 C CA . LEU A 1 335 ? -11.421 14.014 18.688 1.00 77.94 335 LEU A CA 1
ATOM 2573 C C . LEU A 1 335 ? -10.160 14.680 18.162 1.00 77.94 335 LEU A C 1
ATOM 2575 O O . LEU A 1 335 ? -9.842 15.799 18.541 1.00 77.94 335 LEU A O 1
ATOM 2579 N N . GLY A 1 336 ? -9.426 13.956 17.324 1.00 84.81 336 GLY A N 1
ATOM 2580 C CA . GLY A 1 336 ? -8.273 14.468 16.600 1.00 84.81 336 GLY A CA 1
ATOM 2581 C C . GLY A 1 336 ? -8.619 14.647 15.128 1.00 84.81 336 GLY A C 1
ATOM 2582 O O . GLY A 1 336 ? -9.496 13.944 14.618 1.00 84.81 336 GLY A O 1
ATOM 2583 N N . ALA A 1 337 ? -7.915 15.531 14.436 1.00 89.75 337 ALA A N 1
ATOM 2584 C CA . ALA A 1 337 ? -8.011 15.713 12.991 1.00 89.75 337 ALA A CA 1
ATOM 2585 C C . ALA A 1 337 ? -6.625 15.930 12.366 1.00 89.75 337 ALA A C 1
ATOM 2587 O O . ALA A 1 337 ? -5.727 16.478 13.003 1.00 89.75 337 ALA A O 1
ATOM 2588 N N . LEU A 1 338 ? -6.427 15.504 11.115 1.00 90.50 338 LEU A N 1
ATOM 2589 C CA . LEU A 1 338 ? -5.103 15.558 10.474 1.00 90.50 338 LEU A CA 1
ATOM 2590 C C . LEU A 1 338 ? -4.532 16.974 10.330 1.00 90.50 338 LEU A C 1
ATOM 2592 O O . LEU A 1 338 ? -3.317 17.139 10.472 1.00 90.50 338 LEU A O 1
ATOM 2596 N N . HIS A 1 339 ? -5.384 17.988 10.140 1.00 87.44 339 HIS A N 1
ATOM 2597 C CA . HIS A 1 339 ? -4.943 19.387 10.095 1.00 87.44 339 HIS A CA 1
ATOM 2598 C C . HIS A 1 339 ? -4.184 19.816 11.365 1.00 87.44 339 HIS A C 1
ATOM 2600 O O . HIS A 1 339 ? -3.374 20.736 11.320 1.00 87.44 339 HIS A O 1
ATOM 2606 N N . GLU A 1 340 ? -4.403 19.139 12.501 1.00 85.94 340 GLU A N 1
ATOM 2607 C CA . GLU A 1 340 ? -3.714 19.441 13.754 1.00 85.94 340 GLU A CA 1
ATOM 2608 C C . GLU A 1 340 ? -2.219 19.114 13.729 1.00 85.94 340 GLU A C 1
ATOM 2610 O O . GLU A 1 340 ? -1.490 19.654 14.567 1.00 85.94 340 GLU A O 1
ATOM 2615 N N . LEU A 1 341 ? -1.789 18.227 12.822 1.00 85.19 341 LEU A N 1
ATOM 2616 C CA . LEU A 1 341 ? -0.384 17.901 12.572 1.00 85.19 341 LEU A CA 1
ATOM 2617 C C . LEU A 1 341 ? 0.187 18.692 11.396 1.00 85.19 341 LEU A C 1
ATOM 2619 O O . LEU A 1 341 ? 1.351 19.082 11.436 1.00 85.19 341 LEU A O 1
ATOM 2623 N N . ASN A 1 342 ? -0.615 18.899 10.353 1.00 87.12 342 ASN A N 1
ATOM 2624 C CA . ASN A 1 342 ? -0.239 19.689 9.190 1.00 87.12 342 ASN A CA 1
ATOM 2625 C C . ASN A 1 342 ? -1.495 20.272 8.527 1.00 87.12 342 ASN A C 1
ATOM 2627 O O . ASN A 1 342 ? -2.274 19.543 7.914 1.00 87.12 342 ASN A O 1
ATOM 2631 N N . GLU A 1 343 ? -1.655 21.593 8.615 1.00 85.94 343 GLU A N 1
ATOM 2632 C CA . GLU A 1 343 ? -2.810 22.342 8.099 1.00 85.94 343 GLU A CA 1
ATOM 2633 C C . GLU A 1 343 ? -2.986 22.241 6.574 1.00 85.94 343 GLU A C 1
ATOM 2635 O O . GLU A 1 343 ? -4.056 22.548 6.057 1.00 85.94 343 GLU A O 1
ATOM 2640 N N . GLN A 1 344 ? -1.953 21.810 5.843 1.00 89.00 344 GLN A N 1
ATOM 2641 C CA . GLN A 1 344 ? -1.992 21.683 4.385 1.00 89.00 344 GLN A CA 1
ATOM 2642 C C . GLN A 1 344 ? -2.620 20.371 3.905 1.00 89.00 344 GLN A C 1
ATOM 2644 O O . GLN A 1 344 ? -2.903 20.251 2.716 1.00 89.00 344 GLN A O 1
ATOM 2649 N N . ILE A 1 345 ? -2.825 19.390 4.792 1.00 91.75 345 ILE A N 1
ATOM 2650 C CA . ILE A 1 345 ? -3.391 18.092 4.408 1.00 91.75 345 ILE A CA 1
ATOM 2651 C C . ILE A 1 345 ? -4.860 18.270 4.021 1.00 91.75 345 ILE A C 1
ATOM 2653 O O . ILE A 1 345 ? -5.709 18.571 4.864 1.00 91.75 345 ILE A O 1
ATOM 2657 N N . SER A 1 346 ? -5.164 18.027 2.748 1.00 94.38 346 SER A N 1
ATOM 2658 C CA . SER A 1 346 ? -6.525 18.038 2.222 1.00 94.38 346 SER A CA 1
ATOM 2659 C C . SER A 1 346 ? -7.182 16.650 2.260 1.00 94.38 346 SER A C 1
ATOM 2661 O O . SER A 1 346 ? -6.536 15.620 2.476 1.00 94.38 346 SER A O 1
ATOM 2663 N N . LEU A 1 347 ? -8.499 16.614 2.027 1.00 95.19 347 LEU A N 1
ATOM 2664 C CA . LEU A 1 347 ? -9.235 15.359 1.844 1.00 95.19 347 LEU A CA 1
ATOM 2665 C C . LEU A 1 347 ? -8.722 14.583 0.621 1.00 95.19 347 LEU A C 1
ATOM 2667 O O . LEU A 1 347 ? -8.633 13.359 0.687 1.00 95.19 347 LEU A O 1
ATOM 2671 N N . ASP A 1 348 ? -8.348 15.284 -0.451 1.00 96.00 348 ASP A N 1
ATOM 2672 C CA . ASP A 1 348 ? -7.838 14.676 -1.681 1.00 96.00 348 ASP A CA 1
ATOM 2673 C C . ASP A 1 348 ? -6.476 14.010 -1.445 1.00 96.00 348 ASP A C 1
ATOM 2675 O O . ASP A 1 348 ? -6.273 12.866 -1.860 1.00 96.00 348 ASP A O 1
ATOM 2679 N N . ASP A 1 349 ? -5.580 14.665 -0.695 1.00 95.75 349 ASP A N 1
ATOM 2680 C CA . ASP A 1 349 ? -4.290 14.080 -0.306 1.00 95.75 349 ASP A CA 1
ATOM 2681 C C . ASP A 1 349 ? -4.499 12.782 0.483 1.00 95.75 349 ASP A C 1
ATOM 2683 O O . ASP A 1 349 ? -3.882 11.749 0.197 1.00 95.75 349 ASP A O 1
ATOM 2687 N N . PHE A 1 350 ? -5.419 12.807 1.456 1.00 97.44 350 PHE A N 1
ATOM 2688 C CA . PHE A 1 350 ? -5.755 11.620 2.234 1.00 97.44 350 PHE A CA 1
ATOM 2689 C C . PHE A 1 350 ? -6.385 10.525 1.374 1.00 97.44 350 PHE A C 1
ATOM 2691 O O . PHE A 1 350 ? -6.004 9.362 1.508 1.00 97.44 350 PHE A O 1
ATOM 2698 N N . GLN A 1 351 ? -7.302 10.876 0.470 1.00 97.62 351 GLN A N 1
ATOM 2699 C CA . GLN A 1 351 ? -7.958 9.934 -0.434 1.00 97.62 351 GLN A CA 1
ATOM 2700 C C . GLN A 1 351 ? -6.941 9.216 -1.331 1.00 97.62 351 GLN A C 1
ATOM 2702 O O . GLN A 1 351 ? -7.004 7.992 -1.464 1.00 97.62 351 GLN A O 1
ATOM 2707 N N . VAL A 1 352 ? -5.981 9.941 -1.911 1.00 97.81 352 VAL A N 1
ATOM 2708 C CA . VAL A 1 352 ? -4.912 9.355 -2.737 1.00 97.81 352 VAL A CA 1
ATOM 2709 C C . VAL A 1 352 ? -4.106 8.333 -1.932 1.00 97.81 352 VAL A C 1
ATOM 2711 O O . VAL A 1 352 ? -3.931 7.187 -2.363 1.00 97.81 352 VAL A O 1
ATOM 2714 N N . VAL A 1 353 ? -3.670 8.720 -0.733 1.00 98.19 353 VAL A N 1
ATOM 2715 C CA . VAL A 1 353 ? -2.809 7.889 0.111 1.00 98.19 353 VAL A CA 1
ATOM 2716 C C . VAL A 1 353 ? -3.542 6.677 0.683 1.00 98.19 353 VAL A C 1
ATOM 2718 O O . VAL A 1 353 ? -2.995 5.571 0.672 1.00 98.19 353 VAL A O 1
ATOM 2721 N N . ILE A 1 354 ? -4.771 6.839 1.183 1.00 98.56 354 ILE A N 1
ATOM 2722 C CA . ILE A 1 354 ? -5.506 5.736 1.814 1.00 98.56 354 ILE A CA 1
ATOM 2723 C C . ILE A 1 354 ? -5.895 4.665 0.793 1.00 98.56 354 ILE A C 1
ATOM 2725 O O . ILE A 1 354 ? -5.793 3.480 1.102 1.00 98.56 354 ILE A O 1
ATOM 2729 N N . GLN A 1 355 ? -6.248 5.048 -0.440 1.00 98.44 355 GLN A N 1
ATOM 2730 C CA . GLN A 1 355 ? -6.508 4.098 -1.530 1.00 98.44 355 GLN A CA 1
ATOM 2731 C C . GLN A 1 355 ? -5.271 3.252 -1.839 1.00 98.44 355 GLN A C 1
ATOM 2733 O O . GLN A 1 355 ? -5.349 2.023 -1.912 1.00 98.44 355 GLN A O 1
ATOM 2738 N N . ALA A 1 356 ? -4.117 3.908 -1.974 1.00 98.56 356 ALA A N 1
ATOM 2739 C CA . ALA A 1 356 ? -2.844 3.240 -2.201 1.00 98.56 356 ALA A CA 1
ATOM 2740 C C . ALA A 1 356 ? -2.454 2.324 -1.033 1.00 98.56 356 ALA A C 1
ATOM 2742 O O . ALA A 1 356 ? -2.011 1.192 -1.247 1.00 98.56 356 ALA A O 1
ATOM 2743 N N . SER A 1 357 ? -2.662 2.775 0.205 1.00 98.44 357 SER A N 1
ATOM 2744 C CA . SER A 1 357 ? -2.356 1.998 1.406 1.00 98.44 357 SER A CA 1
ATOM 2745 C C . SER A 1 357 ? -3.257 0.766 1.520 1.00 98.44 357 SER A C 1
ATOM 2747 O O . SER A 1 357 ? -2.764 -0.354 1.644 1.00 98.44 357 SER A O 1
ATOM 2749 N N . VAL A 1 358 ? -4.576 0.921 1.369 1.00 98.56 358 VAL A N 1
ATOM 2750 C CA . VAL A 1 358 ? -5.524 -0.205 1.402 1.00 98.56 358 VAL A CA 1
ATOM 2751 C C . VAL A 1 358 ? -5.192 -1.234 0.322 1.00 98.56 358 VAL A C 1
ATOM 2753 O O . VAL A 1 358 ? -5.111 -2.422 0.626 1.00 98.56 358 VAL A O 1
ATOM 2756 N N . ALA A 1 359 ? -4.916 -0.818 -0.914 1.00 98.31 359 ALA A N 1
ATOM 2757 C CA . ALA A 1 359 ? -4.478 -1.746 -1.957 1.00 98.31 359 ALA A CA 1
ATOM 2758 C C . ALA A 1 359 ? -3.155 -2.447 -1.602 1.00 98.31 359 ALA A C 1
ATOM 2760 O O . ALA A 1 359 ? -3.042 -3.666 -1.754 1.00 98.31 359 ALA A O 1
ATOM 2761 N N . SER A 1 360 ? -2.189 -1.725 -1.025 1.00 97.94 360 SER A N 1
ATOM 2762 C CA . SER A 1 360 ? -0.918 -2.297 -0.552 1.00 97.94 360 SER A CA 1
ATOM 2763 C C . SER A 1 360 ? -1.112 -3.438 0.442 1.00 97.94 360 SER A C 1
ATOM 2765 O O . SER A 1 360 ? -0.311 -4.370 0.461 1.00 97.94 360 SER A O 1
ATOM 2767 N N . TRP A 1 361 ? -2.187 -3.411 1.227 1.00 97.19 361 TRP A N 1
ATOM 2768 C CA . TRP A 1 361 ? -2.507 -4.461 2.188 1.00 97.19 361 TRP A CA 1
ATOM 2769 C C . TRP A 1 361 ? -3.443 -5.533 1.630 1.00 97.19 361 TRP A C 1
ATOM 2771 O O . TRP A 1 361 ? -3.210 -6.705 1.900 1.00 97.19 361 TRP A O 1
ATOM 2781 N N . PHE A 1 362 ? -4.472 -5.168 0.868 1.00 96.81 362 PHE A N 1
ATOM 2782 C CA . PHE A 1 362 ? -5.592 -6.066 0.570 1.00 96.81 362 PHE A CA 1
ATOM 2783 C C . PHE A 1 362 ? -5.679 -6.512 -0.898 1.00 96.81 362 PHE A C 1
ATOM 2785 O O . PHE A 1 362 ? -6.186 -7.600 -1.165 1.00 96.81 362 PHE A O 1
ATOM 2792 N N . GLU A 1 363 ? -5.153 -5.743 -1.859 1.00 96.56 363 GLU A N 1
ATOM 2793 C CA . GLU A 1 363 ? -5.353 -6.038 -3.286 1.00 96.56 363 GLU A CA 1
ATOM 2794 C C . GLU A 1 363 ? -4.609 -7.307 -3.708 1.00 96.56 363 GLU A C 1
ATOM 2796 O O . GLU A 1 363 ? -3.390 -7.413 -3.551 1.00 96.56 363 GLU A O 1
ATOM 2801 N N . GLN A 1 364 ? -5.312 -8.277 -4.288 1.00 93.31 364 GLN A N 1
ATOM 2802 C CA . GLN A 1 364 ? -4.666 -9.440 -4.893 1.00 93.31 364 GLN A CA 1
ATOM 2803 C C . GLN A 1 364 ? -4.047 -9.059 -6.233 1.00 93.31 364 GLN A C 1
ATOM 2805 O O . GLN A 1 364 ? -4.741 -8.929 -7.238 1.00 93.31 364 GLN A O 1
ATOM 2810 N N . LYS A 1 365 ? -2.721 -8.918 -6.253 1.00 92.38 365 LYS A N 1
ATOM 2811 C CA . LYS A 1 365 ? -1.976 -8.550 -7.452 1.00 92.38 365 LYS A CA 1
ATOM 2812 C C . LYS A 1 365 ? -1.147 -9.733 -7.935 1.00 92.38 365 LYS A C 1
ATOM 2814 O O . LYS A 1 365 ? -0.304 -10.256 -7.214 1.00 92.38 365 LYS A O 1
ATOM 2819 N N . GLN A 1 366 ? -1.401 -10.177 -9.163 1.00 86.56 366 GLN A N 1
ATOM 2820 C CA . GLN A 1 366 ? -0.711 -11.329 -9.740 1.00 86.56 366 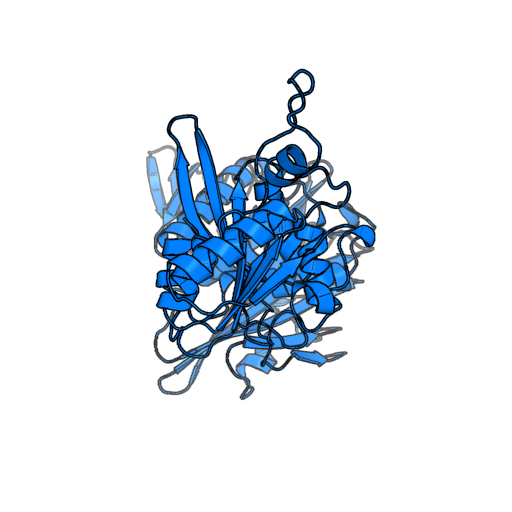GLN A CA 1
ATOM 2821 C C . GLN A 1 366 ? 0.813 -11.107 -9.748 1.00 86.56 366 GLN A C 1
ATOM 2823 O O . GLN A 1 366 ? 1.286 -10.086 -10.239 1.00 86.56 366 GLN A O 1
ATOM 2828 N N . GLY A 1 367 ? 1.582 -12.063 -9.219 1.00 83.69 367 GLY A N 1
ATOM 2829 C CA . GLY A 1 367 ? 3.044 -11.948 -9.112 1.00 83.69 367 GLY A CA 1
ATOM 2830 C C . GLY A 1 367 ? 3.542 -11.112 -7.925 1.00 83.69 367 GLY A C 1
ATOM 2831 O O . GLY A 1 367 ? 4.751 -10.957 -7.772 1.00 83.69 367 GLY A O 1
ATOM 2832 N N . LEU A 1 368 ? 2.644 -10.599 -7.076 1.00 91.50 368 LEU A N 1
ATOM 2833 C CA . LEU A 1 368 ? 2.978 -9.968 -5.800 1.00 91.50 368 LEU A CA 1
ATOM 2834 C C . LEU A 1 368 ? 2.313 -10.741 -4.663 1.00 91.50 368 LEU A C 1
ATOM 2836 O O . LEU A 1 368 ? 1.090 -10.751 -4.526 1.00 91.50 368 LEU A O 1
ATOM 2840 N N . GLU A 1 369 ? 3.128 -11.380 -3.830 1.00 90.38 369 GLU A N 1
ATOM 2841 C CA . GLU A 1 369 ? 2.631 -12.102 -2.663 1.00 90.38 369 GLU A CA 1
ATOM 2842 C C . GLU A 1 369 ? 1.942 -11.157 -1.672 1.00 90.38 369 GLU A C 1
ATOM 2844 O O . GLU A 1 369 ? 2.291 -9.980 -1.536 1.00 90.38 369 GLU A O 1
ATOM 2849 N N . GLN A 1 370 ? 0.941 -11.688 -0.972 1.00 91.00 370 GLN A N 1
ATOM 2850 C CA . GLN A 1 370 ? 0.299 -10.971 0.120 1.00 91.00 370 GLN A CA 1
ATOM 2851 C C . GLN A 1 370 ? 1.179 -10.963 1.368 1.00 91.00 370 GLN A C 1
ATOM 2853 O O . GLN A 1 370 ? 1.914 -11.929 1.603 1.00 91.00 370 GLN A O 1
ATOM 2858 N N . PRO A 1 371 ? 1.062 -9.933 2.226 1.00 91.31 371 PRO A N 1
ATOM 2859 C CA . PRO A 1 371 ? 1.646 -9.979 3.555 1.00 91.31 371 PRO A CA 1
ATOM 2860 C C . PRO A 1 371 ? 1.181 -11.234 4.298 1.00 91.31 371 PRO A C 1
ATOM 2862 O O . PRO A 1 371 ? -0.011 -11.489 4.458 1.00 91.31 371 PRO A O 1
ATOM 2865 N N . THR A 1 372 ? 2.133 -12.033 4.769 1.00 93.25 372 THR A N 1
ATOM 2866 C CA . THR A 1 372 ? 1.823 -13.222 5.569 1.00 93.25 372 THR A CA 1
ATOM 2867 C C . THR A 1 372 ? 1.229 -12.823 6.923 1.00 93.25 372 THR A C 1
ATOM 2869 O O . THR A 1 372 ? 1.582 -11.780 7.484 1.00 93.25 372 THR A O 1
ATOM 2872 N N . ASN A 1 373 ? 0.422 -13.701 7.527 1.00 94.44 373 ASN A N 1
ATOM 2873 C CA . ASN A 1 373 ? -0.097 -13.491 8.887 1.00 94.44 373 ASN A CA 1
ATOM 2874 C C . ASN A 1 373 ? 1.031 -13.195 9.888 1.00 94.44 373 ASN A C 1
ATOM 2876 O O . ASN A 1 373 ? 0.903 -12.310 10.728 1.00 94.44 373 ASN A O 1
ATOM 2880 N N . LYS A 1 374 ? 2.171 -13.890 9.761 1.00 94.44 374 LYS A N 1
ATOM 2881 C CA . LYS A 1 374 ? 3.347 -13.681 10.615 1.00 94.44 374 LYS A CA 1
ATOM 2882 C C . LYS A 1 374 ? 3.920 -12.269 10.466 1.00 94.44 374 LYS A C 1
ATOM 2884 O O . LYS A 1 374 ? 4.229 -11.641 11.474 1.00 94.44 374 LYS A O 1
ATOM 2889 N N . SER A 1 375 ? 4.061 -11.766 9.237 1.00 92.94 375 SER A N 1
ATOM 2890 C CA . SER A 1 375 ? 4.567 -10.406 9.004 1.00 92.94 375 SER A CA 1
ATOM 2891 C C . SER A 1 375 ? 3.589 -9.330 9.472 1.00 92.94 375 SER A C 1
ATOM 2893 O O . SER A 1 375 ? 4.035 -8.344 10.048 1.00 92.94 375 SER A O 1
ATOM 2895 N N . ILE A 1 376 ? 2.276 -9.536 9.290 1.00 95.56 376 ILE A N 1
ATOM 2896 C CA . ILE A 1 37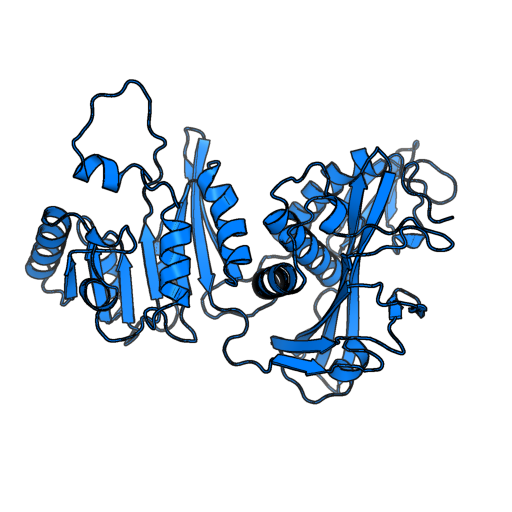6 ? 1.240 -8.613 9.786 1.00 95.56 376 ILE A CA 1
ATOM 2897 C C . ILE A 1 376 ? 1.323 -8.512 11.311 1.00 95.56 376 ILE A C 1
ATOM 2899 O O . ILE A 1 376 ? 1.441 -7.414 11.848 1.00 95.56 376 ILE A O 1
ATOM 2903 N N . LEU A 1 377 ? 1.324 -9.655 12.003 1.00 96.62 377 LEU A N 1
ATOM 2904 C CA . LEU A 1 377 ? 1.401 -9.714 13.464 1.00 96.62 377 LEU A CA 1
ATOM 2905 C C . LEU A 1 377 ? 2.690 -9.090 13.996 1.00 96.62 377 LEU A C 1
ATOM 2907 O O . LEU A 1 377 ? 2.636 -8.287 14.919 1.00 96.62 377 LEU A O 1
ATOM 2911 N N . SER A 1 378 ? 3.836 -9.413 13.390 1.00 95.62 378 SER A N 1
ATOM 2912 C CA . SER A 1 378 ? 5.131 -8.870 13.810 1.00 95.62 378 SER A CA 1
ATOM 2913 C C . SER A 1 378 ? 5.203 -7.352 13.645 1.00 95.62 378 SER A C 1
ATOM 2915 O O . SER A 1 378 ? 5.715 -6.671 14.532 1.00 95.62 378 SER A O 1
ATOM 2917 N N . LEU A 1 379 ? 4.704 -6.812 12.527 1.00 94.81 379 LEU A N 1
ATOM 2918 C CA . LEU A 1 379 ? 4.690 -5.367 12.306 1.00 94.81 379 LEU A CA 1
ATOM 2919 C C . LEU A 1 379 ? 3.715 -4.675 13.260 1.00 94.81 379 LEU A C 1
ATOM 2921 O O . LEU A 1 379 ? 4.066 -3.661 13.862 1.00 94.81 379 LEU A O 1
ATOM 2925 N N . TYR A 1 380 ? 2.514 -5.237 13.422 1.00 96.62 380 TYR A N 1
ATOM 2926 C CA . TYR A 1 380 ? 1.516 -4.697 14.336 1.00 96.62 380 TYR A CA 1
ATOM 2927 C C . TYR A 1 380 ? 2.037 -4.680 15.771 1.00 96.62 380 TYR A C 1
ATOM 2929 O O . TYR A 1 380 ? 1.959 -3.649 16.426 1.00 96.62 380 TYR A O 1
ATOM 2937 N N . GLU A 1 381 ? 2.602 -5.788 16.259 1.00 96.25 381 GLU A N 1
ATOM 2938 C CA . GLU A 1 381 ? 3.156 -5.882 17.611 1.00 96.25 381 GLU A CA 1
ATOM 2939 C C . GLU A 1 381 ? 4.262 -4.849 17.838 1.00 96.25 381 GLU A C 1
ATOM 2941 O O . GLU A 1 381 ? 4.252 -4.179 18.870 1.00 96.25 381 GLU A O 1
ATOM 2946 N N . SER A 1 382 ? 5.162 -4.655 16.867 1.00 94.25 382 SER A N 1
ATOM 2947 C CA . SER A 1 382 ? 6.195 -3.615 16.943 1.00 94.25 382 SER A CA 1
ATOM 2948 C C . SER A 1 382 ? 5.577 -2.224 17.097 1.00 94.25 382 SER A C 1
ATOM 2950 O O . SER A 1 382 ? 5.934 -1.484 18.012 1.00 94.25 382 SER A O 1
ATOM 2952 N N . LYS A 1 383 ? 4.611 -1.875 16.238 1.00 93.69 383 LYS A N 1
ATOM 2953 C CA . LYS A 1 383 ? 3.970 -0.551 16.250 1.00 93.69 383 LYS A CA 1
ATOM 2954 C C . LYS A 1 383 ? 3.097 -0.325 17.475 1.00 93.69 383 LYS A C 1
ATOM 2956 O O . LYS A 1 383 ? 3.090 0.763 18.042 1.00 93.69 383 LYS A O 1
ATOM 2961 N N . PHE A 1 384 ? 2.395 -1.357 17.918 1.00 94.56 384 PHE A N 1
ATOM 2962 C CA . PHE A 1 384 ? 1.592 -1.301 19.126 1.00 94.56 384 PHE A CA 1
ATOM 2963 C C . PHE A 1 384 ? 2.469 -1.194 20.379 1.00 94.56 384 PHE A C 1
ATOM 2965 O O . PHE A 1 384 ? 2.147 -0.432 21.285 1.00 94.56 384 PHE A O 1
ATOM 2972 N N . SER A 1 385 ? 3.619 -1.870 20.411 1.00 92.81 385 SER A N 1
ATOM 2973 C CA . SER A 1 385 ? 4.582 -1.745 21.512 1.00 92.81 385 SER A CA 1
ATOM 2974 C C . SER A 1 385 ? 5.133 -0.324 21.642 1.00 92.81 385 SER A C 1
ATOM 2976 O O . SER A 1 385 ? 5.236 0.190 22.753 1.00 92.81 385 SER A O 1
ATOM 2978 N N . GLU A 1 386 ? 5.426 0.344 20.519 1.00 91.50 386 GLU A N 1
ATOM 2979 C CA . GLU A 1 386 ? 5.774 1.774 20.501 1.00 91.50 386 GLU A CA 1
ATOM 2980 C C . GLU A 1 386 ? 4.620 2.638 21.056 1.00 91.50 386 GLU A C 1
ATOM 2982 O O . GLU A 1 386 ? 4.845 3.543 21.864 1.00 91.50 386 GLU A O 1
ATOM 2987 N N . ALA A 1 387 ? 3.379 2.321 20.671 1.00 92.69 387 ALA A N 1
ATOM 2988 C CA . ALA A 1 387 ? 2.172 3.051 21.061 1.00 92.69 387 ALA A CA 1
ATOM 2989 C C . ALA A 1 387 ? 1.829 2.946 22.559 1.00 92.69 387 ALA A C 1
ATOM 2991 O O . ALA A 1 387 ? 1.276 3.894 23.120 1.00 92.69 387 ALA A O 1
ATOM 2992 N N . ILE A 1 388 ? 2.179 1.841 23.228 1.00 91.62 388 ILE A N 1
ATOM 2993 C CA . ILE A 1 388 ? 1.899 1.637 24.663 1.00 91.62 388 ILE A CA 1
ATOM 2994 C C . ILE A 1 388 ? 2.510 2.744 25.523 1.00 91.62 388 ILE A C 1
ATOM 2996 O O . ILE A 1 388 ? 1.866 3.212 26.456 1.00 91.62 388 ILE A O 1
ATOM 3000 N N . ASN A 1 389 ? 3.704 3.231 25.176 1.00 89.06 389 ASN A N 1
ATOM 3001 C CA . ASN A 1 389 ? 4.335 4.332 25.910 1.00 89.06 389 ASN A CA 1
ATOM 3002 C C . ASN A 1 389 ? 3.487 5.612 25.885 1.00 89.06 389 ASN A C 1
ATOM 3004 O O . ASN A 1 389 ? 3.494 6.379 26.845 1.00 89.06 389 ASN A O 1
ATOM 3008 N N . ALA A 1 390 ? 2.763 5.856 24.790 1.00 91.69 390 ALA A N 1
ATOM 3009 C CA . ALA A 1 390 ? 1.861 6.993 24.685 1.00 91.69 390 ALA A CA 1
ATOM 3010 C C . ALA A 1 390 ? 0.539 6.730 25.420 1.00 91.69 390 ALA A C 1
ATOM 3012 O O . ALA A 1 390 ? 0.075 7.604 26.150 1.00 91.69 390 ALA A O 1
ATOM 3013 N N . LEU A 1 391 ? -0.035 5.531 25.263 1.00 92.69 391 LEU A N 1
ATOM 3014 C CA . LEU A 1 391 ? -1.306 5.123 25.877 1.00 92.69 391 LEU A CA 1
ATOM 3015 C C . LEU A 1 391 ? -1.240 5.036 27.413 1.00 92.69 391 LEU A C 1
ATOM 3017 O O . LEU A 1 391 ? -2.252 5.251 28.082 1.00 92.69 391 LEU A O 1
ATOM 3021 N N . GLY A 1 392 ? -0.059 4.765 27.969 1.00 91.81 392 GLY A N 1
ATOM 3022 C CA . GLY A 1 392 ? 0.148 4.600 29.404 1.00 91.81 392 GLY A CA 1
ATOM 3023 C C . GLY A 1 392 ? -0.228 3.204 29.904 1.00 91.81 392 GLY A C 1
ATOM 3024 O O . GLY A 1 392 ? -0.201 2.227 29.151 1.00 91.81 392 GLY A O 1
ATOM 3025 N N . ASP A 1 393 ? -0.556 3.102 31.192 1.00 91.38 393 ASP A N 1
ATOM 3026 C CA . ASP A 1 393 ? -0.876 1.829 31.833 1.00 91.38 393 ASP A CA 1
ATOM 3027 C C . ASP A 1 393 ? -2.144 1.219 31.226 1.00 91.38 393 ASP A C 1
ATOM 3029 O O . ASP A 1 393 ? -3.178 1.882 31.118 1.00 91.38 393 ASP A O 1
ATOM 3033 N N . SER A 1 394 ? -2.075 -0.067 30.870 1.00 93.31 394 SER A N 1
ATOM 3034 C CA . SER A 1 394 ? -3.251 -0.832 30.451 1.00 93.31 394 SER A CA 1
ATOM 3035 C C . SER A 1 394 ? -3.977 -1.376 31.679 1.00 93.31 394 SER A C 1
ATOM 3037 O O . SER A 1 394 ? -3.387 -2.095 32.487 1.00 93.31 394 SER A O 1
ATOM 3039 N N . ILE A 1 395 ? -5.252 -1.041 31.843 1.00 93.94 395 ILE A N 1
ATOM 3040 C CA . ILE A 1 395 ? -6.065 -1.425 32.998 1.00 93.94 395 ILE A CA 1
ATOM 3041 C C . ILE A 1 395 ? -7.165 -2.371 32.519 1.00 93.94 395 ILE A C 1
ATOM 3043 O O . ILE A 1 395 ? -7.992 -2.024 31.680 1.00 93.94 395 ILE A O 1
ATOM 3047 N N . TYR A 1 396 ? -7.184 -3.589 33.062 1.00 94.12 396 TYR A N 1
ATOM 3048 C CA . TYR A 1 396 ? -8.190 -4.605 32.753 1.00 94.12 396 TYR A CA 1
ATOM 3049 C C . TYR A 1 396 ? -8.771 -5.166 34.047 1.00 94.12 396 TYR A C 1
ATOM 3051 O O . TYR A 1 396 ? -8.041 -5.673 34.901 1.00 94.12 396 TYR A O 1
ATOM 3059 N N . ARG A 1 397 ? -10.101 -5.087 34.203 1.00 91.81 397 ARG A N 1
ATOM 3060 C CA . ARG A 1 397 ? -10.818 -5.522 35.421 1.00 91.81 397 ARG A CA 1
ATOM 3061 C C . ARG A 1 397 ? -10.221 -4.911 36.701 1.00 91.81 397 ARG A C 1
ATOM 3063 O O . ARG A 1 397 ? -9.963 -5.628 37.670 1.00 91.81 397 ARG A O 1
ATOM 3070 N N . ASN A 1 398 ? -9.997 -3.593 36.685 1.00 90.75 398 ASN A N 1
ATOM 3071 C CA . ASN A 1 398 ? -9.418 -2.802 37.782 1.00 90.75 398 ASN A CA 1
ATOM 3072 C C . ASN A 1 398 ? -8.002 -3.230 38.207 1.00 90.75 398 ASN A C 1
ATOM 3074 O O . ASN A 1 398 ? -7.604 -3.020 39.354 1.00 90.75 398 ASN A O 1
ATOM 3078 N N . LYS A 1 399 ? -7.237 -3.858 37.309 1.00 93.38 399 LYS A N 1
ATOM 3079 C CA . LYS A 1 399 ? -5.836 -4.219 37.540 1.00 93.38 399 LYS A CA 1
ATOM 3080 C C . LYS A 1 399 ? -4.966 -3.640 36.440 1.00 93.38 399 LYS A C 1
ATOM 3082 O O . LYS A 1 399 ? -5.309 -3.766 35.269 1.00 93.38 399 LYS A O 1
ATOM 3087 N N . VAL A 1 400 ? -3.833 -3.061 36.830 1.00 94.69 400 VAL A N 1
ATOM 3088 C CA . VAL A 1 400 ? -2.780 -2.678 35.889 1.00 94.69 400 VAL A CA 1
ATOM 3089 C C . VAL A 1 400 ? -2.153 -3.944 35.320 1.00 94.69 400 VAL A C 1
ATOM 3091 O O . VAL A 1 400 ? -1.799 -4.871 36.057 1.00 94.69 400 VAL A O 1
ATOM 3094 N N . MET A 1 401 ? -2.032 -3.970 34.003 1.00 95.19 401 MET A N 1
ATOM 3095 C CA . MET A 1 401 ? -1.499 -5.073 33.233 1.00 95.19 401 MET A CA 1
ATOM 3096 C C . MET A 1 401 ? -0.335 -4.592 32.371 1.00 95.19 401 MET A C 1
ATOM 3098 O O . MET A 1 401 ? -0.329 -3.465 31.875 1.00 95.19 401 MET A O 1
ATOM 3102 N N . ALA A 1 402 ? 0.627 -5.478 32.138 1.00 94.38 402 ALA A N 1
ATOM 3103 C CA . ALA A 1 402 ? 1.666 -5.283 31.139 1.00 94.38 402 ALA A CA 1
ATOM 3104 C C . ALA A 1 402 ? 1.265 -5.973 29.832 1.00 94.38 402 ALA A C 1
ATOM 3106 O O . ALA A 1 402 ? 0.792 -7.112 29.845 1.00 94.38 402 ALA A O 1
ATOM 3107 N N . PHE A 1 403 ? 1.489 -5.322 28.695 1.00 94.88 403 PHE A N 1
ATOM 3108 C CA . PHE A 1 403 ? 1.370 -5.986 27.400 1.00 94.88 403 PHE A CA 1
ATOM 3109 C C . PHE A 1 403 ? 2.383 -7.126 27.273 1.00 94.88 403 PHE A C 1
ATOM 3111 O O . PHE A 1 403 ? 3.524 -7.008 27.723 1.00 94.88 403 PHE A O 1
ATOM 3118 N N . SER A 1 404 ? 1.954 -8.238 26.675 1.00 94.50 404 SER A N 1
ATOM 3119 C CA . SER A 1 404 ? 2.802 -9.408 26.462 1.00 94.50 404 SER A CA 1
ATOM 3120 C C . SER A 1 404 ? 3.076 -9.680 24.987 1.00 94.50 404 SER A C 1
ATOM 3122 O O . SER A 1 404 ? 4.233 -9.880 24.645 1.00 94.50 404 SER A O 1
ATOM 3124 N N . THR A 1 405 ? 2.040 -9.792 24.150 1.00 95.38 405 THR A N 1
ATOM 3125 C CA . THR A 1 405 ? 2.164 -10.127 22.717 1.00 95.38 405 THR A CA 1
ATOM 3126 C C . THR A 1 405 ? 0.814 -9.978 22.008 1.00 95.38 405 THR A C 1
ATOM 3128 O O . THR A 1 405 ? -0.240 -9.925 22.657 1.00 95.38 405 THR A O 1
ATOM 3131 N N . VAL A 1 406 ? 0.839 -9.946 20.676 1.00 96.00 406 VAL A N 1
ATOM 3132 C CA . VAL A 1 406 ? -0.325 -10.143 19.811 1.00 96.00 406 VAL A CA 1
ATOM 3133 C C . VAL A 1 406 ? -0.408 -11.619 19.402 1.00 96.00 406 VAL A C 1
ATOM 3135 O O . VAL A 1 406 ? 0.503 -12.179 18.797 1.00 96.00 406 VAL A O 1
ATOM 3138 N N . ASN A 1 407 ? -1.527 -12.269 19.707 1.00 95.38 407 ASN A N 1
ATOM 3139 C CA . ASN A 1 407 ? -1.765 -13.668 19.368 1.00 95.38 407 ASN A CA 1
ATOM 3140 C C . ASN A 1 407 ? -2.020 -13.869 17.870 1.00 95.38 407 ASN A C 1
ATOM 3142 O O . ASN A 1 407 ? -2.424 -12.959 17.150 1.00 95.38 407 ASN A O 1
ATOM 3146 N N . ILE A 1 408 ? -1.897 -15.123 17.422 1.00 94.25 408 ILE A N 1
ATOM 3147 C CA . ILE A 1 408 ? -2.109 -15.527 16.022 1.00 94.25 408 ILE A CA 1
ATOM 3148 C C . ILE A 1 408 ? -3.508 -15.208 15.471 1.00 94.25 408 ILE A C 1
ATOM 3150 O O . ILE A 1 408 ? -3.700 -15.131 14.260 1.00 94.25 408 ILE A O 1
ATOM 3154 N N . ASP A 1 409 ? -4.488 -15.025 16.352 1.00 93.00 409 ASP A N 1
ATOM 3155 C CA . ASP A 1 409 ? -5.861 -14.672 16.004 1.00 93.00 409 ASP A CA 1
ATOM 3156 C C . ASP A 1 409 ? -6.149 -13.162 16.051 1.00 93.00 409 ASP A C 1
ATOM 3158 O O . ASP A 1 409 ? -7.296 -12.754 15.893 1.00 93.00 409 ASP A O 1
ATOM 3162 N N . GLY A 1 410 ? -5.123 -12.339 16.278 1.00 94.06 410 GLY A N 1
ATOM 3163 C CA . GLY A 1 410 ? -5.208 -10.882 16.338 1.00 94.06 410 GLY A CA 1
ATOM 3164 C C . GLY A 1 410 ? -5.642 -10.303 17.690 1.00 94.06 410 GLY A C 1
ATOM 3165 O O . GLY A 1 410 ? -5.701 -9.079 17.834 1.00 94.06 410 GLY A O 1
ATOM 3166 N N . ARG A 1 411 ? -5.927 -11.142 18.696 1.00 95.94 411 ARG A N 1
ATOM 3167 C CA . ARG A 1 411 ? -6.169 -10.689 20.078 1.00 95.94 411 ARG A CA 1
ATOM 3168 C C . ARG A 1 411 ? -4.861 -10.347 20.779 1.00 95.94 411 ARG A C 1
ATOM 3170 O O . ARG A 1 411 ? -3.828 -10.926 20.463 1.00 95.94 411 ARG A O 1
ATOM 3177 N N . ILE A 1 412 ? -4.900 -9.470 21.779 1.00 95.69 412 ILE A N 1
ATOM 3178 C CA . ILE A 1 412 ? -3.718 -9.193 22.607 1.00 95.69 412 ILE A CA 1
ATOM 3179 C C . ILE A 1 412 ? -3.723 -9.999 23.903 1.00 95.69 412 ILE A C 1
ATOM 3181 O O . ILE A 1 412 ? -4.773 -10.293 24.482 1.00 95.69 412 ILE A O 1
ATOM 3185 N N . ALA A 1 413 ? -2.524 -10.340 24.363 1.00 96.12 413 ALA A N 1
ATOM 3186 C CA . ALA A 1 413 ? -2.275 -10.951 25.655 1.00 96.12 413 ALA A CA 1
ATOM 3187 C C . ALA A 1 413 ? -1.729 -9.899 26.629 1.00 96.12 413 ALA A C 1
ATOM 3189 O O . ALA A 1 413 ? -0.721 -9.244 26.350 1.00 96.12 413 ALA A O 1
ATOM 3190 N N . LEU A 1 414 ? -2.375 -9.772 27.786 1.00 95.94 414 LEU A N 1
ATOM 3191 C CA . LEU A 1 414 ? -1.947 -8.916 28.889 1.00 95.94 414 LEU A CA 1
ATOM 3192 C C . LEU A 1 414 ? -1.517 -9.768 30.089 1.00 95.94 414 LEU A C 1
ATOM 3194 O O . LEU A 1 414 ? -2.053 -10.852 30.320 1.00 95.94 414 LEU A O 1
ATOM 3198 N N . LYS A 1 415 ? -0.559 -9.280 30.871 1.00 96.38 415 LYS A N 1
ATOM 3199 C CA . LYS A 1 415 ? 0.043 -9.975 32.010 1.00 96.38 415 LYS A CA 1
ATOM 3200 C C . LYS A 1 415 ? -0.176 -9.191 33.299 1.00 96.38 415 LYS A C 1
ATOM 3202 O O . LYS A 1 415 ? 0.160 -8.013 33.353 1.00 96.38 415 LYS A O 1
ATOM 3207 N N . ASP A 1 416 ? -0.711 -9.840 34.330 1.00 94.62 416 ASP A N 1
ATOM 3208 C CA . ASP A 1 416 ? -0.872 -9.214 35.650 1.00 94.62 416 ASP A CA 1
ATOM 3209 C C . ASP A 1 416 ? 0.408 -9.295 36.507 1.00 94.62 416 ASP A C 1
ATOM 3211 O O . ASP A 1 416 ? 1.402 -9.932 36.140 1.00 94.62 416 ASP A O 1
ATOM 3215 N N . GLY A 1 417 ? 0.378 -8.656 37.682 1.00 91.31 417 GLY A N 1
ATOM 3216 C CA . GLY A 1 417 ? 1.484 -8.669 38.647 1.00 91.31 417 GLY A CA 1
ATOM 3217 C C . GLY A 1 417 ? 1.861 -10.063 39.176 1.00 91.31 417 GLY A C 1
ATOM 3218 O O . GLY A 1 417 ? 2.994 -10.265 39.608 1.00 91.31 417 GLY A O 1
ATOM 3219 N N . GLU A 1 418 ? 0.962 -11.049 39.079 1.00 93.00 418 GLU A N 1
ATOM 3220 C CA . GLU A 1 418 ? 1.216 -12.458 39.427 1.00 93.00 418 GLU A CA 1
ATOM 3221 C C . GLU A 1 418 ? 1.777 -13.262 38.241 1.00 93.00 418 GLU A C 1
ATOM 3223 O O . GLU A 1 418 ? 1.977 -14.474 38.333 1.00 93.00 418 GLU A O 1
ATOM 3228 N N . LYS A 1 419 ? 2.080 -12.588 37.125 1.00 91.75 419 LYS A N 1
ATOM 3229 C CA . LYS A 1 419 ? 2.565 -13.160 35.864 1.00 91.75 419 LYS A CA 1
ATOM 3230 C C . LYS A 1 419 ? 1.544 -14.031 35.124 1.00 91.75 419 LYS A C 1
ATOM 3232 O O . LYS A 1 419 ? 1.941 -14.724 34.183 1.00 91.75 419 LYS A O 1
ATOM 3237 N N . LYS A 1 420 ? 0.259 -13.983 35.481 1.00 95.31 420 LYS A N 1
ATOM 3238 C CA . LYS A 1 420 ? -0.799 -14.695 34.759 1.00 95.31 420 LYS A CA 1
ATOM 3239 C C . LYS A 1 420 ? -1.159 -13.944 33.477 1.00 95.31 420 LYS A C 1
ATOM 3241 O O . LYS A 1 420 ? -1.281 -12.721 33.474 1.00 95.31 420 LYS A O 1
ATOM 3246 N N . ILE A 1 421 ? -1.324 -14.697 32.389 1.00 96.69 421 ILE A N 1
ATOM 3247 C CA . ILE A 1 421 ? -1.689 -14.176 31.069 1.00 96.69 421 ILE A CA 1
ATOM 3248 C C . ILE A 1 421 ? -3.212 -14.165 30.906 1.00 96.69 421 ILE A C 1
ATOM 3250 O O . ILE A 1 421 ? -3.889 -15.147 31.217 1.00 96.69 421 ILE A O 1
ATOM 3254 N N . HIS A 1 422 ? -3.737 -13.060 30.385 1.00 96.25 422 HIS A N 1
ATOM 3255 C CA . HIS A 1 422 ? -5.144 -12.837 30.073 1.00 96.25 422 HIS A CA 1
ATOM 3256 C C . HIS A 1 422 ? -5.262 -12.474 28.597 1.00 96.25 422 HIS A C 1
ATOM 3258 O O . HIS A 1 422 ? -4.617 -11.535 28.136 1.00 96.25 422 HIS A O 1
ATOM 3264 N N . ILE A 1 423 ? -6.074 -13.222 27.853 1.00 96.19 423 ILE A N 1
ATOM 3265 C CA . ILE A 1 423 ? -6.347 -12.924 26.445 1.00 96.19 423 ILE A CA 1
ATOM 3266 C C . ILE A 1 423 ? -7.534 -11.976 26.374 1.00 96.19 423 ILE A C 1
ATOM 3268 O O . ILE A 1 423 ? -8.593 -12.273 26.929 1.00 96.19 423 ILE A O 1
ATOM 3272 N N . ILE A 1 424 ? -7.349 -10.838 25.709 1.00 94.75 424 ILE A N 1
ATOM 3273 C CA . ILE A 1 424 ? -8.372 -9.802 25.626 1.00 94.75 424 ILE A CA 1
ATOM 3274 C C . ILE A 1 424 ? -9.174 -9.964 24.342 1.00 94.75 424 ILE A C 1
ATOM 3276 O O . ILE A 1 424 ? -8.627 -10.020 23.244 1.00 94.75 424 ILE A O 1
ATOM 3280 N N . GLU A 1 425 ? -10.492 -10.050 24.494 1.00 88.56 425 GLU A N 1
ATOM 3281 C CA . GLU A 1 425 ? -11.419 -10.251 23.377 1.00 88.56 425 GLU A CA 1
ATOM 3282 C C . GLU A 1 425 ? -11.856 -8.940 22.724 1.00 88.56 425 GLU A C 1
ATOM 3284 O O . GLU A 1 425 ? -12.146 -8.924 21.533 1.00 88.56 425 GLU A O 1
ATOM 3289 N N . ASP A 1 426 ? -11.881 -7.840 23.482 1.00 87.38 426 ASP A N 1
ATOM 3290 C CA . ASP A 1 426 ? -12.294 -6.535 22.973 1.00 87.38 426 ASP A CA 1
ATOM 3291 C C . ASP A 1 426 ? -11.496 -5.396 23.615 1.00 87.38 426 ASP A C 1
ATOM 3293 O O . ASP A 1 426 ? -11.283 -5.380 24.828 1.00 87.38 426 ASP A O 1
ATOM 3297 N N . GLY A 1 427 ? -11.067 -4.437 22.791 1.00 84.69 427 GLY A N 1
ATOM 3298 C CA . GLY A 1 427 ? -10.257 -3.288 23.204 1.00 84.69 427 GLY A CA 1
ATOM 3299 C C . GLY A 1 427 ? -11.006 -2.333 24.118 1.00 84.69 427 GLY A C 1
ATOM 3300 O O . GLY A 1 427 ? -10.385 -1.682 24.945 1.00 84.69 427 GLY A O 1
ATOM 3301 N N . GLU A 1 428 ? -12.336 -2.314 24.037 1.00 85.06 428 GLU A N 1
ATOM 3302 C CA . GLU A 1 428 ? -13.192 -1.524 24.931 1.00 85.06 428 GLU A CA 1
ATOM 3303 C C . GLU A 1 428 ? -13.234 -2.084 26.366 1.00 85.06 428 GLU A C 1
ATOM 3305 O O . GLU A 1 428 ? -13.815 -1.469 27.250 1.00 85.06 428 GLU A O 1
ATOM 3310 N N . HIS A 1 429 ? -12.661 -3.267 26.620 1.00 88.88 429 HIS A N 1
ATOM 3311 C CA . HIS A 1 429 ? -12.492 -3.777 27.986 1.00 88.88 429 HIS A CA 1
ATOM 3312 C C . HIS A 1 429 ? -11.205 -3.274 28.652 1.00 88.88 429 HIS A C 1
ATOM 3314 O O . HIS A 1 429 ? -10.964 -3.613 29.812 1.00 88.88 429 HIS A O 1
ATOM 3320 N N . ILE A 1 430 ? -10.366 -2.539 27.918 1.00 91.19 430 ILE A N 1
ATOM 3321 C CA . ILE A 1 430 ? -9.101 -1.999 28.404 1.00 91.19 430 ILE A CA 1
ATOM 3322 C C . ILE A 1 430 ? -9.245 -0.490 28.539 1.00 91.19 430 ILE A C 1
ATOM 3324 O O . ILE A 1 430 ? -9.516 0.209 27.562 1.00 91.19 430 ILE A O 1
ATOM 3328 N N . GLU A 1 431 ? -8.991 -0.001 29.740 1.00 91.50 431 GLU A N 1
ATOM 3329 C CA . GLU A 1 431 ? -8.772 1.417 29.990 1.00 91.50 431 GLU A CA 1
ATOM 3330 C C . GLU A 1 431 ? -7.278 1.721 29.852 1.00 91.50 431 GLU A C 1
ATOM 3332 O O . GLU A 1 431 ? -6.428 0.911 30.230 1.00 91.50 431 GLU A O 1
ATOM 3337 N N . TRP A 1 432 ? -6.953 2.884 29.298 1.00 91.88 432 TRP A N 1
ATOM 3338 C CA . TRP A 1 432 ? -5.579 3.341 29.113 1.00 91.88 432 TRP A CA 1
ATOM 3339 C C . TRP A 1 432 ? -5.379 4.600 29.948 1.00 91.88 432 TRP A C 1
ATOM 3341 O O . TRP A 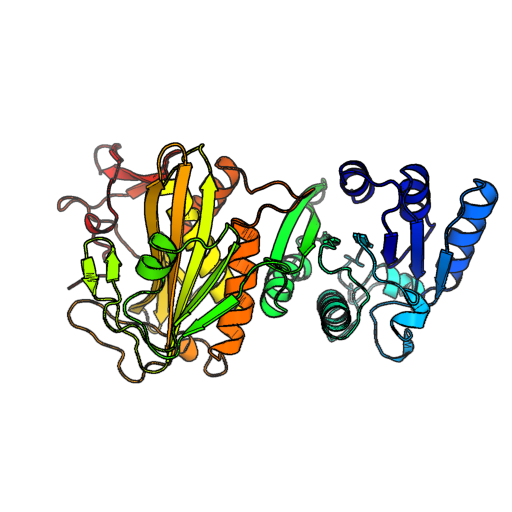1 432 ? -6.149 5.548 29.809 1.00 91.88 432 TRP A O 1
ATOM 3351 N N . SER A 1 433 ? -4.370 4.633 30.820 1.00 90.62 433 SER A N 1
ATOM 3352 C CA . SER A 1 433 ? -4.230 5.728 31.798 1.00 90.62 433 SER A CA 1
ATOM 3353 C C . SER A 1 433 ? -4.108 7.119 31.168 1.00 90.62 433 SER A C 1
ATOM 3355 O O . SER A 1 433 ? -4.506 8.100 31.789 1.00 90.62 433 SER A O 1
ATOM 3357 N N . ASN A 1 434 ? -3.574 7.208 29.944 1.00 90.12 434 ASN A N 1
ATOM 3358 C CA . ASN A 1 434 ? -3.411 8.468 29.213 1.00 90.12 434 ASN A CA 1
ATOM 3359 C C . ASN A 1 434 ? -4.488 8.670 28.130 1.00 90.12 434 ASN A C 1
ATOM 3361 O O . ASN A 1 434 ? -4.422 9.630 27.363 1.00 90.12 434 ASN A O 1
ATOM 3365 N N . TYR A 1 435 ? -5.454 7.755 28.027 1.00 86.19 435 TYR A N 1
ATOM 3366 C CA . TYR A 1 435 ? -6.567 7.819 27.087 1.00 86.19 435 TYR A CA 1
ATOM 3367 C C . TYR A 1 435 ? -7.824 7.251 27.751 1.00 86.19 435 TYR A C 1
ATOM 3369 O O . TYR A 1 435 ? -8.143 6.065 27.621 1.00 86.19 435 TYR A O 1
ATOM 3377 N N . SER A 1 436 ? -8.532 8.108 28.486 1.00 65.44 436 SER A N 1
ATOM 3378 C CA . SER A 1 436 ? -9.820 7.763 29.075 1.00 65.44 436 SER A CA 1
ATOM 3379 C C . SER A 1 436 ? -10.945 8.004 28.068 1.00 65.44 436 SER A C 1
ATOM 3381 O O . SER A 1 436 ? -11.097 9.094 27.515 1.00 65.44 436 SER A O 1
ATOM 3383 N N . LEU A 1 437 ? -11.739 6.961 27.834 1.00 58.06 437 LEU A N 1
ATOM 3384 C CA . LEU A 1 437 ? -13.088 7.107 27.300 1.00 58.06 437 LEU A CA 1
ATOM 3385 C C . LEU A 1 437 ? -13.943 7.518 28.506 1.00 58.06 437 LEU A C 1
ATOM 3387 O O . LEU A 1 437 ? -14.155 6.682 29.382 1.00 58.06 437 LEU A O 1
ATOM 3391 N N . ASN A 1 438 ? -14.300 8.798 28.633 1.00 44.56 438 ASN A N 1
ATOM 3392 C CA . ASN A 1 438 ? -15.096 9.267 29.778 1.00 44.56 438 ASN A CA 1
ATOM 3393 C C . ASN A 1 438 ? -16.553 8.810 29.684 1.00 44.56 438 ASN A C 1
ATOM 3395 O O . ASN A 1 438 ? -17.131 8.914 28.580 1.00 44.56 438 ASN A O 1
#

pLDDT: mean 90.03, std 10.55, range [44.56, 98.69]

Radius of gyration: 23.83 Å; chains: 1; bounding box: 64×44×70 Å

Foldseek 3Di:
DVLVLLVLFPPLAAFAEEEEQCQQVPSVQSSQVVHHAYAYEYQDVVSLVNNVVSCVVVVGDHHYFFFDLAPVVRDDCCRRLNDAAGQEYEYEAQEDDDDPDDDDPDDRVCRSHDQPHPCGSLLSVLVCVVPHRHHPLQHKYKYKYKPPPNVVLSCLSLLLSLKAKDFQDKDADPVGIIITIIIIHHQLSVAAEEEAAEEQAQQVDVQPDPGDFRHKYWYVFHPNDAAPPGHGDGDAPGKTKMKGFLFWFQDDDQPLLVQLLQLVLLQSLLCSVLVDLPQWARAPPRWIWGQDPLATATFKGKHWDWDDDPNIITIMIIIMGAADHPDQDDQFGGHDHSCRSPVPDDPVSSVSNSSSSCCNARPDRRSGDHQDLVNSQVVSFVRNVVNLVSQAFKAAPNFTWDWDGQDSSNWTWTAGPVRDIDTDPDSVRIHGPRTTRD

Secondary structure (DSSP, 8-state):
-HHHHHHTSS--TT-EEEEES-TTSHHHHHHHHTT-EEEEEESSHHHHHHHHHHHHHHT---EEEE--SSSGGG--HHHHH-SS-EEEEEEE---BPPPTTSPP--HHHHHHHB---TT-HHHHHHHHHHHSS-EEEEEEEEEEEETTHHHHHHHHHHHHTT-EEEEEEEEE-TTS-EEEEEEEE-TTTTS-EEEESSBS-HHHHHHHS-PPTT-EEEES-BSS-B-GGGPBP---SEEEEEEEEEEEESS---HHHHHHHHHHHHHHHHHHHH--STTEEEETTTEEEEEETTEEEEEEEEEEEEEEETTEEEEEEEEEEEEE-S--EETTEEB--GGGT-TT--HHHHHHHHHHHHHHHH---TTSPPPPHHHHHHHHHHHHHHHHHHH--EEETTEEEEEEEE-TTSPEEEE-TT--EEEES-GGGEEETTB---